Protein AF-A0A952Q2F5-F1 (afdb_monomer)

Sequence (684 aa):
MKPRTCVPLLALTLIILPILAIVNQGIHVNAQTNTPQPNIIVNTLIDEPRGCPERCTLRSAISTAKANDIIAFQPDLVGTIALAAPLVIDKNLKIIGVGANVLTLDGESRTAILEVRSGTVEISGLSMINAVANSPNHSNGAAIINRGQLTIARCSFANNNANQSGGAIYSQSDITIIESTFFNNTARTSGGAITSAGASKLTIVNSTFAENTASAGGAMALDEQAELTLLNSTVAGNTATTVGGGVANVSFGSANRMSLSSTIVAGNSAPNFPDFAPSNAELLSLGNNLLGNTQNTQGWFASDIQNADPLLAPLGDYGGTTKTRALYRGSPAIKAGYCDGDPKIVTDQRGVVRKNPCDIGAYETDLAGGEILPTSTATPTTTFTPTVTPTHTATATPMPTKTPIPPVGLGTELVSISSGTFKMGTDLQETQRAVQECLERDSGADCRIEYTQDSLPQHEVTISSFYMDIYEVSTKQYVAFLNSLGPNSHRTGCDGMLCIFTLDEQQSSYIKFDGTTYVMANTSYSNYPITFVTWYGANSYCHALGRRLPTEAEWEYAARGVEGRIYPWGNTWDPTKALTDRPQKKMGPVEVNAFTNGATPEGVLNMAGNVAEWVADWYGESYYQQVGAASINPLGPTNGSHKVIRGGSFANLPFFARSVHRMDRSPDEGAYDIGFRCVTDVKS

Radius of gyration: 29.04 Å; Cα contacts (8 Å, |Δi|>4): 1949; chains: 1; bounding box: 86×61×91 Å

Nearest PDB structures (foldseek):
  6vqp-assembly1_A  TM=7.411E-01  e=2.947E-17  Micromonospora echinospora
  5hha-assembly1_A  TM=7.758E-01  e=3.219E-12  Pseudomonas aeruginosa PAO1
  2y3c-assembly1_A  TM=7.041E-01  e=6.444E-12  Treponema denticola
  6o6m-assembly1_B  TM=5.939E-01  e=1.472E-08  Chloracidobacterium thermophilum B
  6qkj-assembly1_A  TM=6.141E-01  e=1.709E-08  Chloracidobacterium thermophilum B

pLDDT: mean 83.55, std 20.8, range [22.44, 98.88]

Foldseek 3Di:
DDDDDDDDPDDDPPDFPPPVPPQPDPDDDDDPPCPPDAPEEQEDLEADCDADPPHQHPLNCQVPDDAPGEYEYDLQDFDENAYPEEREHAHHYEYEYNFQLGYEYEPVLPYEHYEYQEYAYEYERHEYENFEQDDPVGQEARHYEEPYEYEYERHEYYHACGAAEASHYEYLAEYEYYLYEYALAEHAHFASHYEYANLYEYEYELYEYAHAEYQEAQHYEYEHQYEYEEEQAEFAHGEHAAEASHYEYPYAPDAHEYEYFLAEFAHGDYPYHRRYHQNNYDYAYPALYEYCACPPHDHYDPLYHHNDDQQWADFFQPAARYTDTDGDPPGPQALSGPQCDVVRNQAASRRHGADVSGGRHRDGDPDDDDDDDDDDDDDDDDDDDDDDDDDDDDDDDDDDDDDDDQPPPQAADKFKDAKDKAFFFDDPVLLVVLQVCCCVFVVHPPRDSVLRLLRDDTAIEIEHMWIWHLFFGAPQSLQVVCVVLWFPCCDQVLPGHHFFDACVRPVLAQWDHPRTGIDGPDCQRRQAHGFRGFLSNQQSSQVSNVWGFAALVRLLCCQQPRVRAQGLQHPDDDCQQEQAPPPHQDDAADGRPHRQVRHHPSNRHQQAARAWAFGQEADDSCQCSHPQVRYHRRRYDPDHQKTKTAQYYNHHDSSRRTSSRIDIDGSNGTGRRYTHITMGGDDD

Secondary structure (DSSP, 8-state):
----------S-SSS-SSGGGTS-----SS----PPPPSEEE--S------SSSS--HHHHHHHPPTTEEEEE-TT--EEEE-SS-EEE-S-EEEE-S-TTTEEEE-TTTS-SEEE-SSEEEEES-EEES-EE-BTTB-S-SSEEESSEEEEES-EEES-EESSS-SSEEESS-EEEES-EEES-EESSB-SSEEE-TT-EEEEES-EEES-EEEE-SSEEE-TT-EEEEES-EEES-EEEEE-SSEEE--SSS--EEEEES-EEES-B-SB-SSEE-TT-EEEE-S--EES--TT-----TT-EES----BPPSB--SSSS-B-PBPTT-TTTT-B--SSSS---B-TTSPBP-SSBPSSS---SPPS---------------------------------PPPPPTT-SPPEEEEPPEEEEES--HHHHHHHHHHHHHHTTS----GGGGGGGPSPEEEEE--EEEESSPPBHHHHHHHHHHH-TTGGGTTBTTB--B--TTT-TT-SEEE-SS-EEESSGGGTTSBP-SB-HHHHHHHHHHTT-BPPPHHHHHHHHHTTTT-SBTTBSS--TTSSBSS-SS--SS---TT--GGG--TT----SSBSSEEEEEEEP-TTGGGSGGGGSBS----S--SSEEEES--TTS-GGGGSTT-EEEE-TT---TTEEE--EEEPP-

Structure (mmCIF, N/CA/C/O backbone):
data_AF-A0A952Q2F5-F1
#
_entry.id   AF-A0A952Q2F5-F1
#
loop_
_atom_site.group_PDB
_atom_site.id
_atom_site.type_symbol
_atom_site.label_atom_id
_atom_site.label_alt_id
_atom_site.label_comp_id
_atom_site.label_asym_id
_atom_site.label_entity_id
_atom_site.label_seq_id
_atom_site.pdbx_PDB_ins_code
_atom_site.Cartn_x
_atom_site.Cartn_y
_atom_site.Cartn_z
_atom_site.occupancy
_atom_site.B_iso_or_equiv
_atom_site.auth_seq_id
_atom_site.auth_comp_id
_atom_site.auth_asym_id
_atom_site.auth_atom_id
_atom_site.pdbx_PDB_model_num
ATOM 1 N N . MET A 1 1 ? 50.425 -1.999 44.827 1.00 33.78 1 MET A N 1
ATOM 2 C CA . MET A 1 1 ? 50.385 -1.003 43.731 1.00 33.78 1 MET A CA 1
ATOM 3 C C . MET A 1 1 ? 49.225 -1.388 42.834 1.00 33.78 1 MET A C 1
ATOM 5 O O . MET A 1 1 ? 49.321 -2.384 42.143 1.00 33.78 1 MET A O 1
ATOM 9 N N . LYS A 1 2 ? 48.029 -0.930 43.195 1.00 29.67 2 LYS A N 1
ATOM 10 C CA . LYS A 1 2 ? 47.281 0.234 42.669 1.00 29.67 2 LYS A CA 1
ATOM 11 C C . LYS A 1 2 ? 46.196 -0.280 41.702 1.00 29.67 2 LYS A C 1
ATOM 13 O O . LYS A 1 2 ? 46.450 -1.238 40.986 1.00 29.67 2 LYS A O 1
ATOM 18 N N . PRO A 1 3 ? 44.964 0.232 41.816 1.00 29.77 3 PRO A N 1
ATOM 19 C CA . PRO A 1 3 ? 43.801 -0.630 41.973 1.00 29.77 3 PRO A CA 1
ATOM 20 C C . PRO A 1 3 ? 42.858 -0.579 40.772 1.00 29.77 3 PRO A C 1
ATOM 22 O O . PRO A 1 3 ? 42.855 0.371 39.996 1.00 29.77 3 PRO A O 1
ATOM 25 N N . ARG A 1 4 ? 42.004 -1.603 40.694 1.00 36.22 4 ARG A N 1
ATOM 26 C CA . ARG A 1 4 ? 40.746 -1.586 39.947 1.00 36.22 4 ARG A CA 1
ATOM 27 C C . ARG A 1 4 ? 39.936 -0.352 40.353 1.00 36.22 4 ARG A C 1
ATOM 29 O O . ARG A 1 4 ? 39.517 -0.258 41.504 1.00 36.22 4 ARG A O 1
ATOM 36 N N . THR A 1 5 ? 39.679 0.551 39.417 1.00 27.95 5 THR A N 1
ATOM 37 C CA . THR A 1 5 ? 38.582 1.516 39.526 1.00 27.95 5 THR A CA 1
ATOM 38 C C . THR A 1 5 ? 37.373 0.930 38.819 1.00 27.95 5 THR A C 1
ATOM 40 O O . THR A 1 5 ? 37.256 0.950 37.598 1.00 27.95 5 THR A O 1
ATOM 43 N N . CYS A 1 6 ? 36.517 0.327 39.635 1.00 27.75 6 CYS A N 1
ATOM 44 C CA . CYS A 1 6 ? 35.094 0.216 39.376 1.00 27.75 6 CYS A CA 1
ATOM 45 C C . CYS A 1 6 ? 34.436 1.583 39.668 1.00 27.75 6 CYS A C 1
ATOM 47 O O . CYS A 1 6 ? 35.054 2.403 40.352 1.00 27.75 6 CYS A O 1
ATOM 49 N N . VAL A 1 7 ? 33.165 1.718 39.261 1.00 26.00 7 VAL A N 1
ATOM 50 C CA . VAL A 1 7 ? 32.135 2.715 39.652 1.00 26.00 7 VAL A CA 1
ATOM 51 C C . VAL A 1 7 ? 31.838 3.826 38.608 1.00 26.00 7 VAL A C 1
ATOM 53 O O . VAL A 1 7 ? 32.782 4.486 38.179 1.00 26.00 7 VAL A O 1
ATOM 56 N N . PRO A 1 8 ? 30.553 4.137 38.276 1.00 32.28 8 PRO A N 1
ATOM 57 C CA . PRO A 1 8 ? 29.309 3.397 38.534 1.00 32.28 8 PRO A CA 1
ATOM 58 C C . PRO A 1 8 ? 28.422 3.121 37.307 1.00 32.28 8 PRO A C 1
ATOM 60 O O . PRO A 1 8 ? 28.132 3.969 36.470 1.00 32.28 8 PRO A O 1
ATOM 63 N N . LEU A 1 9 ? 27.849 1.925 37.367 1.00 29.47 9 LEU A N 1
ATOM 64 C CA . LEU A 1 9 ? 26.509 1.570 36.935 1.00 29.47 9 LEU A CA 1
ATOM 65 C C . LEU A 1 9 ? 25.493 2.313 37.834 1.00 29.47 9 LEU A C 1
ATOM 67 O O . LEU A 1 9 ? 25.114 1.776 38.866 1.00 29.47 9 LEU A O 1
ATOM 71 N N . LEU A 1 10 ? 25.128 3.567 37.538 1.00 28.44 10 LEU A N 1
ATOM 72 C CA . LEU A 1 10 ? 23.988 4.248 38.180 1.00 28.44 10 LEU A CA 1
ATOM 73 C C . LEU A 1 10 ? 23.631 5.540 37.419 1.00 28.44 10 LEU A C 1
ATOM 75 O O . LEU A 1 10 ? 24.221 6.579 37.690 1.00 28.44 10 LEU A O 1
ATOM 79 N N . ALA A 1 11 ? 22.704 5.455 36.458 1.00 27.77 11 ALA A N 1
ATOM 80 C CA . ALA A 1 11 ? 21.763 6.521 36.062 1.00 27.77 11 ALA A CA 1
ATOM 81 C C . ALA A 1 11 ? 21.045 6.161 34.744 1.00 27.77 11 ALA A C 1
ATOM 83 O O . ALA A 1 11 ? 21.243 6.833 33.740 1.00 27.77 11 ALA A O 1
ATOM 84 N N . LEU A 1 12 ? 20.215 5.110 34.716 1.00 29.61 12 LEU A N 1
ATOM 85 C CA . LEU A 1 12 ? 19.165 5.004 33.685 1.00 29.61 12 LEU A CA 1
ATOM 86 C C . LEU A 1 12 ? 18.033 4.038 34.081 1.00 29.61 12 LEU A C 1
ATOM 88 O O . LEU A 1 12 ? 17.600 3.214 33.291 1.00 29.61 12 LEU A O 1
ATOM 92 N N . THR A 1 13 ? 17.549 4.106 35.321 1.00 31.89 13 THR A N 1
ATOM 93 C CA . THR A 1 13 ? 16.394 3.311 35.793 1.00 31.89 13 THR A CA 1
ATOM 94 C C . THR A 1 13 ? 15.219 4.199 36.195 1.00 31.89 13 THR A C 1
ATOM 96 O O . THR A 1 13 ? 14.608 4.007 37.242 1.00 31.89 13 THR A O 1
ATOM 99 N N . LEU A 1 14 ? 14.906 5.216 35.383 1.00 33.03 14 LEU A N 1
ATOM 100 C CA . LEU A 1 14 ? 13.795 6.128 35.680 1.00 33.03 14 LEU A CA 1
ATOM 101 C C . LEU A 1 14 ? 13.249 6.858 34.439 1.00 33.03 14 LEU A C 1
ATOM 103 O O . LEU A 1 14 ? 13.165 8.080 34.437 1.00 33.03 14 LEU A O 1
ATOM 107 N N . ILE A 1 15 ? 12.880 6.138 33.369 1.00 38.88 15 ILE A N 1
ATOM 108 C CA . ILE A 1 15 ? 12.132 6.749 32.240 1.00 38.88 15 ILE A CA 1
ATOM 109 C C . ILE A 1 15 ? 10.878 5.957 31.804 1.00 38.88 15 ILE A C 1
ATOM 111 O O . ILE A 1 15 ? 10.058 6.500 31.076 1.00 38.88 15 ILE A O 1
ATOM 115 N N . ILE A 1 16 ? 10.615 4.736 32.290 1.00 38.75 16 ILE A N 1
ATOM 116 C CA . ILE A 1 16 ? 9.636 3.855 31.614 1.00 38.75 16 ILE A CA 1
ATOM 117 C C . ILE A 1 16 ? 8.593 3.255 32.570 1.00 38.75 16 ILE A C 1
ATOM 119 O O . ILE A 1 16 ? 8.395 2.049 32.653 1.00 38.75 16 ILE A O 1
ATOM 123 N N . LEU A 1 17 ? 7.890 4.111 33.310 1.00 30.80 17 LEU A N 1
ATOM 124 C CA . LEU A 1 17 ? 6.785 3.689 34.183 1.00 30.80 17 LEU A CA 1
ATOM 125 C C . LEU A 1 17 ? 5.362 3.646 33.567 1.00 30.80 17 LEU A C 1
ATOM 127 O O . LEU A 1 17 ? 4.471 3.216 34.296 1.00 30.80 17 LEU A O 1
ATOM 131 N N . PRO A 1 18 ? 5.097 3.946 32.271 1.00 37.94 18 PRO A N 1
ATOM 132 C CA . PRO A 1 18 ? 3.799 3.606 31.672 1.00 37.94 18 PRO A CA 1
ATOM 133 C C . PRO A 1 18 ? 3.798 2.377 30.741 1.00 37.94 18 PRO A C 1
ATOM 135 O O . PRO A 1 18 ? 2.723 1.861 30.449 1.00 37.94 18 PRO A O 1
ATOM 138 N N . ILE A 1 19 ? 4.946 1.854 30.281 1.00 40.72 19 ILE A N 1
ATOM 139 C CA . ILE A 1 19 ? 4.936 0.840 29.199 1.00 40.72 19 ILE A CA 1
ATOM 140 C C . ILE A 1 19 ? 4.592 -0.585 29.692 1.00 40.72 19 ILE A C 1
ATOM 142 O O . ILE A 1 19 ? 4.152 -1.435 28.916 1.00 40.72 19 ILE A O 1
ATOM 146 N N . LEU A 1 20 ? 4.674 -0.847 31.001 1.00 32.03 20 LEU A N 1
ATOM 147 C CA . LEU A 1 20 ? 4.479 -2.193 31.558 1.00 32.03 20 LEU A CA 1
ATOM 148 C C . LEU A 1 20 ? 3.024 -2.715 31.483 1.00 32.03 20 LEU A C 1
ATOM 150 O O . LEU A 1 20 ? 2.802 -3.911 31.651 1.00 32.03 20 LEU A O 1
ATOM 154 N N . ALA A 1 21 ? 2.030 -1.859 31.209 1.00 32.81 21 ALA A N 1
ATOM 155 C CA . ALA A 1 21 ? 0.615 -2.253 31.225 1.00 32.81 21 ALA A CA 1
ATOM 156 C C . ALA A 1 21 ? 0.035 -2.692 29.863 1.00 32.81 21 ALA A C 1
ATOM 158 O O . ALA A 1 21 ? -1.013 -3.333 29.847 1.00 32.81 21 ALA A O 1
ATOM 159 N N . ILE A 1 22 ? 0.681 -2.386 28.728 1.00 39.84 22 ILE A N 1
ATOM 160 C CA . ILE A 1 22 ? 0.063 -2.559 27.391 1.00 39.84 22 ILE A CA 1
ATOM 161 C C . ILE A 1 22 ? 0.697 -3.705 26.577 1.00 39.84 22 ILE A C 1
ATOM 163 O O . ILE A 1 22 ? 0.040 -4.281 25.715 1.00 39.84 22 ILE A O 1
ATOM 167 N N . VAL A 1 23 ? 1.933 -4.115 26.885 1.00 35.81 23 VAL A N 1
ATOM 168 C CA . VAL A 1 23 ? 2.684 -5.101 26.075 1.00 35.81 23 VAL A CA 1
ATOM 169 C C . VAL A 1 23 ? 2.417 -6.567 26.480 1.00 35.81 23 VAL A C 1
ATOM 171 O O . VAL A 1 23 ? 2.841 -7.490 25.792 1.00 35.81 23 VAL A O 1
ATOM 174 N N . ASN A 1 24 ? 1.678 -6.826 27.568 1.00 29.02 24 ASN A N 1
ATOM 175 C CA . ASN A 1 24 ? 1.581 -8.167 28.163 1.00 29.02 24 ASN A CA 1
ATOM 176 C C . ASN A 1 24 ? 0.209 -8.858 28.007 1.00 29.02 24 ASN A C 1
ATOM 178 O O . ASN A 1 24 ? -0.369 -9.324 28.988 1.00 29.02 24 ASN A O 1
ATOM 182 N N . GLN A 1 25 ? -0.319 -8.959 26.782 1.00 36.06 25 GLN A N 1
ATOM 183 C CA . GLN A 1 25 ? -1.416 -9.893 26.474 1.00 36.06 25 GLN A CA 1
ATOM 184 C C . GLN A 1 25 ? -1.083 -10.760 25.257 1.00 36.06 25 GLN A C 1
ATOM 186 O O . GLN A 1 25 ? -1.615 -10.585 24.168 1.00 36.06 25 GLN A O 1
ATOM 191 N N . GLY A 1 26 ? -0.190 -11.724 25.482 1.00 30.09 26 GLY A N 1
ATOM 192 C CA . GLY A 1 26 ? 0.124 -12.813 24.562 1.00 30.09 26 GLY A CA 1
ATOM 193 C C . GLY A 1 26 ? 0.285 -14.133 25.314 1.00 30.09 26 GLY A C 1
ATOM 194 O O . GLY A 1 26 ? 1.390 -14.651 25.402 1.00 30.09 26 GLY A O 1
ATOM 195 N N . ILE A 1 27 ? -0.804 -14.663 25.890 1.00 27.75 27 ILE A N 1
ATOM 196 C CA . ILE A 1 27 ? -0.915 -16.062 26.346 1.00 27.75 27 ILE A CA 1
ATOM 197 C C . ILE A 1 27 ? -2.354 -16.532 26.078 1.00 27.75 27 ILE A C 1
ATOM 199 O O . ILE A 1 27 ? -3.280 -16.120 26.771 1.00 27.75 27 ILE A O 1
ATOM 203 N N . HIS A 1 28 ? -2.554 -17.431 25.112 1.00 32.06 28 HIS A N 1
ATOM 204 C CA . HIS A 1 28 ? -3.789 -18.214 25.003 1.00 32.06 28 HIS A CA 1
ATOM 205 C C . HIS A 1 28 ? -3.546 -19.610 25.580 1.00 32.06 28 HIS A C 1
ATOM 207 O O . HIS A 1 28 ? -2.960 -20.422 24.880 1.00 32.06 28 HIS A O 1
ATOM 213 N N . VAL A 1 29 ? -3.984 -19.867 26.826 1.00 26.95 29 VAL A N 1
ATOM 214 C CA . VAL A 1 29 ? -4.984 -20.903 27.190 1.00 26.95 29 VAL A CA 1
ATOM 215 C C . VAL A 1 29 ? -5.559 -20.585 28.591 1.00 26.95 29 VAL A C 1
ATOM 217 O O . VAL A 1 29 ? -4.823 -20.523 29.569 1.00 26.95 29 VAL A O 1
ATOM 220 N N . ASN A 1 30 ? -6.887 -20.427 28.669 1.00 30.80 30 ASN A N 1
ATOM 221 C CA . ASN A 1 30 ? -7.760 -20.465 29.859 1.00 30.80 30 ASN A CA 1
ATOM 222 C C . ASN A 1 30 ? -7.458 -19.549 31.067 1.00 30.80 30 ASN A C 1
ATOM 224 O O . ASN A 1 30 ? -7.175 -20.002 32.173 1.00 30.80 30 ASN A O 1
ATOM 228 N N . ALA A 1 31 ? -7.745 -18.260 30.905 1.00 27.59 31 ALA A N 1
ATOM 229 C CA . ALA A 1 31 ? -8.419 -17.486 31.944 1.00 27.59 31 ALA A CA 1
ATOM 230 C C . ALA A 1 31 ? -9.434 -16.581 31.240 1.00 27.59 31 ALA A C 1
ATOM 232 O O . ALA A 1 31 ? -9.087 -15.952 30.243 1.00 27.59 31 ALA A O 1
ATOM 233 N N . GLN A 1 32 ? -10.684 -16.532 31.708 1.00 32.84 32 GLN A N 1
ATOM 234 C CA . GLN A 1 32 ? -11.611 -15.481 31.290 1.00 32.84 32 GLN A CA 1
ATOM 235 C C . GLN A 1 32 ? -10.959 -14.137 31.629 1.00 32.84 32 GLN A C 1
ATOM 237 O O . GLN A 1 32 ? -10.915 -13.731 32.790 1.00 32.84 32 GLN A O 1
ATOM 242 N N . THR A 1 33 ? -10.377 -13.475 30.633 1.00 33.19 33 THR A N 1
ATOM 243 C CA . THR A 1 33 ? -9.818 -12.142 30.804 1.00 33.19 33 THR A CA 1
ATOM 244 C C . THR A 1 33 ? -10.995 -11.202 31.002 1.00 33.19 33 THR A C 1
ATOM 246 O O . THR A 1 33 ? -11.779 -10.991 30.080 1.00 33.19 33 THR A O 1
ATOM 249 N N . ASN A 1 34 ? -11.130 -10.665 32.215 1.00 37.59 34 ASN A N 1
ATOM 250 C CA . ASN A 1 34 ? -11.996 -9.533 32.539 1.00 37.59 34 ASN A CA 1
ATOM 251 C C . ASN A 1 34 ? -11.542 -8.297 31.740 1.00 37.59 34 ASN A C 1
ATOM 253 O O . ASN A 1 34 ? -10.956 -7.366 32.288 1.00 37.59 34 ASN A O 1
ATOM 257 N N . THR A 1 35 ? -11.778 -8.281 30.429 1.00 46.88 35 THR A N 1
ATOM 258 C CA . THR A 1 35 ? -11.780 -7.041 29.661 1.00 46.88 35 THR A CA 1
ATOM 259 C C . THR A 1 35 ? -12.962 -6.220 30.172 1.00 46.88 35 THR A C 1
ATOM 261 O O . THR A 1 35 ? -14.088 -6.731 30.141 1.00 46.88 35 THR A O 1
ATOM 264 N N . PRO A 1 36 ? -12.742 -5.002 30.698 1.00 55.34 36 PRO A N 1
ATOM 265 C CA . PRO A 1 36 ? -13.835 -4.178 31.189 1.00 55.34 36 PRO A CA 1
ATOM 266 C C . PRO A 1 36 ? -14.856 -3.983 30.063 1.00 55.34 36 PRO A C 1
ATOM 268 O O . PRO A 1 36 ? -14.498 -3.609 28.947 1.00 55.34 36 PRO A O 1
ATOM 271 N N . GLN A 1 37 ? -16.113 -4.326 30.349 1.00 60.66 37 GLN A N 1
ATOM 272 C CA . GLN A 1 37 ? -17.204 -4.228 29.384 1.00 60.66 37 GLN A CA 1
ATOM 273 C C . GLN A 1 37 ? -17.385 -2.761 28.973 1.00 60.66 37 GLN A C 1
ATOM 275 O O . GLN A 1 37 ? -17.351 -1.891 29.848 1.00 60.66 37 GLN A O 1
ATOM 280 N N . PRO A 1 38 ? -17.567 -2.469 27.675 1.00 72.94 38 PRO A N 1
ATOM 281 C CA . PRO A 1 38 ? -17.763 -1.105 27.214 1.00 72.94 38 PRO A CA 1
ATOM 282 C C . PRO A 1 38 ? -19.022 -0.501 27.838 1.00 72.94 38 PRO A C 1
ATOM 284 O O . PRO A 1 38 ? -20.085 -1.121 27.872 1.00 72.94 38 PRO A O 1
ATOM 287 N N . ASN A 1 39 ? -18.894 0.733 28.316 1.00 85.50 39 ASN A N 1
ATOM 288 C CA . ASN A 1 39 ? -19.988 1.496 28.907 1.00 85.50 39 ASN A CA 1
ATOM 289 C C . ASN A 1 39 ? -20.983 1.949 27.831 1.00 85.50 39 ASN A C 1
ATOM 291 O O . ASN A 1 39 ? -22.171 2.097 28.111 1.00 85.50 39 ASN A O 1
ATOM 295 N N . ILE A 1 40 ? -20.494 2.198 26.610 1.00 92.56 40 ILE A N 1
ATOM 296 C CA . ILE A 1 40 ? -21.276 2.728 25.492 1.00 92.56 40 ILE A CA 1
ATOM 297 C C . ILE A 1 40 ? -20.846 2.037 24.191 1.00 92.56 40 ILE A C 1
ATOM 299 O O . ILE A 1 40 ? -19.652 1.928 23.911 1.00 92.56 40 ILE A O 1
ATOM 303 N N . ILE A 1 41 ? -21.824 1.608 23.385 1.00 93.19 41 ILE A N 1
ATOM 304 C CA . ILE A 1 41 ? -21.607 1.019 22.056 1.00 93.19 41 ILE A CA 1
ATOM 305 C C . ILE A 1 41 ? -22.094 1.977 20.970 1.00 93.19 41 ILE A C 1
ATOM 307 O O . ILE A 1 41 ? -23.273 2.324 20.927 1.00 93.19 41 ILE A O 1
ATOM 311 N N . VAL A 1 42 ? -21.193 2.365 20.070 1.00 95.75 42 VAL A N 1
ATOM 312 C CA . VAL A 1 42 ? -21.509 3.082 18.830 1.00 95.75 42 VAL A CA 1
ATOM 313 C C . VAL A 1 42 ? -21.951 2.069 17.776 1.00 95.75 42 VAL A C 1
ATOM 315 O O . VAL A 1 42 ? -21.240 1.105 17.507 1.00 95.75 42 VAL A O 1
ATOM 318 N N . ASN A 1 43 ? -23.117 2.279 17.169 1.00 93.31 43 ASN A N 1
ATOM 319 C CA . ASN A 1 43 ? -23.758 1.294 16.284 1.00 93.31 43 ASN A CA 1
ATOM 320 C C . ASN A 1 43 ? -24.204 1.872 14.932 1.00 93.31 43 ASN A C 1
ATOM 322 O O . ASN A 1 43 ? -25.033 1.293 14.235 1.00 93.31 43 ASN A O 1
ATOM 326 N N . THR A 1 44 ? -23.692 3.043 14.562 1.00 93.19 44 THR A N 1
ATOM 327 C CA . THR A 1 44 ? -24.042 3.712 13.309 1.00 93.19 44 THR A CA 1
ATOM 328 C C . THR A 1 44 ? -22.866 4.521 12.780 1.00 93.19 44 THR A C 1
ATOM 330 O O . THR A 1 44 ? -22.057 5.030 13.556 1.00 93.19 44 THR A O 1
ATOM 333 N N . LEU A 1 45 ? -22.806 4.663 11.455 1.00 94.50 45 LEU A N 1
ATOM 334 C CA . LEU A 1 45 ? -21.803 5.470 10.758 1.00 94.50 45 LEU A CA 1
ATOM 335 C C . LEU A 1 45 ? -22.162 6.967 10.685 1.00 94.50 45 LEU A C 1
ATOM 337 O O . LEU A 1 45 ? -21.400 7.775 10.167 1.00 94.50 45 LEU A O 1
ATOM 341 N N . ILE A 1 46 ? -23.344 7.345 11.172 1.00 93.00 46 ILE A N 1
ATOM 342 C CA . ILE A 1 46 ? -23.851 8.718 11.095 1.00 93.00 46 ILE A CA 1
ATOM 343 C C . ILE A 1 46 ? -23.187 9.596 12.166 1.00 93.00 46 ILE A C 1
ATOM 345 O O . ILE A 1 46 ? -23.070 9.186 13.322 1.00 93.00 46 ILE A O 1
ATOM 349 N N . ASP A 1 47 ? -22.845 10.838 11.814 1.00 93.81 47 ASP A N 1
ATOM 350 C CA . ASP A 1 47 ? -22.387 11.870 12.750 1.00 93.81 47 ASP A CA 1
ATOM 351 C C . ASP A 1 47 ? -23.493 12.900 13.063 1.00 93.81 47 ASP A C 1
ATOM 353 O O . ASP A 1 47 ? -23.615 13.936 12.416 1.00 93.81 47 ASP A O 1
ATOM 357 N N . GLU A 1 48 ? -24.318 12.622 14.079 1.00 88.00 48 GLU A N 1
ATOM 358 C CA . GLU A 1 48 ? -25.382 13.526 14.548 1.00 88.00 48 GLU A CA 1
ATOM 359 C C . GLU A 1 48 ? -25.461 13.593 16.091 1.00 88.00 48 GLU A C 1
ATOM 361 O O . GLU A 1 48 ? -25.228 12.581 16.766 1.00 88.00 48 GLU A O 1
ATOM 366 N N . PRO A 1 49 ? -25.830 14.747 16.687 1.00 83.12 49 PRO A N 1
ATOM 367 C CA . PRO A 1 49 ? -25.952 14.915 18.138 1.00 83.12 49 PRO A CA 1
ATOM 368 C C . PRO A 1 49 ? -27.377 14.597 18.641 1.00 83.12 49 PRO A C 1
ATOM 370 O O . PRO A 1 49 ? -28.137 15.505 18.971 1.00 83.12 49 PRO A O 1
ATOM 373 N N . ARG A 1 50 ? -27.772 13.315 18.695 1.00 77.12 50 ARG A N 1
ATOM 374 C CA . ARG A 1 50 ? -29.127 12.896 19.140 1.00 77.12 50 ARG A CA 1
ATOM 375 C C . ARG A 1 50 ? -29.179 12.079 20.443 1.00 77.12 50 ARG A C 1
ATOM 377 O O . ARG A 1 50 ? -30.266 11.682 20.855 1.00 77.12 50 ARG A O 1
ATOM 384 N N . GLY A 1 51 ? -28.048 11.861 21.119 1.00 72.50 51 GLY A N 1
ATOM 385 C CA . GLY A 1 51 ? -27.970 10.999 22.311 1.00 72.50 51 GLY A CA 1
ATOM 386 C C . GLY A 1 51 ? -27.936 9.501 21.961 1.00 72.50 51 GLY A C 1
ATOM 387 O O . GLY A 1 51 ? -27.972 9.144 20.787 1.00 72.50 51 GLY A O 1
ATOM 388 N N . CYS A 1 52 ? -27.851 8.616 22.966 1.00 80.25 52 CYS A N 1
ATOM 389 C CA . CYS A 1 52 ? -27.719 7.157 22.770 1.00 80.25 52 CYS A CA 1
ATOM 390 C C . CYS A 1 52 ? -28.900 6.306 23.305 1.00 80.25 52 CYS A C 1
ATOM 392 O O . CYS A 1 52 ? -28.689 5.514 24.221 1.00 80.25 52 CYS A O 1
ATOM 394 N N . PRO A 1 53 ? -30.136 6.433 22.771 1.00 67.25 53 PRO A N 1
ATOM 395 C CA . PRO A 1 53 ? -31.250 5.553 23.146 1.00 67.25 53 PRO A CA 1
ATOM 396 C C . PRO A 1 53 ? -31.456 4.340 22.206 1.00 67.25 53 PRO A C 1
ATOM 398 O O . PRO A 1 53 ? -31.815 3.277 22.696 1.00 67.25 53 PRO A O 1
ATOM 401 N N . GLU A 1 54 ? -31.197 4.460 20.889 1.00 70.88 54 GLU A N 1
ATOM 402 C CA . GLU A 1 54 ? -31.347 3.360 19.895 1.00 70.88 54 GLU A CA 1
ATOM 403 C C . GLU A 1 54 ? -30.278 3.387 18.778 1.00 70.88 54 GLU A C 1
ATOM 405 O O . GLU A 1 54 ? -29.719 2.352 18.413 1.00 70.88 54 GLU A O 1
ATOM 410 N N . ARG A 1 55 ? -29.941 4.578 18.258 1.00 85.69 55 ARG A N 1
ATOM 411 C CA . ARG A 1 55 ? -28.829 4.812 17.317 1.00 85.69 55 ARG A CA 1
ATOM 412 C C . ARG A 1 55 ? -27.781 5.702 17.977 1.00 85.69 55 ARG A C 1
ATOM 414 O O . ARG A 1 55 ? -27.961 6.915 18.042 1.00 85.69 55 ARG A O 1
ATOM 421 N N . CYS A 1 56 ? -26.713 5.107 18.490 1.00 93.19 56 CYS A N 1
ATOM 422 C CA . CYS A 1 56 ? -25.658 5.819 19.201 1.00 93.19 56 CYS A CA 1
ATOM 423 C C . CYS A 1 56 ? -24.527 6.163 18.227 1.00 93.19 56 CYS A C 1
ATOM 425 O O . CYS A 1 56 ? -23.807 5.281 17.763 1.00 93.19 56 CYS A O 1
ATOM 427 N N . THR A 1 57 ? -24.397 7.449 17.897 1.00 95.88 57 THR A N 1
ATOM 428 C CA . THR A 1 57 ? -23.287 7.996 17.098 1.00 95.88 57 THR A CA 1
ATOM 429 C C . THR A 1 57 ? -22.045 8.170 17.972 1.00 95.88 57 THR A C 1
ATOM 431 O O . THR A 1 57 ? -22.168 8.353 19.186 1.00 95.88 57 THR A O 1
ATOM 434 N N . LEU A 1 58 ? -20.844 8.200 17.382 1.00 97.12 58 LEU A N 1
ATOM 435 C CA . LEU A 1 58 ? -19.613 8.465 18.142 1.00 97.12 58 LEU A CA 1
ATOM 436 C C . LEU A 1 58 ? -19.671 9.812 18.882 1.00 97.12 58 LEU A C 1
ATOM 438 O O . LEU A 1 58 ? -19.314 9.897 20.057 1.00 97.12 58 LEU A O 1
ATOM 442 N N . ARG A 1 59 ? -20.199 10.857 18.234 1.00 96.19 59 ARG A N 1
ATOM 443 C CA . ARG A 1 59 ? -20.388 12.177 18.853 1.00 96.19 59 ARG A CA 1
ATOM 444 C C . ARG A 1 59 ? -21.298 12.123 20.075 1.00 96.19 59 ARG A C 1
ATOM 446 O O . ARG A 1 59 ? -20.969 12.687 21.118 1.00 96.19 59 ARG A O 1
ATOM 453 N N . SER A 1 60 ? -22.428 11.429 19.962 1.00 95.25 60 SER A N 1
ATOM 454 C CA . SER A 1 60 ? -23.362 11.272 21.080 1.00 95.25 60 SER A CA 1
ATOM 455 C C . SER A 1 60 ? -22.767 10.417 22.199 1.00 95.25 60 SER A C 1
ATOM 457 O O . SER A 1 60 ? -22.971 10.734 23.372 1.00 95.25 60 SER A O 1
ATOM 459 N N . ALA A 1 61 ? -21.987 9.388 21.855 1.00 96.12 61 ALA A N 1
ATOM 460 C CA . ALA A 1 61 ? -21.286 8.547 22.817 1.00 96.12 61 ALA A CA 1
ATOM 461 C C . ALA A 1 61 ? -20.282 9.360 23.649 1.00 96.12 61 ALA A C 1
ATOM 463 O O . ALA A 1 61 ? -20.356 9.337 24.874 1.00 96.12 61 ALA A O 1
ATOM 464 N N . ILE A 1 62 ? -19.420 10.160 23.009 1.00 96.56 62 ILE A N 1
ATOM 465 C CA . ILE A 1 62 ? -18.438 11.024 23.694 1.00 96.56 62 ILE A CA 1
ATOM 466 C C . ILE A 1 62 ? -19.130 12.060 24.596 1.00 96.56 62 ILE A C 1
ATOM 468 O O . ILE A 1 62 ? -18.702 12.306 25.730 1.00 96.56 62 ILE A O 1
ATOM 472 N N . SER A 1 63 ? -20.229 12.651 24.115 1.00 94.44 63 SER A N 1
ATOM 473 C CA . SER A 1 63 ? -21.010 13.614 24.897 1.00 94.44 63 SER A CA 1
ATOM 474 C C . SER A 1 63 ? -21.667 12.977 26.124 1.00 94.44 63 SER A C 1
ATOM 476 O O . SER A 1 63 ? -21.757 13.627 27.163 1.00 94.44 63 SER A O 1
ATOM 478 N N . THR A 1 64 ? -22.146 11.736 26.006 1.00 92.69 64 THR A N 1
ATOM 479 C CA . THR A 1 64 ? -22.864 11.020 27.077 1.00 92.69 64 THR A CA 1
ATOM 480 C C . THR A 1 64 ? -21.906 10.388 28.088 1.00 92.69 64 THR A C 1
ATOM 482 O O . THR A 1 64 ? -22.252 10.255 29.262 1.00 92.69 64 THR A O 1
ATOM 485 N N . ALA A 1 65 ? -20.703 10.023 27.643 1.00 94.81 65 ALA A N 1
ATOM 486 C CA . ALA A 1 65 ? -19.691 9.376 28.460 1.00 94.81 65 ALA A CA 1
ATOM 487 C C . ALA A 1 65 ? -19.309 10.207 29.694 1.00 94.81 65 ALA A C 1
ATOM 489 O O . ALA A 1 65 ? -19.049 11.419 29.625 1.00 94.81 65 ALA A O 1
ATOM 490 N N . LYS A 1 66 ? -19.226 9.512 30.826 1.00 95.56 66 LYS A N 1
ATOM 491 C CA . LYS A 1 66 ? -18.610 9.973 32.069 1.00 95.56 66 LYS A CA 1
ATOM 492 C C . LYS A 1 66 ? -17.099 9.753 32.004 1.00 95.56 66 LYS A C 1
ATOM 494 O O . LYS A 1 66 ? -16.589 9.006 31.173 1.00 95.56 66 LYS A O 1
ATOM 499 N N . ALA A 1 67 ? -16.368 10.412 32.900 1.00 96.00 67 ALA A N 1
ATOM 500 C CA . ALA A 1 67 ? -14.933 10.189 33.017 1.00 96.00 67 ALA A CA 1
ATOM 501 C C . ALA A 1 67 ? -14.634 8.710 33.327 1.00 96.00 67 ALA A C 1
ATOM 503 O O . ALA A 1 67 ? -15.231 8.132 34.236 1.00 96.00 67 ALA A O 1
ATOM 504 N N . ASN A 1 68 ? -13.659 8.153 32.609 1.00 95.06 68 ASN A N 1
ATOM 505 C CA . ASN A 1 68 ? -13.216 6.756 32.621 1.00 95.06 68 ASN A CA 1
ATOM 506 C C . ASN A 1 68 ? -14.171 5.751 31.951 1.00 95.06 68 ASN A C 1
ATOM 508 O O . ASN A 1 68 ? -13.934 4.549 32.060 1.00 95.06 68 ASN A O 1
ATOM 512 N N . ASP A 1 69 ? -15.214 6.206 31.251 1.00 95.81 69 ASP A N 1
ATOM 513 C CA . ASP A 1 69 ? -16.027 5.305 30.432 1.00 95.81 69 ASP A CA 1
ATOM 514 C C . ASP A 1 69 ? -15.220 4.747 29.244 1.00 95.81 69 ASP A C 1
ATOM 516 O O . ASP A 1 69 ? -14.303 5.381 28.707 1.00 95.81 69 ASP A O 1
ATOM 520 N N . ILE A 1 70 ? -15.607 3.547 28.814 1.00 95.75 70 ILE A N 1
ATOM 521 C CA . ILE A 1 70 ? -15.112 2.893 27.607 1.00 95.75 70 ILE A CA 1
ATOM 522 C C . ILE A 1 70 ? -16.196 2.974 26.531 1.00 95.75 70 ILE A C 1
ATOM 524 O O . ILE A 1 70 ? -17.303 2.460 26.704 1.00 95.75 70 ILE A O 1
ATOM 528 N N . ILE A 1 71 ? -15.858 3.595 25.407 1.00 96.75 71 ILE A N 1
ATOM 529 C CA . ILE A 1 71 ? -16.653 3.605 24.183 1.00 96.75 71 ILE A CA 1
ATOM 530 C C . ILE A 1 71 ? -16.072 2.552 23.242 1.00 96.75 71 ILE A C 1
ATOM 532 O O . ILE A 1 71 ? -14.881 2.581 22.933 1.00 96.75 71 ILE A O 1
ATOM 536 N N . ALA A 1 72 ? -16.910 1.643 22.760 1.00 94.56 72 ALA A N 1
ATOM 537 C CA . ALA A 1 72 ? -16.552 0.707 21.700 1.00 94.56 72 ALA A CA 1
ATOM 538 C C . ALA A 1 72 ? -17.539 0.819 20.537 1.00 94.56 72 ALA A C 1
ATOM 540 O O . ALA A 1 72 ? -18.598 1.434 20.663 1.00 94.56 72 ALA A O 1
ATOM 541 N N . PHE A 1 73 ? -17.196 0.223 19.402 1.00 92.94 73 PHE A N 1
ATOM 542 C CA . PHE A 1 73 ? -18.094 0.128 18.254 1.00 92.94 73 PHE A CA 1
ATOM 543 C C . PHE A 1 73 ? -18.686 -1.277 18.165 1.00 92.94 73 PHE A C 1
ATOM 545 O O . PHE A 1 73 ? -18.094 -2.248 18.642 1.00 92.94 73 PHE A O 1
ATOM 552 N N . GLN A 1 74 ? -19.871 -1.380 17.570 1.00 88.75 74 GLN A N 1
ATOM 553 C CA . GLN A 1 74 ? -20.476 -2.667 17.253 1.00 88.75 74 GLN A CA 1
ATOM 554 C C . GLN A 1 74 ? -19.509 -3.467 16.352 1.00 88.75 74 GLN A C 1
ATOM 556 O O . GLN A 1 74 ? -18.984 -2.882 15.404 1.00 88.75 74 GLN A O 1
ATOM 561 N N . PRO A 1 75 ? -19.234 -4.759 16.626 1.00 81.88 75 PRO A N 1
ATOM 562 C CA . PRO A 1 75 ? -18.157 -5.498 15.953 1.00 81.88 75 PRO A CA 1
ATOM 563 C C . PRO A 1 75 ? -18.231 -5.558 14.419 1.00 81.88 75 PRO A C 1
ATOM 565 O O . PRO A 1 75 ? -17.203 -5.649 13.759 1.00 81.88 75 PRO A O 1
ATOM 568 N N . ASP A 1 76 ? -19.434 -5.509 13.855 1.00 79.31 76 ASP A N 1
ATOM 569 C CA . ASP A 1 76 ? -19.743 -5.548 12.421 1.00 79.31 76 ASP A CA 1
ATOM 570 C C . ASP A 1 76 ? -19.929 -4.152 11.797 1.00 79.31 76 ASP A C 1
ATOM 572 O O . ASP A 1 76 ? -20.309 -4.034 10.631 1.00 79.31 76 ASP A O 1
ATOM 576 N N . LEU A 1 77 ? -19.655 -3.077 12.546 1.00 79.56 77 LEU A N 1
ATOM 577 C CA . LEU A 1 77 ? -19.728 -1.715 12.030 1.00 79.56 77 LEU A CA 1
ATOM 578 C C . LEU A 1 77 ? -18.496 -1.400 11.170 1.00 79.56 77 LEU A C 1
ATOM 580 O O . LEU A 1 77 ? -17.461 -0.958 11.668 1.00 79.56 77 LEU A O 1
ATOM 584 N N . VAL A 1 78 ? -18.639 -1.607 9.864 1.00 83.50 78 VAL A N 1
ATOM 585 C CA . VAL A 1 78 ? -17.607 -1.356 8.848 1.00 83.50 78 VAL A CA 1
ATOM 586 C C . VAL A 1 78 ? -17.965 -0.121 8.030 1.00 83.50 78 VAL A C 1
ATOM 588 O O . VAL A 1 78 ? -19.115 0.031 7.619 1.00 83.50 78 VAL A O 1
ATOM 591 N N . GLY A 1 79 ? -16.988 0.740 7.747 1.00 81.00 79 GLY A N 1
ATOM 592 C CA . GLY A 1 79 ? -17.159 1.873 6.837 1.00 81.00 79 GLY A CA 1
ATOM 593 C C . GLY A 1 79 ? -16.611 3.187 7.380 1.00 81.00 79 GLY A C 1
ATOM 594 O O . GLY A 1 79 ? -15.684 3.210 8.188 1.00 81.00 79 GLY A O 1
ATOM 595 N N . THR A 1 80 ? -17.189 4.294 6.918 1.00 95.81 80 THR A N 1
ATOM 596 C CA . THR A 1 80 ? -16.683 5.643 7.189 1.00 95.81 80 THR A CA 1
ATOM 597 C C . THR A 1 80 ? -17.705 6.478 7.946 1.00 95.81 80 THR A C 1
ATOM 599 O O . THR A 1 80 ? -18.846 6.621 7.510 1.00 95.81 80 THR A O 1
ATOM 602 N N . ILE A 1 81 ? -17.269 7.075 9.053 1.00 97.44 81 ILE A N 1
ATOM 603 C CA . ILE A 1 81 ? -17.965 8.152 9.754 1.00 97.44 81 ILE A CA 1
ATOM 604 C C . ILE A 1 81 ? -17.432 9.475 9.204 1.00 97.44 81 ILE A C 1
ATOM 606 O O . ILE A 1 81 ? -16.341 9.916 9.569 1.00 97.44 81 ILE A O 1
ATOM 610 N N . ALA A 1 82 ? -18.209 10.099 8.323 1.00 96.69 82 ALA A N 1
ATOM 611 C CA . ALA A 1 82 ? -17.932 11.438 7.817 1.00 96.69 82 ALA A CA 1
ATOM 612 C C . ALA A 1 82 ? -18.284 12.484 8.884 1.00 96.69 82 ALA A C 1
ATOM 614 O O . ALA A 1 82 ? -19.439 12.583 9.307 1.00 96.69 82 ALA A O 1
ATOM 615 N N . LEU A 1 83 ? -17.294 13.253 9.340 1.00 96.50 83 LEU A N 1
ATOM 616 C CA . LEU A 1 83 ? -17.468 14.190 10.447 1.00 96.50 83 LEU A CA 1
ATOM 617 C C . LEU A 1 83 ? -17.920 15.571 9.968 1.00 96.50 83 LEU A C 1
ATOM 619 O O . LEU A 1 83 ? -17.345 16.178 9.065 1.00 96.50 83 LEU A O 1
ATOM 623 N N . ALA A 1 84 ? -18.936 16.113 10.637 1.00 92.19 84 ALA A N 1
ATOM 624 C CA . ALA A 1 84 ? -19.412 17.473 10.395 1.00 92.19 84 ALA A CA 1
ATOM 625 C C . ALA A 1 84 ? -18.582 18.537 11.139 1.00 92.19 84 ALA A C 1
ATOM 627 O O . ALA A 1 84 ? -18.547 19.697 10.728 1.00 92.19 84 ALA A O 1
ATOM 628 N N . ALA A 1 85 ? -17.944 18.155 12.247 1.00 94.06 85 ALA A N 1
ATOM 629 C CA . ALA A 1 85 ? -17.137 19.020 13.109 1.00 94.06 85 ALA A CA 1
ATOM 630 C C . ALA A 1 85 ? -16.174 18.178 13.970 1.00 94.06 85 ALA A C 1
ATOM 632 O O . ALA A 1 85 ? -16.383 16.967 14.092 1.00 94.06 85 ALA A O 1
ATOM 633 N N . PRO A 1 86 ? -15.200 18.782 14.670 1.00 95.56 86 PRO A N 1
ATOM 634 C CA . PRO A 1 86 ? -14.325 18.030 15.561 1.00 95.56 86 PRO A CA 1
ATOM 635 C C . PRO A 1 86 ? -15.098 17.371 16.710 1.00 95.56 86 PRO A C 1
ATOM 637 O O . PRO A 1 86 ? -16.118 17.883 17.192 1.00 95.56 86 PRO A O 1
ATOM 640 N N . LEU A 1 87 ? -14.619 16.214 17.153 1.00 97.38 87 LEU A N 1
ATOM 641 C CA . LEU A 1 87 ? -15.099 15.502 18.333 1.00 97.38 87 LEU A CA 1
ATOM 642 C C . LEU A 1 87 ? -14.293 15.968 19.553 1.00 97.38 87 LEU A C 1
ATOM 644 O O . LEU A 1 87 ? -13.088 15.740 19.636 1.00 97.38 87 LEU A O 1
ATOM 648 N N . VAL A 1 88 ? -14.948 16.644 20.496 1.00 97.19 88 VAL A N 1
ATOM 649 C CA . VAL A 1 88 ? -14.282 17.230 21.670 1.00 97.19 88 VAL A CA 1
ATOM 650 C C . VAL A 1 88 ? -14.262 16.232 22.826 1.00 97.19 88 VAL A C 1
ATOM 652 O O . VAL A 1 88 ? -15.316 15.742 23.232 1.00 97.19 88 VAL A O 1
ATOM 655 N N . ILE A 1 89 ? -13.078 15.980 23.387 1.00 98.06 89 ILE A N 1
ATOM 656 C CA . ILE A 1 89 ? -12.868 15.144 24.576 1.00 98.06 89 ILE A CA 1
ATOM 657 C C . ILE A 1 89 ? -12.220 15.999 25.671 1.00 98.06 89 ILE A C 1
ATOM 659 O O . ILE A 1 89 ? -11.142 16.552 25.486 1.00 98.06 89 ILE A O 1
ATOM 663 N N . ASP A 1 90 ? -12.877 16.111 26.820 1.00 97.62 90 ASP A N 1
ATOM 664 C CA . ASP A 1 90 ? -12.490 16.959 27.960 1.00 97.62 90 ASP A CA 1
ATOM 665 C C . ASP A 1 90 ? -12.430 16.179 29.290 1.00 97.62 90 ASP A C 1
ATOM 667 O O . ASP A 1 90 ? -12.524 16.740 30.386 1.00 97.62 90 ASP A O 1
ATOM 671 N N . LYS A 1 91 ? -12.310 14.854 29.189 1.00 97.44 91 LYS A N 1
ATOM 672 C CA . LYS A 1 91 ? -12.414 13.897 30.292 1.00 97.44 91 LYS A CA 1
ATOM 673 C C . LYS A 1 91 ? -11.561 12.665 30.002 1.00 97.44 91 LYS A C 1
ATOM 675 O O . LYS A 1 91 ? -11.220 12.401 28.852 1.00 97.44 91 LYS A O 1
ATOM 680 N N . ASN A 1 92 ? -11.271 11.879 31.037 1.00 97.81 92 ASN A N 1
ATOM 681 C CA . ASN A 1 92 ? -10.654 10.567 30.845 1.00 97.81 92 ASN A CA 1
ATOM 682 C C . ASN A 1 92 ? -11.592 9.680 30.026 1.00 97.81 92 ASN A C 1
ATOM 684 O O . ASN A 1 92 ? -12.772 9.578 30.373 1.00 97.81 92 ASN A O 1
ATOM 688 N N . LEU A 1 93 ? -11.091 9.046 28.973 1.00 97.00 93 LEU A N 1
ATOM 689 C CA . LEU A 1 93 ? -11.932 8.270 28.067 1.00 97.00 93 LEU A CA 1
ATOM 690 C C . LEU A 1 93 ? -11.117 7.212 27.329 1.00 97.00 93 LEU A C 1
ATOM 692 O O . LEU A 1 93 ? -9.990 7.473 26.915 1.00 97.00 93 LEU A O 1
ATOM 696 N N . LYS A 1 94 ? -11.711 6.042 27.103 1.00 98.12 94 LYS A N 1
ATOM 697 C CA . LYS A 1 94 ? -11.144 5.021 26.219 1.00 98.12 94 LYS A CA 1
ATOM 698 C C . LYS A 1 94 ? -12.063 4.792 25.028 1.00 98.12 94 LYS A C 1
ATOM 700 O O . LYS A 1 94 ? -13.256 4.581 25.214 1.00 98.12 94 LYS A O 1
ATOM 705 N N . ILE A 1 95 ? -11.509 4.817 23.820 1.00 97.75 95 ILE A N 1
ATOM 706 C CA . ILE A 1 95 ? -12.216 4.563 22.563 1.00 97.75 95 ILE A CA 1
ATOM 707 C C . ILE A 1 95 ? -11.561 3.366 21.866 1.00 97.75 95 ILE A C 1
ATOM 709 O O . ILE A 1 95 ? -10.373 3.393 21.537 1.00 97.75 95 ILE A O 1
ATOM 713 N N . ILE A 1 96 ? -12.339 2.308 21.645 1.00 94.81 96 ILE A N 1
ATOM 714 C CA . ILE A 1 96 ? -11.882 1.052 21.041 1.00 94.81 96 ILE A CA 1
ATOM 715 C C . ILE A 1 96 ? -12.618 0.838 19.721 1.00 94.81 96 ILE A C 1
ATOM 717 O O . ILE A 1 96 ? -13.780 0.434 19.709 1.00 94.81 96 ILE A O 1
ATOM 721 N N . GLY A 1 97 ? -11.937 1.130 18.619 1.00 90.38 97 GLY A N 1
ATOM 722 C CA . GLY A 1 97 ? -12.363 0.811 17.264 1.00 90.38 97 GLY A CA 1
ATOM 723 C C . GLY A 1 97 ? -12.285 -0.683 16.956 1.00 90.38 97 GLY A C 1
ATOM 724 O O . GLY A 1 97 ? -11.614 -1.448 17.647 1.00 90.38 97 GLY A O 1
ATOM 725 N N . VAL A 1 98 ? -12.973 -1.089 15.891 1.00 84.38 98 VAL A N 1
ATOM 726 C CA . VAL A 1 98 ? -13.013 -2.484 15.415 1.00 84.38 98 VAL A CA 1
ATOM 727 C C . VAL A 1 98 ? -11.793 -2.879 14.571 1.00 84.38 98 VAL A C 1
ATOM 729 O O . VAL A 1 98 ? -11.618 -4.053 14.265 1.00 84.38 98 VAL A O 1
ATOM 732 N N . GLY A 1 99 ? -10.932 -1.920 14.219 1.00 80.38 99 GLY A N 1
ATOM 733 C CA . GLY A 1 99 ? -9.734 -2.122 13.406 1.00 80.38 99 GLY A CA 1
ATOM 734 C C . GLY A 1 99 ? -9.495 -0.927 12.486 1.00 80.38 99 GLY A C 1
ATOM 735 O O . GLY A 1 99 ? -10.427 -0.431 11.851 1.00 80.38 99 GLY A O 1
ATOM 736 N N . ALA A 1 100 ? -8.250 -0.450 12.388 1.00 79.69 100 ALA A N 1
ATOM 737 C CA . ALA A 1 100 ? -7.936 0.715 11.555 1.00 79.69 100 ALA A CA 1
ATOM 738 C C . ALA A 1 100 ? -8.112 0.447 10.047 1.00 79.69 100 ALA A C 1
ATOM 740 O O . ALA A 1 100 ? -8.296 1.376 9.272 1.00 79.69 100 ALA A O 1
ATOM 741 N N . ASN A 1 101 ? -8.121 -0.812 9.623 1.00 77.25 101 ASN A N 1
ATOM 742 C CA . ASN A 1 101 ? -8.484 -1.234 8.271 1.00 77.25 101 ASN A CA 1
ATOM 743 C C . ASN A 1 101 ? -10.004 -1.414 8.061 1.00 77.25 101 ASN A C 1
ATOM 745 O O . ASN A 1 101 ? -10.422 -1.727 6.951 1.00 77.25 101 ASN A O 1
ATOM 749 N N . VAL A 1 102 ? -10.820 -1.242 9.107 1.00 81.88 102 VAL A N 1
ATOM 750 C CA . VAL A 1 102 ? -12.263 -1.545 9.108 1.00 81.88 102 VAL A CA 1
ATOM 751 C C . VAL A 1 102 ? -13.117 -0.289 9.278 1.00 81.88 102 VAL A C 1
ATOM 753 O O . VAL A 1 102 ? -14.135 -0.139 8.599 1.00 81.88 102 VAL A O 1
ATOM 756 N N . LEU A 1 103 ? -12.725 0.606 10.190 1.00 87.94 103 LEU A N 1
ATOM 757 C CA . LEU A 1 103 ? -13.521 1.775 10.555 1.00 87.94 103 LEU A CA 1
ATOM 758 C C . LEU A 1 103 ? -12.716 3.070 10.436 1.00 87.94 103 LEU A C 1
ATOM 760 O O . LEU A 1 103 ? -11.666 3.244 11.065 1.00 87.94 103 LEU A O 1
ATOM 764 N N . THR A 1 104 ? -13.265 4.000 9.660 1.00 97.50 104 THR A N 1
ATOM 765 C CA . THR A 1 104 ? -12.641 5.279 9.325 1.00 97.50 104 THR A CA 1
ATOM 766 C C . THR A 1 104 ? -13.422 6.449 9.912 1.00 97.50 104 THR A C 1
ATOM 768 O O . THR A 1 104 ? -14.642 6.520 9.795 1.00 97.50 104 THR A O 1
ATOM 771 N N . LEU A 1 105 ? -12.707 7.403 10.501 1.00 98.38 105 LEU A N 1
ATOM 772 C CA . LEU A 1 105 ? -13.168 8.758 10.777 1.00 98.38 105 LEU A CA 1
ATOM 773 C C . LEU A 1 105 ? -12.605 9.670 9.685 1.00 98.38 105 LEU A C 1
ATOM 775 O O . LEU A 1 105 ? -11.386 9.779 9.540 1.00 98.38 105 LEU A O 1
ATOM 779 N N . ASP A 1 106 ? -13.481 10.304 8.913 1.00 98.25 106 ASP A N 1
ATOM 780 C CA . ASP A 1 106 ? -13.090 11.146 7.781 1.00 98.25 106 ASP A CA 1
ATOM 781 C C . ASP A 1 106 ? -13.455 12.609 8.057 1.00 98.25 106 ASP A C 1
ATOM 783 O O . ASP A 1 106 ? -14.613 12.933 8.329 1.00 98.25 106 ASP A O 1
ATOM 787 N N . GLY A 1 107 ? -12.459 13.497 8.003 1.00 96.12 107 GLY A N 1
ATOM 788 C CA . GLY A 1 107 ? -12.664 14.946 8.094 1.00 96.12 107 GLY A CA 1
ATOM 789 C C . GLY A 1 107 ? -13.197 15.576 6.798 1.00 96.12 107 GLY A C 1
ATOM 790 O O . GLY A 1 107 ? -13.471 16.778 6.768 1.00 96.12 107 GLY A O 1
ATOM 791 N N . GLU A 1 108 ? -13.308 14.787 5.724 1.00 95.50 108 GLU A N 1
ATOM 792 C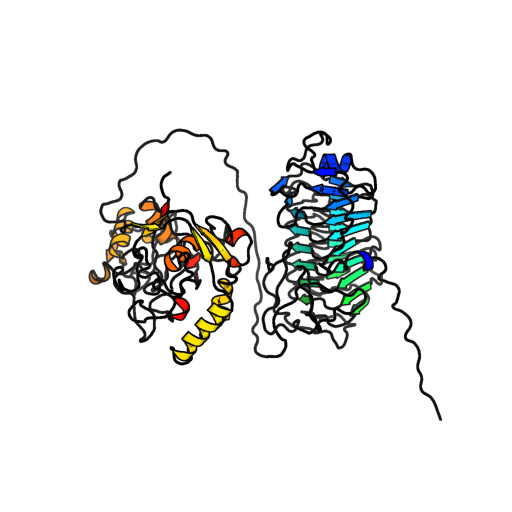 CA . GLU A 1 108 ? -13.780 15.121 4.375 1.00 95.50 108 GLU A CA 1
ATOM 793 C C . GLU A 1 108 ? -13.120 16.367 3.775 1.00 95.50 108 GLU A C 1
ATOM 795 O O . GLU A 1 108 ? -13.741 17.134 3.042 1.00 95.50 108 GLU A O 1
ATOM 800 N N . SER A 1 109 ? -11.849 16.602 4.106 1.00 94.00 109 SER A N 1
ATOM 801 C CA . SER A 1 109 ? -11.093 17.814 3.758 1.00 94.00 109 SER A CA 1
ATOM 802 C C . SER A 1 109 ? -11.719 19.122 4.263 1.00 94.00 109 SER A C 1
ATOM 804 O O . SER A 1 109 ? -11.423 20.201 3.746 1.00 94.00 109 SER A O 1
ATOM 806 N N . ARG A 1 110 ? -12.601 19.047 5.266 1.00 92.38 110 ARG A N 1
ATOM 807 C CA . ARG A 1 110 ? -13.403 20.175 5.768 1.00 92.38 110 ARG A CA 1
ATOM 808 C C . ARG A 1 110 ? -13.179 20.467 7.243 1.00 92.38 110 ARG A C 1
ATOM 810 O O . ARG A 1 110 ? -13.383 21.606 7.661 1.00 92.38 110 ARG A O 1
ATOM 817 N N . THR A 1 111 ? -12.808 19.469 8.039 1.00 94.38 111 THR A N 1
ATOM 818 C CA . THR A 1 111 ? -12.717 19.621 9.492 1.00 94.38 111 THR A CA 1
ATOM 819 C C . THR A 1 111 ? -11.596 18.792 10.105 1.00 94.38 111 THR A C 1
ATOM 821 O O . THR A 1 111 ? -11.036 17.906 9.457 1.00 94.38 111 THR A O 1
ATOM 824 N N . ALA A 1 112 ? -11.274 19.099 11.359 1.00 95.25 112 ALA A N 1
ATOM 825 C CA . ALA A 1 112 ? -10.433 18.248 12.180 1.00 95.25 112 ALA A CA 1
ATOM 826 C C . ALA A 1 112 ? -11.238 17.102 12.799 1.00 95.25 112 ALA A C 1
ATOM 828 O O . ALA A 1 112 ? -12.458 17.200 12.931 1.00 95.25 112 ALA A O 1
ATOM 829 N N . ILE A 1 113 ? -10.564 16.024 13.201 1.00 97.75 113 ILE A N 1
ATOM 830 C CA . ILE A 1 113 ? -11.246 14.822 13.699 1.00 97.75 113 ILE A CA 1
ATOM 831 C C . ILE A 1 113 ? -11.497 14.908 15.211 1.00 97.75 113 ILE A C 1
ATOM 833 O O . ILE A 1 113 ? -12.648 14.817 15.642 1.00 97.75 113 ILE A O 1
ATOM 837 N N . LEU A 1 114 ? -10.463 15.127 16.028 1.00 97.38 114 LEU A N 1
ATOM 838 C CA . LEU A 1 114 ? -10.553 15.135 17.494 1.00 97.38 114 LEU A CA 1
ATOM 839 C C . LEU A 1 114 ? -9.863 16.354 18.123 1.00 97.38 114 LEU A C 1
ATOM 841 O O . LEU A 1 114 ? -8.759 16.739 17.741 1.00 97.38 114 LEU A O 1
ATOM 845 N N . GLU A 1 115 ? -10.481 16.904 19.167 1.00 97.06 115 GLU A N 1
ATOM 846 C CA . GLU A 1 115 ? -9.869 17.896 20.058 1.00 97.06 115 GLU A CA 1
ATOM 847 C C . GLU A 1 115 ? -9.842 17.340 21.488 1.00 97.06 115 GLU A C 1
ATOM 849 O O . GLU A 1 115 ? -10.858 17.333 22.186 1.00 97.06 115 GLU A O 1
ATOM 854 N N . VAL A 1 116 ? -8.671 16.882 21.936 1.00 97.88 116 VAL A N 1
ATOM 855 C CA . VAL A 1 116 ? -8.446 16.443 23.317 1.00 97.88 116 VAL A CA 1
ATOM 856 C C . VAL A 1 116 ? -8.022 17.653 24.143 1.00 97.88 116 VAL A C 1
ATOM 858 O O . VAL A 1 116 ? -6.901 18.147 24.028 1.00 97.88 116 VAL A O 1
ATOM 861 N N . ARG A 1 117 ? -8.930 18.160 24.976 1.00 97.06 117 ARG A N 1
ATOM 862 C CA . ARG A 1 117 ? -8.724 19.361 25.798 1.00 97.06 117 ARG A CA 1
ATOM 863 C C . ARG A 1 117 ? -8.069 19.072 27.144 1.00 97.06 117 ARG A C 1
ATOM 865 O O . ARG A 1 117 ? -7.423 19.962 27.689 1.00 97.06 117 ARG A O 1
ATOM 872 N N . SER A 1 118 ? -8.264 17.871 27.681 1.00 95.75 118 SER A N 1
ATOM 873 C CA . SER A 1 118 ? -7.776 17.443 28.995 1.00 95.75 118 SER A CA 1
ATOM 874 C C . SER A 1 118 ? -7.992 15.935 29.190 1.00 95.75 118 SER A C 1
ATOM 876 O O . SER A 1 118 ? -8.623 15.273 28.367 1.00 95.75 118 SER A O 1
ATOM 878 N N . GLY A 1 119 ? -7.506 15.408 30.318 1.00 95.44 119 GLY A N 1
ATOM 879 C CA . GLY A 1 119 ? -7.722 14.022 30.739 1.00 95.44 119 GLY A CA 1
ATOM 880 C C . GLY A 1 119 ? -6.693 13.037 30.185 1.00 95.44 119 GLY A C 1
ATOM 881 O O . GLY A 1 119 ? -5.776 13.415 29.457 1.00 95.44 119 GLY A O 1
ATOM 882 N N . THR A 1 120 ? -6.847 11.773 30.572 1.00 97.56 120 THR A N 1
ATOM 883 C CA . THR A 1 120 ? -6.110 10.630 30.020 1.00 97.56 120 THR A CA 1
ATOM 884 C C . THR A 1 120 ? -6.996 9.915 29.006 1.00 97.56 120 THR A C 1
ATOM 886 O O . THR A 1 120 ? -8.032 9.355 29.374 1.00 97.56 120 THR A O 1
ATOM 889 N N . VAL A 1 121 ? -6.602 9.955 27.735 1.00 98.19 121 VAL A N 1
ATOM 890 C CA . VAL A 1 121 ? -7.380 9.434 26.611 1.00 98.19 121 VAL A CA 1
ATOM 891 C C . VAL A 1 121 ? -6.628 8.298 25.928 1.00 98.19 121 VAL A C 1
ATOM 893 O O . VAL A 1 121 ? -5.465 8.442 25.559 1.00 98.19 121 VAL A O 1
ATOM 896 N N . GLU A 1 122 ? -7.305 7.172 25.728 1.00 98.38 122 GLU A N 1
ATOM 897 C CA . GLU A 1 122 ? -6.802 6.039 24.948 1.00 98.38 122 GLU A CA 1
ATOM 898 C C . GLU A 1 122 ? -7.666 5.851 23.702 1.00 98.38 122 GLU A C 1
ATOM 900 O O . GLU A 1 122 ? -8.885 5.730 23.809 1.00 98.38 122 GLU A O 1
ATOM 905 N N . ILE A 1 123 ? -7.051 5.793 22.524 1.00 98.38 123 ILE A N 1
ATOM 906 C CA . ILE A 1 123 ? -7.742 5.547 21.257 1.00 98.38 123 ILE A CA 1
ATOM 907 C C . ILE A 1 123 ? -7.055 4.394 20.545 1.00 98.38 123 ILE A C 1
ATOM 909 O O . ILE A 1 123 ? -5.832 4.387 20.395 1.00 98.38 123 ILE A O 1
ATOM 913 N N . SER A 1 124 ? -7.839 3.423 20.085 1.00 97.25 124 SER A N 1
ATOM 914 C CA . SER A 1 124 ? -7.297 2.282 19.356 1.00 97.25 124 SER A CA 1
ATOM 915 C C . SER A 1 124 ? -8.157 1.826 18.191 1.00 97.25 124 SER A C 1
ATOM 917 O O . SER A 1 124 ? -9.365 2.034 18.213 1.00 97.25 124 SER A O 1
ATOM 919 N N . GLY A 1 125 ? -7.539 1.196 17.188 1.00 87.50 125 GLY A N 1
ATOM 920 C CA . GLY A 1 125 ? -8.255 0.482 16.126 1.00 87.50 125 GLY A CA 1
ATOM 921 C C . GLY A 1 125 ? -9.089 1.367 15.197 1.00 87.50 125 GLY A C 1
ATOM 922 O O . GLY A 1 125 ? -10.146 0.928 14.752 1.00 87.50 125 GLY A O 1
ATOM 923 N N . LEU A 1 126 ? -8.657 2.604 14.932 1.00 96.94 126 LEU A N 1
ATOM 924 C CA . LEU A 1 126 ? -9.358 3.551 14.056 1.00 96.94 126 LEU A CA 1
ATOM 925 C C . LEU A 1 126 ? -8.434 4.101 12.968 1.00 96.94 126 LEU A C 1
ATOM 927 O O . LEU A 1 126 ? -7.248 4.339 13.206 1.00 96.94 126 LEU A O 1
ATOM 931 N N . SER A 1 127 ? -8.997 4.355 11.788 1.00 97.94 127 SER A N 1
ATOM 932 C CA . SER A 1 127 ? -8.360 5.169 10.751 1.00 97.94 127 SER A CA 1
ATOM 933 C C . SER A 1 127 ? -8.883 6.602 10.796 1.00 97.94 127 SER A C 1
ATOM 935 O O . SER A 1 127 ? -10.071 6.819 11.005 1.00 97.94 127 SER A O 1
ATOM 937 N N . MET A 1 128 ? -7.997 7.580 10.638 1.00 98.69 128 MET A N 1
ATOM 938 C CA . MET A 1 128 ? -8.281 9.012 10.712 1.00 98.69 128 MET A CA 1
ATOM 939 C C . MET A 1 128 ? -7.708 9.699 9.478 1.00 98.69 128 MET A C 1
ATOM 941 O O . MET A 1 128 ? -6.482 9.794 9.328 1.00 98.69 128 MET A O 1
ATOM 945 N N . ILE A 1 129 ? -8.590 10.136 8.577 1.00 97.88 129 ILE A N 1
ATOM 946 C CA . ILE A 1 129 ? -8.181 10.573 7.242 1.00 97.88 129 ILE A CA 1
ATOM 947 C C . ILE A 1 129 ? -8.747 11.921 6.818 1.00 97.88 129 ILE A C 1
ATOM 949 O O . ILE A 1 129 ? -9.778 12.372 7.318 1.00 97.88 129 ILE A O 1
ATOM 953 N N . ASN A 1 130 ? -8.060 12.520 5.841 1.00 95.31 130 ASN A N 1
ATOM 954 C CA . ASN A 1 130 ? -8.462 13.726 5.116 1.00 95.31 130 ASN A CA 1
ATOM 955 C C . ASN A 1 130 ? -8.885 14.879 6.040 1.00 95.31 130 ASN A C 1
ATOM 957 O O . ASN A 1 130 ? -9.756 15.679 5.695 1.00 95.31 130 ASN A O 1
ATOM 961 N N . ALA A 1 131 ? -8.304 14.970 7.232 1.00 97.88 131 ALA A N 1
ATOM 962 C CA . ALA A 1 131 ? -8.604 16.048 8.151 1.00 97.88 131 ALA A CA 1
ATOM 963 C C . ALA A 1 131 ? -7.837 17.314 7.757 1.00 97.88 131 ALA A C 1
ATOM 965 O O . ALA A 1 131 ? -6.714 17.240 7.251 1.00 97.88 131 ALA A O 1
ATOM 966 N N . VAL A 1 132 ? -8.426 18.489 7.993 1.00 96.06 132 VAL A N 1
ATOM 967 C CA . VAL A 1 132 ? -7.808 19.780 7.647 1.00 96.06 132 VAL A CA 1
ATOM 968 C C . VAL A 1 132 ? -7.859 20.754 8.824 1.00 96.06 132 VAL A C 1
ATOM 970 O O . VAL A 1 132 ? -8.920 20.991 9.396 1.00 96.06 132 VAL A O 1
ATOM 973 N N . ALA A 1 133 ? -6.719 21.384 9.127 1.00 93.50 133 ALA A N 1
ATOM 974 C CA . ALA A 1 133 ? -6.596 22.496 10.075 1.00 93.50 133 ALA A CA 1
ATOM 975 C C . ALA A 1 133 ? -6.111 23.762 9.347 1.00 93.50 133 ALA A C 1
ATOM 977 O O . ALA A 1 133 ? -4.911 24.034 9.266 1.00 93.50 133 ALA A O 1
ATOM 978 N N . ASN A 1 134 ? -7.042 24.530 8.771 1.00 87.62 134 ASN A N 1
ATOM 979 C CA . ASN A 1 134 ? -6.749 25.690 7.915 1.00 87.62 134 ASN A CA 1
ATOM 980 C C . ASN A 1 134 ? -7.324 27.025 8.418 1.00 87.62 134 ASN A C 1
ATOM 982 O O . ASN A 1 134 ? -7.260 28.023 7.699 1.00 87.62 134 ASN A O 1
ATOM 986 N N . SER A 1 135 ? -7.857 27.072 9.640 1.00 82.19 135 SER A N 1
ATOM 987 C CA . SER A 1 135 ? -8.435 28.300 10.192 1.00 82.19 135 SER A CA 1
ATOM 988 C C . SER A 1 135 ? -7.431 29.055 11.075 1.00 82.19 135 SER A C 1
ATOM 990 O O . SER A 1 135 ? -6.544 28.430 11.658 1.00 82.19 135 SER A O 1
ATOM 992 N N . PRO A 1 136 ? -7.572 30.384 11.247 1.00 74.06 136 PRO A N 1
ATOM 993 C CA . PRO A 1 136 ? -6.695 31.160 12.131 1.00 74.06 136 PRO A CA 1
ATOM 994 C C . PRO A 1 136 ? -6.685 30.671 13.585 1.00 74.06 136 PRO A C 1
ATOM 996 O O . PRO A 1 136 ? -5.679 30.803 14.271 1.00 74.06 136 PRO A O 1
ATOM 999 N N . ASN A 1 137 ? -7.799 30.091 14.043 1.00 71.56 137 ASN A N 1
ATOM 1000 C CA . ASN A 1 137 ? -7.960 29.592 15.411 1.00 71.56 137 ASN A CA 1
ATOM 1001 C C . ASN A 1 137 ? -7.636 28.094 15.542 1.00 71.56 137 ASN A C 1
ATOM 1003 O O . ASN A 1 137 ? -7.594 27.570 16.652 1.00 71.56 137 ASN A O 1
ATOM 1007 N N . HIS A 1 138 ? -7.440 27.401 14.419 1.00 79.12 138 HIS A N 1
ATOM 1008 C CA . HIS A 1 138 ? -7.160 25.973 14.356 1.00 79.12 138 HIS A CA 1
ATOM 1009 C C . HIS A 1 138 ? -6.326 25.684 13.106 1.00 79.12 138 HIS A C 1
ATOM 1011 O O . HIS A 1 138 ? -6.838 25.307 12.049 1.00 79.12 138 HIS A O 1
ATOM 1017 N N . SER A 1 139 ? -5.026 25.922 13.249 1.00 91.19 139 SER A N 1
ATOM 1018 C CA . SER A 1 139 ? -4.004 25.778 12.209 1.00 91.19 139 SER A CA 1
ATOM 1019 C C . SER A 1 139 ? -3.073 24.584 12.432 1.00 91.19 139 SER A C 1
ATOM 1021 O O . SER A 1 139 ? -2.327 24.223 11.526 1.00 91.19 139 SER A O 1
ATOM 1023 N N . ASN A 1 140 ? -3.110 23.981 13.622 1.00 94.44 140 ASN A N 1
ATOM 1024 C CA . ASN A 1 140 ? -2.275 22.850 14.025 1.00 94.44 140 ASN A CA 1
ATOM 1025 C C . ASN A 1 140 ? -3.111 21.577 14.189 1.00 94.44 140 ASN A C 1
ATOM 1027 O O . ASN A 1 140 ? -4.287 21.689 14.538 1.00 94.44 140 ASN A O 1
ATOM 1031 N N . GLY A 1 141 ? -2.491 20.406 14.003 1.00 92.94 141 GLY A N 1
ATOM 1032 C CA . GLY A 1 141 ? -3.072 19.105 14.354 1.00 92.94 141 GLY A CA 1
ATOM 1033 C C . GLY A 1 141 ? -4.353 18.800 13.592 1.00 92.94 141 GLY A C 1
ATOM 1034 O O . GLY A 1 141 ? -5.433 18.914 14.164 1.00 92.94 141 GLY A O 1
ATOM 1035 N N . ALA A 1 142 ? -4.262 18.448 12.307 1.00 95.31 142 ALA A N 1
ATOM 1036 C CA . ALA A 1 142 ? -5.473 18.311 11.501 1.00 95.31 142 ALA A CA 1
ATOM 1037 C C . ALA A 1 142 ? -6.336 17.116 11.921 1.00 95.31 142 ALA A C 1
ATOM 1039 O O . ALA A 1 142 ? -7.543 17.263 12.034 1.00 95.31 142 ALA A O 1
ATOM 1040 N N . ALA A 1 143 ? -5.756 15.954 12.222 1.00 97.69 143 ALA A N 1
ATOM 1041 C CA . ALA A 1 143 ? -6.525 14.846 12.786 1.00 97.69 143 ALA A CA 1
ATOM 1042 C C . ALA A 1 143 ? -6.789 15.060 14.283 1.00 97.69 143 ALA A C 1
ATOM 1044 O O . ALA A 1 143 ? -7.935 14.971 14.719 1.00 97.69 143 ALA A O 1
ATOM 1045 N N . ILE A 1 144 ? -5.749 15.348 15.072 1.00 98.44 144 ILE A N 1
ATOM 1046 C CA . ILE A 1 144 ? -5.869 15.505 16.528 1.00 98.44 144 ILE A CA 1
ATOM 1047 C C . ILE A 1 144 ? -5.120 16.750 17.008 1.00 98.44 144 ILE A C 1
ATOM 1049 O O . ILE A 1 144 ? -3.909 16.873 16.807 1.00 98.44 144 ILE A O 1
ATOM 1053 N N . ILE A 1 145 ? -5.815 17.613 17.753 1.00 96.50 145 ILE A N 1
ATOM 1054 C CA . ILE A 1 145 ? -5.166 18.539 18.690 1.00 96.50 145 ILE A CA 1
ATOM 1055 C C . ILE A 1 145 ? -5.208 17.926 20.082 1.00 96.50 145 ILE A C 1
ATOM 1057 O O . ILE A 1 145 ? -6.288 17.590 20.572 1.00 96.50 145 ILE A O 1
ATOM 1061 N N . ASN A 1 146 ? -4.055 17.836 20.740 1.00 97.38 146 ASN A N 1
ATOM 1062 C CA . ASN A 1 146 ? -3.947 17.246 22.065 1.00 97.38 146 ASN A CA 1
ATOM 1063 C C . ASN A 1 146 ? -3.383 18.206 23.125 1.00 97.38 146 ASN A C 1
ATOM 1065 O O . ASN A 1 146 ? -2.302 18.774 22.968 1.00 97.38 146 ASN A O 1
ATOM 1069 N N . ARG A 1 147 ? -4.113 18.323 24.238 1.00 96.56 147 ARG A N 1
ATOM 1070 C CA . ARG A 1 147 ? -3.740 19.013 25.487 1.00 96.56 147 ARG A CA 1
ATOM 1071 C C . ARG A 1 147 ? -3.917 18.119 26.730 1.00 96.56 147 ARG A C 1
ATOM 1073 O O . ARG A 1 147 ? -3.878 18.614 27.853 1.00 96.56 147 ARG A O 1
ATOM 1080 N N . GLY A 1 148 ? -4.185 16.826 26.535 1.00 95.12 148 GLY A N 1
ATOM 1081 C CA . GLY A 1 148 ? -4.273 15.809 27.586 1.00 95.12 148 GLY A CA 1
ATOM 1082 C C . GLY A 1 148 ? -3.190 14.737 27.432 1.00 95.12 148 GLY A C 1
ATOM 1083 O O . GLY A 1 148 ? -2.388 14.780 26.503 1.00 95.12 148 GLY A O 1
ATOM 1084 N N . GLN A 1 149 ? -3.161 13.749 28.325 1.00 96.56 149 GLN A N 1
ATOM 1085 C CA . GLN A 1 149 ? -2.331 12.561 28.101 1.00 96.56 149 GLN A CA 1
ATOM 1086 C C . GLN A 1 149 ? -3.013 11.664 27.071 1.00 96.56 149 GLN A C 1
ATOM 1088 O O . GLN A 1 149 ? -4.167 11.283 27.270 1.00 96.56 149 GLN A O 1
ATOM 1093 N N . LEU A 1 150 ? -2.315 11.317 25.990 1.00 98.12 150 LEU A N 1
ATOM 1094 C CA . LEU A 1 150 ? -2.902 10.588 24.866 1.00 98.12 150 LEU A CA 1
ATOM 1095 C C . LEU A 1 150 ? -2.138 9.297 24.568 1.00 98.12 150 LEU A C 1
ATOM 1097 O O . LEU A 1 150 ? -0.933 9.314 24.345 1.00 98.12 150 LEU A O 1
ATOM 1101 N N . THR A 1 151 ? -2.851 8.177 24.495 1.00 98.44 151 THR A N 1
ATOM 1102 C CA . THR A 1 151 ? -2.324 6.922 23.948 1.00 98.44 151 THR A CA 1
ATOM 1103 C C . THR A 1 151 ? -3.072 6.562 22.675 1.00 98.44 151 THR A C 1
ATOM 1105 O O . THR A 1 151 ? -4.299 6.482 22.669 1.00 98.44 151 THR A O 1
ATOM 1108 N N . ILE A 1 152 ? -2.325 6.318 21.606 1.00 98.50 152 ILE A N 1
ATOM 1109 C CA . ILE A 1 152 ? -2.815 5.857 20.311 1.00 98.50 152 ILE A CA 1
ATOM 1110 C C . ILE A 1 152 ? -2.247 4.463 20.065 1.00 98.50 152 ILE A C 1
ATOM 1112 O O . ILE A 1 152 ? -1.030 4.285 20.090 1.00 98.50 152 ILE A O 1
ATOM 1116 N N . ALA A 1 153 ? -3.106 3.481 19.807 1.00 96.81 153 ALA A N 1
ATOM 1117 C CA . ALA A 1 153 ? -2.678 2.107 19.561 1.00 96.81 153 ALA A CA 1
ATOM 1118 C C . ALA A 1 153 ? -3.371 1.501 18.338 1.00 96.81 153 ALA A C 1
ATOM 1120 O O . ALA A 1 153 ? -4.596 1.492 18.269 1.00 96.81 153 ALA A O 1
ATOM 1121 N N . ARG A 1 154 ? -2.617 0.920 17.398 1.00 93.94 154 ARG A N 1
ATOM 1122 C CA . ARG A 1 154 ? -3.190 0.251 16.212 1.00 93.94 154 ARG A CA 1
ATOM 1123 C C . ARG A 1 154 ? -4.106 1.168 15.395 1.00 93.94 154 ARG A C 1
ATOM 1125 O O . ARG A 1 154 ? -5.176 0.753 14.954 1.00 93.94 154 ARG A O 1
ATOM 1132 N N . CYS A 1 155 ? -3.707 2.427 15.235 1.00 98.44 155 CYS A N 1
ATOM 1133 C CA . CYS A 1 155 ? -4.442 3.421 14.457 1.00 98.44 155 CYS A CA 1
ATOM 1134 C C . CYS A 1 155 ? -3.707 3.779 13.162 1.00 98.44 155 CYS A C 1
ATOM 1136 O O . CYS A 1 155 ? -2.493 3.601 13.041 1.00 98.44 155 CYS A O 1
ATOM 1138 N N . SER A 1 156 ? -4.448 4.332 12.203 1.00 98.31 156 SER A N 1
ATOM 1139 C CA . SER A 1 156 ? -3.894 4.852 10.953 1.00 98.31 156 SER A CA 1
ATOM 1140 C C . SER A 1 156 ? -4.241 6.326 10.770 1.00 98.31 156 SER A C 1
ATOM 1142 O O . SER A 1 156 ? -5.379 6.720 11.001 1.00 98.31 156 SER A O 1
ATOM 1144 N N . PHE A 1 157 ? -3.270 7.136 10.349 1.00 98.81 157 PHE A N 1
ATOM 1145 C CA . PHE A 1 157 ? -3.440 8.559 10.059 1.00 98.81 157 PHE A CA 1
ATOM 1146 C C . PHE A 1 157 ? -2.974 8.840 8.637 1.00 98.81 157 PHE A C 1
ATOM 1148 O O . PHE A 1 157 ? -1.775 8.729 8.358 1.00 98.81 157 PHE A O 1
ATOM 1155 N N . ALA A 1 158 ? -3.906 9.203 7.755 1.00 97.75 158 ALA A N 1
ATOM 1156 C CA . ALA A 1 158 ? -3.620 9.374 6.335 1.00 97.75 158 ALA A CA 1
ATOM 1157 C C . ALA A 1 158 ? -4.140 10.690 5.759 1.00 97.75 158 ALA A C 1
ATOM 1159 O O . ALA A 1 158 ? -5.270 11.085 6.031 1.00 97.75 158 ALA A O 1
ATOM 1160 N N . ASN A 1 159 ? -3.361 11.324 4.882 1.00 94.25 159 ASN A N 1
ATOM 1161 C CA . ASN A 1 159 ? -3.807 12.486 4.097 1.00 94.25 159 ASN A CA 1
ATOM 1162 C C . ASN A 1 159 ? -4.288 13.679 4.949 1.00 94.25 159 ASN A C 1
ATOM 1164 O O . ASN A 1 159 ? -5.116 14.470 4.497 1.00 94.25 159 ASN A O 1
ATOM 1168 N N . ASN A 1 160 ? -3.812 13.811 6.188 1.00 97.94 160 ASN A N 1
ATOM 1169 C CA . ASN A 1 160 ? -4.198 14.918 7.060 1.00 97.94 160 ASN A CA 1
ATOM 1170 C C . ASN A 1 160 ? -3.317 16.142 6.778 1.00 97.94 160 ASN A C 1
ATOM 1172 O O . ASN A 1 160 ? -2.112 16.006 6.559 1.00 97.94 160 ASN A O 1
ATOM 1176 N N . ASN A 1 161 ? -3.912 17.336 6.755 1.00 97.56 161 ASN A N 1
ATOM 1177 C CA . ASN A 1 161 ? -3.249 18.556 6.297 1.00 97.56 161 ASN A CA 1
ATOM 1178 C C . ASN A 1 161 ? -3.430 19.731 7.273 1.00 97.56 161 ASN A C 1
ATOM 1180 O O . ASN A 1 161 ? -4.523 20.291 7.409 1.00 97.56 161 ASN A O 1
ATOM 1184 N N . ALA A 1 162 ? -2.341 20.143 7.921 1.00 97.38 162 ALA A N 1
ATOM 1185 C CA . ALA A 1 162 ? -2.307 21.288 8.827 1.00 97.38 162 ALA A CA 1
ATOM 1186 C C . ALA A 1 162 ? -1.609 22.500 8.190 1.00 97.38 162 ALA A C 1
ATOM 1188 O O . ALA A 1 162 ? -0.533 22.408 7.597 1.00 97.38 162 ALA A O 1
ATOM 1189 N N . ASN A 1 163 ? -2.194 23.684 8.364 1.00 94.56 163 ASN A N 1
ATOM 1190 C CA . ASN A 1 163 ? -1.649 24.932 7.830 1.00 94.56 163 ASN A CA 1
ATOM 1191 C C . ASN A 1 163 ? -0.425 25.448 8.610 1.00 94.56 163 ASN A C 1
ATOM 1193 O O . ASN A 1 163 ? 0.282 26.325 8.121 1.00 94.56 163 ASN A O 1
ATOM 1197 N N . GLN A 1 164 ? -0.183 24.937 9.815 1.00 94.88 164 GLN A N 1
ATOM 1198 C CA . GLN A 1 164 ? 1.019 25.183 10.606 1.00 94.88 164 GLN A CA 1
ATOM 1199 C C . GLN A 1 164 ? 1.706 23.852 10.917 1.00 94.88 164 GLN A C 1
ATOM 1201 O O . GLN A 1 164 ? 2.378 23.323 10.031 1.00 94.88 164 GLN A O 1
ATOM 1206 N N . SER A 1 165 ? 1.550 23.314 12.127 1.00 95.94 165 SER A N 1
ATOM 1207 C CA . SER A 1 165 ? 2.342 22.192 12.632 1.00 95.94 165 SER A CA 1
ATOM 1208 C C . SER A 1 165 ? 1.498 20.950 12.915 1.00 95.94 165 SER A C 1
ATOM 1210 O O . SER A 1 165 ? 0.329 21.050 13.292 1.00 95.94 165 SER A O 1
ATOM 1212 N N . GLY A 1 166 ? 2.112 19.773 12.784 1.00 96.75 166 GLY A N 1
ATOM 1213 C CA . GLY A 1 166 ? 1.475 18.494 13.086 1.00 96.75 166 GLY A CA 1
ATOM 1214 C C . GLY A 1 166 ? 0.394 18.152 12.069 1.00 96.75 166 GLY A C 1
ATOM 1215 O O . GLY A 1 166 ? -0.792 18.310 12.355 1.00 96.75 166 GLY A O 1
ATOM 1216 N N . GLY A 1 167 ? 0.790 17.707 10.875 1.00 97.25 167 GLY A N 1
ATOM 1217 C CA . GLY A 1 167 ? -0.159 17.462 9.783 1.00 97.25 167 GLY A CA 1
ATOM 1218 C C . GLY A 1 167 ? -1.255 16.473 10.163 1.00 97.25 167 GLY A C 1
ATOM 1219 O O . GLY A 1 167 ? -2.411 16.702 9.829 1.00 97.25 167 GLY A O 1
ATOM 1220 N N . ALA A 1 168 ? -0.936 15.457 10.970 1.00 98.44 168 ALA A N 1
ATOM 1221 C CA . ALA A 1 168 ? -1.928 14.641 11.665 1.00 98.44 168 ALA A CA 1
ATOM 1222 C C . ALA A 1 168 ? -2.155 15.118 13.107 1.00 98.44 168 ALA A C 1
ATOM 1224 O O . ALA A 1 168 ? -3.283 15.447 13.467 1.00 98.44 168 ALA A O 1
ATOM 1225 N N . ILE A 1 169 ? -1.112 15.155 13.940 1.00 98.69 169 ILE A N 1
ATOM 1226 C CA . ILE A 1 169 ? -1.247 15.407 15.381 1.00 98.69 169 ILE A CA 1
ATOM 1227 C C . ILE A 1 169 ? -0.384 16.587 15.812 1.00 98.69 169 ILE A C 1
ATOM 1229 O O . ILE A 1 169 ? 0.819 16.621 15.556 1.00 98.69 169 ILE A O 1
ATOM 1233 N N . TYR A 1 170 ? -0.983 17.512 16.554 1.00 97.94 170 TYR A N 1
ATOM 1234 C CA . TYR A 1 170 ? -0.258 18.514 17.328 1.00 97.94 170 TYR A CA 1
ATOM 1235 C C . TYR A 1 170 ? -0.532 18.292 18.813 1.00 97.94 170 TYR A C 1
ATOM 1237 O O . TYR A 1 170 ? -1.685 18.351 19.244 1.00 97.94 170 TYR A O 1
ATOM 1245 N N . SER A 1 171 ? 0.518 18.027 19.590 1.00 96.94 171 SER A N 1
ATOM 1246 C CA . SER A 1 171 ? 0.416 17.709 21.015 1.00 96.94 171 SER A CA 1
ATOM 1247 C C . SER A 1 171 ? 1.186 18.703 21.875 1.00 96.94 171 SER A C 1
ATOM 1249 O O . SER A 1 171 ? 2.350 18.980 21.608 1.00 96.94 171 SER A O 1
ATOM 1251 N N . GLN A 1 172 ? 0.554 19.189 22.943 1.00 95.06 172 GLN A N 1
ATOM 1252 C CA . GLN A 1 172 ? 1.171 20.003 24.004 1.00 95.06 172 GLN A CA 1
ATOM 1253 C C . GLN A 1 172 ? 1.282 19.222 25.325 1.00 95.06 172 GLN A C 1
ATOM 1255 O O . GLN A 1 172 ? 1.329 19.793 26.412 1.00 95.06 172 GLN A O 1
ATOM 1260 N N . SER A 1 173 ? 1.191 17.897 25.258 1.00 95.69 173 SER A N 1
ATOM 1261 C CA . SER A 1 173 ? 1.180 16.989 26.406 1.00 95.69 173 SER A CA 1
ATOM 1262 C C . SER A 1 173 ? 1.709 15.618 25.994 1.00 95.69 173 SER A C 1
ATOM 1264 O O . SER A 1 173 ? 1.881 15.353 24.799 1.00 95.69 173 SER A O 1
ATOM 1266 N N . ASP A 1 174 ? 1.990 14.764 26.977 1.00 95.56 174 ASP A N 1
ATOM 1267 C CA . ASP A 1 174 ? 2.568 13.440 26.742 1.00 95.56 174 ASP A CA 1
ATOM 1268 C C . ASP A 1 174 ? 1.693 12.601 25.808 1.00 95.56 174 ASP A C 1
ATOM 1270 O O . ASP A 1 174 ? 0.469 12.506 25.964 1.00 95.56 174 ASP A O 1
ATOM 1274 N N . ILE A 1 175 ? 2.351 11.982 24.831 1.00 97.06 175 ILE A N 1
ATOM 1275 C CA . ILE A 1 175 ? 1.715 11.147 23.825 1.00 97.06 175 ILE A CA 1
ATOM 1276 C C . ILE A 1 175 ? 2.500 9.849 23.635 1.00 97.06 175 ILE A C 1
ATOM 1278 O O . ILE A 1 175 ? 3.721 9.842 23.477 1.00 97.06 175 ILE A O 1
ATOM 1282 N N . THR A 1 176 ? 1.776 8.734 23.645 1.00 97.94 176 THR A N 1
ATOM 1283 C CA . THR A 1 176 ? 2.312 7.399 23.373 1.00 97.94 176 THR A CA 1
ATOM 1284 C C . THR A 1 176 ? 1.650 6.826 22.125 1.00 97.94 176 THR A C 1
ATOM 1286 O O . THR A 1 176 ? 0.428 6.730 22.057 1.00 97.94 176 THR A O 1
ATOM 1289 N N . ILE A 1 177 ? 2.453 6.442 21.137 1.00 98.44 177 ILE A N 1
ATOM 1290 C CA . ILE A 1 177 ? 2.018 5.849 19.872 1.00 98.44 177 ILE A CA 1
ATOM 1291 C C . ILE A 1 177 ? 2.524 4.410 19.804 1.00 98.44 177 ILE A C 1
ATOM 1293 O O . ILE A 1 177 ? 3.722 4.162 19.935 1.00 98.44 177 ILE A O 1
ATOM 1297 N N . ILE A 1 178 ? 1.620 3.462 19.586 1.00 97.19 178 ILE A N 1
ATOM 1298 C CA . ILE A 1 178 ? 1.920 2.030 19.569 1.00 97.19 178 ILE A CA 1
ATOM 1299 C C . ILE A 1 178 ? 1.322 1.411 18.307 1.00 97.19 178 ILE A C 1
ATOM 1301 O O . ILE A 1 178 ? 0.155 1.646 17.991 1.00 97.19 178 ILE A O 1
ATOM 1305 N N . GLU A 1 179 ? 2.102 0.605 17.589 1.00 96.12 179 GLU A N 1
ATOM 1306 C CA . GLU A 1 179 ? 1.609 -0.238 16.485 1.00 96.12 179 GLU A CA 1
ATOM 1307 C C . GLU A 1 179 ? 0.800 0.531 15.416 1.00 96.12 179 GLU A C 1
ATOM 1309 O O . GLU A 1 179 ? -0.163 0.023 14.845 1.00 96.12 179 GLU A O 1
ATOM 1314 N N . SER A 1 180 ? 1.148 1.796 15.175 1.00 98.56 180 SER A N 1
ATOM 1315 C CA . SER A 1 180 ? 0.345 2.716 14.360 1.00 98.56 180 SER A CA 1
ATOM 1316 C C . SER A 1 180 ? 1.093 3.195 13.120 1.00 98.56 180 SER A C 1
ATOM 1318 O O . SER A 1 180 ? 2.328 3.202 13.084 1.00 98.56 180 SER A O 1
ATOM 1320 N N . THR A 1 181 ? 0.339 3.656 12.122 1.00 98.69 181 THR A N 1
ATOM 1321 C CA . THR A 1 181 ? 0.901 4.183 10.871 1.00 98.69 181 THR A CA 1
ATOM 1322 C C . THR A 1 181 ? 0.494 5.626 10.633 1.00 98.69 181 THR A C 1
ATOM 1324 O O . THR A 1 181 ? -0.691 5.951 10.667 1.00 98.69 181 THR A O 1
ATOM 1327 N N . PHE A 1 182 ? 1.465 6.466 10.291 1.00 98.88 182 PHE A N 1
ATOM 1328 C CA . PHE A 1 182 ? 1.255 7.837 9.835 1.00 98.88 182 PHE A CA 1
ATOM 1329 C C . PHE A 1 182 ? 1.797 7.980 8.422 1.00 98.88 182 PHE A C 1
ATOM 1331 O O . PHE A 1 182 ? 3.010 7.842 8.219 1.00 98.88 182 PHE A O 1
ATOM 1338 N N . PHE A 1 183 ? 0.925 8.262 7.453 1.00 98.31 183 PHE A N 1
ATOM 1339 C CA . PHE A 1 183 ? 1.368 8.438 6.079 1.00 98.31 183 PHE A CA 1
ATOM 1340 C C . PHE A 1 183 ? 0.678 9.526 5.276 1.00 98.31 183 PHE A C 1
ATOM 1342 O O . PHE A 1 183 ? -0.490 9.837 5.486 1.00 98.31 183 PHE A O 1
ATOM 1349 N N . ASN A 1 184 ? 1.428 10.111 4.343 1.00 93.75 184 ASN A N 1
ATOM 1350 C CA . ASN A 1 184 ? 0.959 11.191 3.477 1.00 93.75 184 ASN A CA 1
ATOM 1351 C C . ASN A 1 184 ? 0.321 12.370 4.241 1.00 93.75 184 ASN A C 1
ATOM 1353 O O . ASN A 1 184 ? -0.599 13.023 3.754 1.00 93.75 184 ASN A O 1
ATOM 1357 N N . ASN A 1 185 ? 0.773 12.634 5.469 1.00 98.06 185 ASN A N 1
ATOM 1358 C CA . ASN A 1 185 ? 0.318 13.785 6.241 1.00 98.06 185 ASN A CA 1
ATOM 1359 C C . ASN A 1 185 ? 1.212 14.990 5.938 1.00 98.06 185 ASN A C 1
ATOM 1361 O O . ASN A 1 185 ? 2.422 14.847 5.741 1.00 98.06 185 ASN A O 1
ATOM 1365 N N . THR A 1 186 ? 0.612 16.176 5.876 1.00 98.25 186 THR A N 1
ATOM 1366 C CA . THR A 1 186 ? 1.290 17.406 5.460 1.00 98.25 186 THR A CA 1
ATOM 1367 C C . THR A 1 186 ? 1.121 18.519 6.486 1.00 98.25 186 THR A C 1
ATOM 1369 O O . THR A 1 186 ? 0.020 18.777 6.968 1.00 98.25 186 THR A O 1
ATOM 1372 N N . ALA A 1 187 ? 2.211 19.222 6.784 1.00 97.44 187 ALA A N 1
ATOM 1373 C CA . ALA A 1 187 ? 2.229 20.436 7.595 1.00 97.44 187 ALA A CA 1
ATOM 1374 C C . ALA A 1 187 ? 3.025 21.532 6.873 1.00 97.44 187 ALA A C 1
ATOM 1376 O O . ALA A 1 187 ? 3.990 21.233 6.175 1.00 97.44 187 ALA A O 1
ATOM 1377 N N . ARG A 1 188 ? 2.681 22.815 7.023 1.00 95.31 188 ARG A N 1
ATOM 1378 C CA . ARG A 1 188 ? 3.483 23.881 6.384 1.00 95.31 188 ARG A CA 1
ATOM 1379 C C . ARG A 1 188 ? 4.745 24.237 7.156 1.00 95.31 188 ARG A C 1
ATOM 1381 O O . ARG A 1 188 ? 5.719 24.651 6.535 1.00 95.31 188 ARG A O 1
ATOM 1388 N N . THR A 1 189 ? 4.733 24.118 8.482 1.00 95.06 189 THR A N 1
ATOM 1389 C CA . THR A 1 189 ? 5.857 24.537 9.332 1.00 95.06 189 THR A CA 1
ATOM 1390 C C . THR A 1 189 ? 6.640 23.341 9.841 1.00 95.06 189 THR A C 1
ATOM 1392 O O . THR A 1 189 ? 7.762 23.116 9.391 1.00 95.06 189 THR A O 1
ATOM 1395 N N . SER A 1 190 ? 6.053 22.541 10.725 1.00 94.94 190 SER A N 1
ATOM 1396 C CA . SER A 1 190 ? 6.802 21.516 11.452 1.00 94.94 190 SER A CA 1
ATOM 1397 C C . SER A 1 190 ? 6.005 20.225 11.584 1.00 94.94 190 SER A C 1
ATOM 1399 O O . SER A 1 190 ? 4.797 20.277 11.799 1.00 94.94 190 SER A O 1
ATOM 1401 N N . GLY A 1 191 ? 6.672 19.075 11.471 1.00 97.06 191 GLY A N 1
ATOM 1402 C CA . GLY A 1 191 ? 6.087 17.769 11.772 1.00 97.06 191 GLY A CA 1
ATOM 1403 C C . GLY A 1 191 ? 4.965 17.388 10.812 1.00 97.06 191 GLY A C 1
ATOM 1404 O O . GLY A 1 191 ? 3.792 17.617 11.114 1.00 97.06 191 GLY A O 1
ATOM 1405 N N . GLY A 1 192 ? 5.300 16.788 9.668 1.00 97.44 192 GLY A N 1
ATOM 1406 C CA . GLY A 1 192 ? 4.299 16.427 8.657 1.00 97.44 192 GLY A CA 1
ATOM 1407 C C . GLY A 1 192 ? 3.274 15.430 9.187 1.00 97.44 192 GLY A C 1
ATOM 1408 O O . GLY A 1 192 ? 2.093 15.558 8.896 1.00 97.44 192 GLY A O 1
ATOM 1409 N N . ALA A 1 193 ? 3.685 14.510 10.062 1.00 98.56 193 ALA A N 1
ATOM 1410 C CA . ALA A 1 193 ? 2.774 13.691 10.853 1.00 98.56 193 ALA A CA 1
ATOM 1411 C C . ALA A 1 193 ? 2.502 14.313 12.227 1.00 98.56 193 ALA A C 1
ATOM 1413 O O . ALA A 1 193 ? 1.358 14.646 12.532 1.00 98.56 193 ALA A O 1
ATOM 1414 N N . ILE A 1 194 ? 3.535 14.462 13.061 1.00 98.62 194 ILE A N 1
ATOM 1415 C CA . ILE A 1 194 ? 3.376 14.831 14.474 1.00 98.62 194 ILE A CA 1
ATOM 1416 C C . ILE A 1 194 ? 4.267 16.016 14.825 1.00 98.62 194 ILE A C 1
ATOM 1418 O O . ILE A 1 194 ? 5.455 16.024 14.513 1.00 98.62 194 ILE A O 1
ATOM 1422 N N . THR A 1 195 ? 3.715 16.989 15.542 1.00 97.69 195 THR A N 1
ATOM 1423 C CA . THR A 1 195 ? 4.509 17.944 16.323 1.00 97.69 195 THR A CA 1
ATOM 1424 C C . THR A 1 195 ? 4.210 17.772 17.804 1.00 97.69 195 THR A C 1
ATOM 1426 O O . THR A 1 195 ? 3.045 17.795 18.201 1.00 97.69 195 THR A O 1
ATOM 1429 N N . SER A 1 196 ? 5.262 17.622 18.607 1.00 95.19 196 SER A N 1
ATOM 1430 C CA . SER A 1 196 ? 5.191 17.616 20.070 1.00 95.19 196 SER A CA 1
ATOM 1431 C C . SER A 1 196 ? 5.800 18.908 20.609 1.00 95.19 196 SER A C 1
ATOM 1433 O O . SER A 1 196 ? 6.902 19.272 20.206 1.00 95.19 196 SER A O 1
ATOM 1435 N N . ALA A 1 197 ? 5.085 19.594 21.496 1.00 92.50 197 ALA A N 1
ATOM 1436 C CA . ALA A 1 197 ? 5.445 20.887 22.079 1.00 92.50 197 ALA A CA 1
ATOM 1437 C C . ALA A 1 197 ? 5.201 20.905 23.603 1.00 92.50 197 ALA A C 1
ATOM 1439 O O . ALA A 1 197 ? 4.699 19.928 24.163 1.00 92.50 197 ALA A O 1
ATOM 1440 N N . GLY A 1 198 ? 5.533 22.001 24.286 1.00 87.38 198 GLY A N 1
ATOM 1441 C CA . GLY A 1 198 ? 5.246 22.214 25.708 1.00 87.38 198 GLY A CA 1
ATOM 1442 C C . GLY A 1 198 ? 5.944 21.259 26.683 1.00 87.38 198 GLY A C 1
ATOM 1443 O O . GLY A 1 198 ? 5.298 20.782 27.612 1.00 87.38 198 GLY A O 1
ATOM 1444 N N . ALA A 1 199 ? 7.228 20.953 26.477 1.00 85.19 199 ALA A N 1
ATOM 1445 C CA . ALA A 1 199 ? 8.013 20.018 27.296 1.00 85.19 199 ALA A CA 1
ATOM 1446 C C . ALA A 1 199 ? 7.373 18.619 27.440 1.00 85.19 199 ALA A C 1
ATOM 1448 O O . ALA A 1 199 ? 7.530 17.943 28.458 1.00 85.19 199 ALA A O 1
ATOM 1449 N N . SER A 1 200 ? 6.623 18.198 26.419 1.00 90.56 200 SER A N 1
ATOM 1450 C CA . SER A 1 200 ? 5.951 16.898 26.366 1.00 90.56 200 SER A CA 1
ATOM 1451 C C . SER A 1 200 ? 6.900 15.755 26.017 1.00 90.56 200 SER A C 1
ATOM 1453 O O . SER A 1 200 ? 7.934 15.947 25.375 1.00 90.56 200 SER A O 1
ATOM 1455 N N . LYS A 1 201 ? 6.505 14.536 26.387 1.00 92.44 201 LYS A N 1
ATOM 1456 C CA . LYS A 1 201 ? 7.161 13.296 25.966 1.00 92.44 201 LYS A CA 1
ATOM 1457 C C . LYS A 1 201 ? 6.393 12.639 24.829 1.00 92.44 201 LYS A C 1
ATOM 1459 O O . LYS A 1 201 ? 5.256 12.203 25.011 1.00 92.44 201 LYS A O 1
ATOM 1464 N N . LEU A 1 202 ? 7.045 12.504 23.678 1.00 96.31 202 LEU A N 1
ATOM 1465 C CA . LEU A 1 202 ? 6.576 11.695 22.558 1.00 96.31 202 LEU A CA 1
ATOM 1466 C C . LEU A 1 202 ? 7.263 10.327 22.604 1.00 96.31 202 LEU A C 1
ATOM 1468 O O . LEU A 1 202 ? 8.459 10.209 22.345 1.00 96.31 202 LEU A O 1
ATOM 1472 N N . THR A 1 203 ? 6.499 9.286 22.928 1.00 96.44 203 THR A N 1
ATOM 1473 C CA . THR A 1 203 ? 6.969 7.894 22.915 1.00 96.44 203 THR A CA 1
ATOM 1474 C C . THR A 1 203 ? 6.335 7.150 21.754 1.00 96.44 203 THR A C 1
ATOM 1476 O O . THR A 1 203 ? 5.117 7.157 21.600 1.00 96.44 203 THR A O 1
ATOM 1479 N N . ILE A 1 204 ? 7.147 6.489 20.938 1.00 98.25 204 ILE A N 1
ATOM 1480 C CA . ILE A 1 204 ? 6.695 5.759 19.757 1.00 98.25 204 ILE A CA 1
ATOM 1481 C C . ILE A 1 204 ? 7.295 4.360 19.789 1.00 98.25 204 ILE A C 1
ATOM 1483 O O . ILE A 1 204 ? 8.511 4.196 19.886 1.00 98.25 204 ILE A O 1
ATOM 1487 N N . VAL A 1 205 ? 6.431 3.355 19.680 1.00 96.56 205 VAL A N 1
ATOM 1488 C CA . VAL A 1 205 ? 6.795 1.940 19.735 1.00 96.56 205 VAL A CA 1
ATOM 1489 C C . VAL A 1 205 ? 6.158 1.203 18.564 1.00 96.56 205 VAL A C 1
ATOM 1491 O O . VAL A 1 205 ? 4.973 1.400 18.282 1.00 96.56 205 VAL A O 1
ATOM 1494 N N . ASN A 1 206 ? 6.913 0.336 17.882 1.00 96.06 206 ASN A N 1
ATOM 1495 C CA . ASN A 1 206 ? 6.389 -0.523 16.811 1.00 96.06 206 ASN A CA 1
ATOM 1496 C C . ASN A 1 206 ? 5.595 0.235 15.735 1.00 96.06 206 ASN A C 1
ATOM 1498 O O . ASN A 1 206 ? 4.617 -0.277 15.207 1.00 96.06 206 ASN A O 1
ATOM 1502 N N . SER A 1 207 ? 5.955 1.476 15.418 1.00 98.69 207 SER A N 1
ATOM 1503 C CA . SER A 1 207 ? 5.128 2.340 14.564 1.00 98.69 207 SER A CA 1
ATOM 1504 C C . SER A 1 207 ? 5.842 2.717 13.268 1.00 98.69 207 SER A C 1
ATOM 1506 O O . SER A 1 207 ? 7.069 2.667 13.181 1.00 98.69 207 SER A O 1
ATOM 1508 N N . THR A 1 208 ? 5.079 3.049 12.226 1.00 98.62 208 THR A N 1
ATOM 1509 C CA . THR A 1 208 ? 5.614 3.387 10.899 1.00 98.62 208 THR A CA 1
ATOM 1510 C C . THR A 1 208 ? 5.205 4.797 10.482 1.00 98.62 208 THR A C 1
ATOM 1512 O O . THR A 1 208 ? 4.027 5.141 10.483 1.00 98.62 208 THR A O 1
ATOM 1515 N N . PHE A 1 209 ? 6.188 5.607 10.094 1.00 98.88 209 PHE A N 1
ATOM 1516 C CA . PHE A 1 209 ? 6.016 6.968 9.591 1.00 98.88 209 PHE A CA 1
ATOM 1517 C C . PHE A 1 209 ? 6.590 7.042 8.183 1.00 98.88 209 PHE A C 1
ATOM 1519 O O . PHE A 1 209 ? 7.798 6.863 7.999 1.00 98.88 209 PHE A O 1
ATOM 1526 N N . ALA A 1 210 ? 5.740 7.296 7.194 1.00 96.44 210 ALA A N 1
ATOM 1527 C CA . ALA A 1 210 ? 6.148 7.283 5.798 1.00 96.44 210 ALA A CA 1
ATOM 1528 C C . ALA A 1 210 ? 5.463 8.354 4.960 1.00 96.44 210 ALA A C 1
ATOM 1530 O O . ALA A 1 210 ? 4.299 8.646 5.173 1.00 96.44 210 ALA A O 1
ATOM 1531 N N . GLU A 1 211 ? 6.163 8.907 3.972 1.00 94.12 211 GLU A N 1
ATOM 1532 C CA . GLU A 1 211 ? 5.568 9.818 2.978 1.00 94.12 211 GLU A CA 1
ATOM 1533 C C . GLU A 1 211 ? 4.954 11.089 3.588 1.00 94.12 211 GLU A C 1
ATOM 1535 O O . GLU A 1 211 ? 4.153 11.768 2.957 1.00 94.12 211 GLU A O 1
ATOM 1540 N N . ASN A 1 212 ? 5.330 11.449 4.817 1.00 97.94 212 ASN A N 1
ATOM 1541 C CA . ASN A 1 212 ? 4.872 12.683 5.444 1.00 97.94 212 ASN A CA 1
ATOM 1542 C C . ASN A 1 212 ? 5.751 13.859 5.004 1.00 97.94 212 ASN A C 1
ATOM 1544 O O . ASN A 1 212 ? 6.950 13.689 4.758 1.00 97.94 212 ASN A O 1
ATOM 1548 N N . THR A 1 213 ? 5.151 15.046 4.901 1.00 98.19 213 THR A N 1
ATOM 1549 C CA . THR A 1 213 ? 5.816 16.239 4.367 1.00 98.19 213 THR A CA 1
ATOM 1550 C C . THR A 1 213 ? 5.660 17.453 5.281 1.00 98.19 213 THR A C 1
ATOM 1552 O O . THR A 1 213 ? 4.552 17.784 5.702 1.00 98.19 213 THR A O 1
ATOM 1555 N N . ALA A 1 214 ? 6.758 18.165 5.553 1.00 98.06 214 ALA A N 1
ATOM 1556 C CA . ALA A 1 214 ? 6.730 19.455 6.250 1.00 98.06 214 ALA A CA 1
ATOM 1557 C C . ALA A 1 214 ? 7.840 20.414 5.805 1.00 98.06 214 ALA A C 1
ATOM 1559 O O . ALA A 1 214 ? 8.650 20.084 4.943 1.00 98.06 214 ALA A O 1
ATOM 1560 N N . SER A 1 215 ? 7.910 21.614 6.394 1.00 96.44 215 SER A N 1
ATOM 1561 C CA . SER A 1 215 ? 9.100 22.458 6.239 1.00 96.44 215 SER A CA 1
ATOM 1562 C C . SER A 1 215 ? 10.261 21.937 7.085 1.00 96.44 215 SER A C 1
ATOM 1564 O O . SER A 1 215 ? 11.355 21.751 6.555 1.00 96.44 215 SER A O 1
ATOM 1566 N N . ALA A 1 216 ? 10.035 21.636 8.364 1.00 94.50 216 ALA A N 1
ATOM 1567 C CA . ALA A 1 216 ? 10.997 20.971 9.242 1.00 94.50 216 ALA A CA 1
ATOM 1568 C C . ALA A 1 216 ? 10.384 19.703 9.850 1.00 94.50 216 ALA A C 1
ATOM 1570 O O . ALA A 1 216 ? 9.238 19.729 10.292 1.00 94.50 216 ALA A O 1
ATOM 1571 N N . GLY A 1 217 ? 11.126 18.597 9.905 1.00 95.38 217 GLY A N 1
ATOM 1572 C CA . GLY A 1 217 ? 10.595 17.365 10.494 1.00 95.38 217 GLY A CA 1
ATOM 1573 C C . GLY A 1 217 ? 9.533 16.738 9.599 1.00 95.38 217 GLY A C 1
ATOM 1574 O O . GLY A 1 217 ? 8.345 16.823 9.906 1.00 95.38 217 GLY A O 1
ATOM 1575 N N . GLY A 1 218 ? 9.929 16.149 8.469 1.00 97.19 218 GLY A N 1
ATOM 1576 C CA . GLY A 1 218 ? 8.977 15.629 7.480 1.00 97.19 218 GLY A CA 1
ATOM 1577 C C . GLY A 1 218 ? 7.996 14.627 8.088 1.00 97.19 218 GLY A C 1
ATOM 1578 O O . GLY A 1 218 ? 6.801 14.731 7.838 1.00 97.19 218 GLY A O 1
ATOM 1579 N N . ALA A 1 219 ? 8.449 13.748 8.990 1.00 98.25 219 ALA A N 1
ATOM 1580 C CA . ALA A 1 219 ? 7.552 12.985 9.861 1.00 98.25 219 ALA A CA 1
ATOM 1581 C C . ALA A 1 219 ? 7.247 13.729 11.163 1.00 98.25 219 ALA A C 1
ATOM 1583 O O . ALA A 1 219 ? 6.084 13.974 11.485 1.00 98.25 219 ALA A O 1
ATOM 1584 N N . MET A 1 220 ? 8.282 14.051 11.937 1.00 97.69 220 MET A N 1
ATOM 1585 C CA . MET A 1 220 ? 8.126 14.480 13.325 1.00 97.69 220 MET A CA 1
ATOM 1586 C C . MET A 1 220 ? 8.905 15.750 13.623 1.00 97.69 220 MET A C 1
ATOM 1588 O O . MET A 1 220 ? 10.051 15.892 13.197 1.00 97.69 220 MET A O 1
ATOM 1592 N N . ALA A 1 221 ? 8.310 16.626 14.429 1.00 95.44 221 ALA A N 1
ATOM 1593 C CA . ALA A 1 221 ? 8.996 17.781 14.980 1.00 95.44 221 ALA A CA 1
ATOM 1594 C C . ALA A 1 221 ? 8.846 17.893 16.501 1.00 95.44 221 ALA A C 1
ATOM 1596 O O . ALA A 1 221 ? 7.770 17.649 17.051 1.00 95.44 221 ALA A O 1
ATOM 1597 N N . LEU A 1 222 ? 9.932 18.292 17.162 1.00 93.38 222 LEU A N 1
ATOM 1598 C CA . LEU A 1 222 ? 9.975 18.613 18.586 1.00 93.38 222 LEU A CA 1
ATOM 1599 C C . LEU A 1 222 ? 10.149 20.114 18.763 1.00 93.38 222 LEU A C 1
ATOM 1601 O O . LEU A 1 222 ? 11.096 20.702 18.238 1.00 93.38 222 LEU A O 1
ATOM 1605 N N . ASP A 1 223 ? 9.255 20.713 19.528 1.00 89.88 223 ASP A N 1
ATOM 1606 C CA . ASP A 1 223 ? 9.267 22.127 19.862 1.00 89.88 223 ASP A CA 1
ATOM 1607 C C . ASP A 1 223 ? 9.190 22.316 21.382 1.00 89.88 223 ASP A C 1
ATOM 1609 O O . ASP A 1 223 ? 8.844 21.390 22.115 1.00 89.88 223 ASP A O 1
ATOM 1613 N N . GLU A 1 224 ? 9.539 23.508 21.859 1.00 87.88 224 GLU A N 1
ATOM 1614 C CA . GLU A 1 224 ? 9.386 23.923 23.256 1.00 87.88 224 GLU A CA 1
ATOM 1615 C C . GLU A 1 224 ? 9.847 22.869 24.287 1.00 87.88 224 GLU A C 1
ATOM 1617 O O . GLU A 1 224 ? 9.125 22.558 25.229 1.00 87.88 224 GLU A O 1
ATOM 1622 N N . GLN A 1 225 ? 11.053 22.314 24.127 1.00 86.75 225 GLN A N 1
ATOM 1623 C CA . GLN A 1 225 ? 11.641 21.320 25.049 1.00 86.75 225 GLN A CA 1
ATOM 1624 C C . GLN A 1 225 ? 11.019 19.918 25.024 1.00 86.75 225 GLN A C 1
ATOM 1626 O O . GLN A 1 225 ? 11.263 19.128 25.935 1.00 86.75 225 GLN A O 1
ATOM 1631 N N . ALA A 1 226 ? 10.235 19.580 23.999 1.00 90.06 226 ALA A N 1
ATOM 1632 C CA . ALA A 1 226 ? 9.702 18.230 23.868 1.00 90.06 226 ALA A CA 1
ATOM 1633 C C . ALA A 1 226 ? 10.811 17.171 23.697 1.00 90.06 226 ALA A C 1
ATOM 1635 O O . ALA A 1 226 ? 11.815 17.388 23.009 1.00 90.06 226 ALA A O 1
ATOM 1636 N N . GLU A 1 227 ? 10.595 16.005 24.303 1.00 90.94 227 GLU A N 1
ATOM 1637 C CA . GLU A 1 227 ? 11.478 14.840 24.241 1.00 90.94 22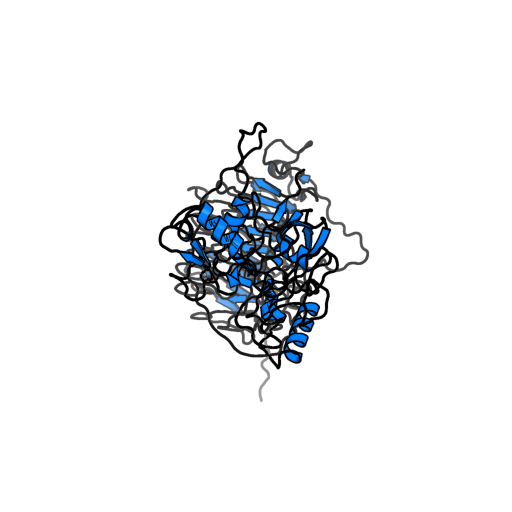7 GLU A CA 1
ATOM 1638 C C . GLU A 1 227 ? 10.896 13.759 23.324 1.00 90.94 227 GLU A C 1
ATOM 1640 O O . GLU A 1 227 ? 9.679 13.582 23.235 1.00 90.94 227 GLU A O 1
ATOM 1645 N N . LEU A 1 228 ? 11.775 12.990 22.678 1.00 93.25 228 LEU A N 1
ATOM 1646 C CA . LEU A 1 228 ? 11.403 11.876 21.807 1.00 93.25 228 LEU A CA 1
ATOM 1647 C C . LEU A 1 228 ? 12.029 10.567 22.278 1.00 93.25 228 LEU A C 1
ATOM 1649 O O . LEU A 1 228 ? 13.224 10.498 22.564 1.00 93.25 228 LEU A O 1
ATOM 1653 N N . THR A 1 229 ? 11.225 9.510 22.274 1.00 93.25 229 THR A N 1
ATOM 1654 C CA . THR A 1 229 ? 11.668 8.122 22.414 1.00 93.25 229 THR A CA 1
ATOM 1655 C C . THR A 1 229 ? 11.119 7.300 21.250 1.00 93.25 229 THR A C 1
ATOM 1657 O O . THR A 1 229 ? 9.904 7.159 21.117 1.00 93.25 229 THR A O 1
ATOM 1660 N N . LEU A 1 230 ? 12.005 6.760 20.409 1.00 94.75 230 LEU A N 1
ATOM 1661 C CA . LEU A 1 230 ? 11.677 5.864 19.295 1.00 94.75 230 LEU A CA 1
ATOM 1662 C C . LEU A 1 230 ? 12.180 4.448 19.585 1.00 94.75 230 LEU A C 1
ATOM 1664 O O . LEU A 1 230 ? 13.384 4.216 19.664 1.00 94.75 230 LEU A O 1
ATOM 1668 N N . LEU A 1 231 ? 11.268 3.489 19.701 1.00 93.81 231 LEU A N 1
ATOM 1669 C CA . LEU A 1 231 ? 11.605 2.089 19.941 1.00 93.81 231 LEU A CA 1
ATOM 1670 C C . LEU A 1 231 ? 11.032 1.231 18.824 1.00 93.81 231 LEU A C 1
ATOM 1672 O O . LEU A 1 231 ? 9.839 1.323 18.518 1.00 93.81 231 LEU A O 1
ATOM 1676 N N . ASN A 1 232 ? 11.869 0.383 18.226 1.00 96.12 232 ASN A N 1
ATOM 1677 C CA . ASN A 1 232 ? 11.414 -0.642 17.287 1.00 96.12 232 ASN A CA 1
ATOM 1678 C C . ASN A 1 232 ? 10.492 -0.094 16.193 1.00 96.12 232 ASN A C 1
ATOM 1680 O O . ASN A 1 232 ? 9.468 -0.687 15.881 1.00 96.12 232 ASN A O 1
ATOM 1684 N N . SER A 1 233 ? 10.806 1.087 15.665 1.00 98.44 233 SER A N 1
ATOM 1685 C CA . SER A 1 233 ? 9.926 1.826 14.757 1.00 98.44 233 SER A CA 1
ATOM 1686 C C . SER A 1 233 ? 10.618 2.120 13.429 1.00 98.44 233 SER A C 1
ATOM 1688 O O . SER A 1 233 ? 11.839 2.023 13.322 1.00 98.44 233 SER A O 1
ATOM 1690 N N . THR A 1 234 ? 9.844 2.469 12.405 1.00 98.69 234 THR A N 1
ATOM 1691 C CA . THR A 1 234 ? 10.364 2.775 11.065 1.00 98.69 234 THR A CA 1
ATOM 1692 C C . THR A 1 234 ? 9.926 4.171 10.638 1.00 98.69 234 THR A C 1
ATOM 1694 O O . THR A 1 234 ? 8.735 4.433 10.498 1.00 98.69 234 THR A O 1
ATOM 1697 N N . VAL A 1 235 ? 10.884 5.063 10.395 1.00 98.75 235 VAL A N 1
ATOM 1698 C CA . VAL A 1 235 ? 10.675 6.433 9.906 1.00 98.75 235 VAL A CA 1
ATOM 1699 C C . VAL A 1 235 ? 11.381 6.564 8.560 1.00 98.75 235 VAL A C 1
ATOM 1701 O O . VAL A 1 235 ? 12.595 6.768 8.504 1.00 98.75 235 VAL A O 1
ATOM 1704 N N . ALA A 1 236 ? 10.639 6.391 7.466 1.00 96.88 236 ALA A N 1
ATOM 1705 C CA . ALA A 1 236 ? 11.240 6.300 6.140 1.00 96.88 236 ALA A CA 1
ATOM 1706 C C . ALA A 1 236 ? 10.381 6.876 5.015 1.00 96.88 236 ALA A C 1
ATOM 1708 O O . ALA A 1 236 ? 9.168 6.676 4.985 1.00 96.88 236 ALA A O 1
ATOM 1709 N N . GLY A 1 237 ? 11.026 7.534 4.049 1.00 90.25 237 GLY A N 1
ATOM 1710 C CA . GLY A 1 237 ? 10.352 8.152 2.905 1.00 90.25 237 GLY A CA 1
ATOM 1711 C C . GLY A 1 237 ? 9.659 9.474 3.235 1.00 90.25 237 GLY A C 1
ATOM 1712 O O . GLY A 1 237 ? 8.712 9.838 2.550 1.00 90.25 237 GLY A O 1
ATOM 1713 N N . ASN A 1 238 ? 10.061 10.168 4.302 1.00 97.88 238 ASN A N 1
ATOM 1714 C CA . ASN A 1 238 ? 9.480 11.455 4.694 1.00 97.88 238 ASN A CA 1
ATOM 1715 C C . ASN A 1 238 ? 10.305 12.620 4.129 1.00 97.88 238 ASN A C 1
ATOM 1717 O O . ASN A 1 238 ? 11.515 12.492 3.930 1.00 97.88 238 ASN A O 1
ATOM 1721 N N . THR A 1 239 ? 9.657 13.753 3.860 1.00 97.75 239 THR A N 1
ATOM 1722 C CA . THR A 1 239 ? 10.278 14.894 3.173 1.00 97.75 239 THR A CA 1
ATOM 1723 C C . THR A 1 239 ? 10.155 16.179 3.986 1.00 97.75 239 THR A C 1
ATOM 1725 O O . THR A 1 239 ? 9.069 16.555 4.418 1.00 97.75 239 THR A O 1
ATOM 1728 N N . ALA A 1 240 ? 11.263 16.896 4.156 1.00 96.75 240 ALA A N 1
ATOM 1729 C CA . ALA A 1 240 ? 11.282 18.245 4.703 1.00 96.75 240 ALA A CA 1
ATOM 1730 C C . ALA A 1 240 ? 11.895 19.228 3.701 1.00 96.75 240 ALA A C 1
ATOM 1732 O O . ALA A 1 240 ? 12.901 18.926 3.062 1.00 96.75 240 ALA A O 1
ATOM 1733 N N . THR A 1 241 ? 11.330 20.426 3.567 1.00 95.56 241 THR A N 1
ATOM 1734 C CA . THR A 1 241 ? 11.881 21.436 2.643 1.00 95.56 241 THR A CA 1
ATOM 1735 C C . THR A 1 241 ? 13.061 22.216 3.223 1.00 95.56 241 THR A C 1
ATOM 1737 O O . THR A 1 241 ? 13.749 22.901 2.470 1.00 95.56 241 THR A O 1
ATOM 1740 N N . THR A 1 242 ? 13.332 22.112 4.530 1.00 92.62 242 THR A N 1
ATOM 1741 C CA . THR A 1 242 ? 14.442 22.819 5.195 1.00 92.62 242 THR A CA 1
ATOM 1742 C C . THR A 1 242 ? 15.398 21.875 5.924 1.00 92.62 242 THR A C 1
ATOM 1744 O O . THR A 1 242 ? 16.561 21.768 5.524 1.00 92.62 242 THR A O 1
ATOM 1747 N N . VAL A 1 243 ? 14.933 21.188 6.973 1.00 92.31 243 VAL A N 1
ATOM 1748 C CA . VAL A 1 243 ? 15.754 20.324 7.834 1.00 92.31 243 VAL A CA 1
ATOM 1749 C C . VAL A 1 243 ? 14.971 19.128 8.372 1.00 92.31 243 VAL A C 1
ATOM 1751 O O . VAL A 1 243 ? 13.771 19.235 8.622 1.00 92.31 243 VAL A O 1
ATOM 1754 N N . GLY A 1 244 ? 15.651 18.006 8.617 1.00 91.12 244 GLY A N 1
ATOM 1755 C CA . GLY A 1 244 ? 15.062 16.861 9.317 1.00 91.12 244 GLY A CA 1
ATOM 1756 C C . GLY A 1 244 ? 13.965 16.201 8.497 1.00 91.12 244 GLY A C 1
ATOM 1757 O O . GLY A 1 244 ? 12.803 16.257 8.877 1.00 91.12 244 GLY A O 1
ATOM 1758 N N . GLY A 1 245 ? 14.302 15.599 7.358 1.00 92.56 245 GLY A N 1
ATOM 1759 C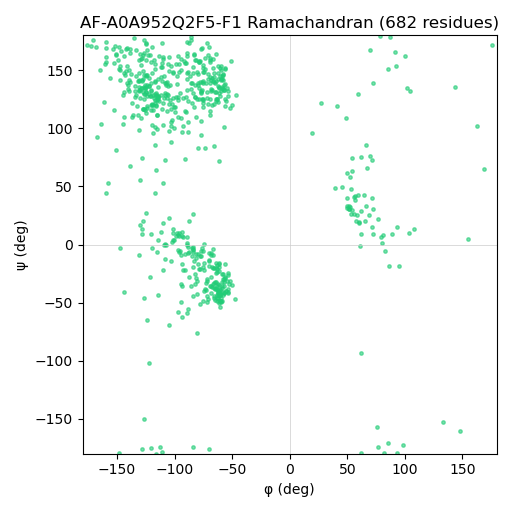 CA . GLY A 1 245 ? 13.329 14.875 6.528 1.00 92.56 245 GLY A CA 1
ATOM 1760 C C . GLY A 1 245 ? 12.558 13.822 7.329 1.00 92.56 245 GLY A C 1
ATOM 1761 O O . GLY A 1 245 ? 11.342 13.731 7.206 1.00 92.56 245 GLY A O 1
ATOM 1762 N N . GLY A 1 246 ? 13.236 13.092 8.216 1.00 95.56 246 GLY A N 1
ATOM 1763 C CA . GLY A 1 246 ? 12.603 12.239 9.221 1.00 95.56 246 GLY A CA 1
ATOM 1764 C C . GLY A 1 246 ? 12.135 13.050 10.430 1.00 95.56 246 GLY A C 1
ATOM 1765 O O . GLY A 1 246 ? 10.942 13.315 10.599 1.00 95.56 246 GLY A O 1
ATOM 1766 N N . VAL A 1 247 ? 13.087 13.441 11.276 1.00 94.69 247 VAL A N 1
ATOM 1767 C CA . VAL A 1 247 ? 12.836 14.107 12.560 1.00 94.69 247 VAL A CA 1
ATOM 1768 C C . VAL A 1 247 ? 13.591 15.430 12.637 1.00 94.69 247 VAL A C 1
ATOM 1770 O O . VAL A 1 247 ? 14.782 15.495 12.327 1.00 94.69 247 VAL A O 1
ATOM 1773 N N . ALA A 1 248 ? 12.928 16.482 13.115 1.00 92.88 248 ALA A N 1
ATOM 1774 C CA . ALA A 1 248 ? 13.574 17.746 13.447 1.00 92.88 248 ALA A CA 1
ATOM 1775 C C . ALA A 1 248 ? 13.280 18.173 14.881 1.00 92.88 248 ALA A C 1
ATOM 1777 O O . ALA A 1 248 ? 12.138 18.194 15.325 1.00 92.88 248 ALA A O 1
ATOM 1778 N N . ASN A 1 249 ? 14.306 18.612 15.590 1.00 89.38 249 ASN A N 1
ATOM 1779 C CA . ASN A 1 249 ? 14.121 19.501 16.717 1.00 89.38 249 ASN A CA 1
ATOM 1780 C C . ASN A 1 249 ? 14.150 20.943 16.197 1.00 89.38 249 ASN A C 1
ATOM 1782 O O . ASN A 1 249 ? 15.116 21.357 15.554 1.00 89.38 249 ASN A O 1
ATOM 1786 N N . VAL A 1 250 ? 13.093 21.700 16.467 1.00 85.94 250 VAL A N 1
ATOM 1787 C CA . VAL A 1 250 ? 12.972 23.120 16.105 1.00 85.94 250 VAL A CA 1
ATOM 1788 C C . VAL A 1 250 ? 13.077 24.041 17.325 1.00 85.94 250 VAL A C 1
ATOM 1790 O O . VAL A 1 250 ? 13.049 25.260 17.177 1.00 85.94 250 VAL A O 1
ATOM 1793 N N . SER A 1 251 ? 13.276 23.475 18.522 1.00 79.12 251 SER A N 1
ATOM 1794 C CA . SER A 1 251 ? 13.523 24.241 19.745 1.00 79.12 251 SER A CA 1
ATOM 1795 C C . SER A 1 251 ? 14.899 24.904 19.689 1.00 79.12 251 SER A C 1
ATOM 1797 O O . SER A 1 251 ? 15.930 24.231 19.726 1.00 79.12 251 SER A O 1
ATOM 1799 N N . PHE A 1 252 ? 14.945 26.233 19.654 1.00 62.44 252 PHE A N 1
ATOM 1800 C CA . PHE A 1 252 ? 16.206 26.972 19.705 1.00 62.44 252 PHE A CA 1
ATOM 1801 C C . PHE A 1 252 ? 16.697 27.124 21.156 1.00 62.44 252 PHE A C 1
ATOM 1803 O O . PHE A 1 252 ? 15.978 27.618 22.021 1.00 62.44 252 PHE A O 1
ATOM 1810 N N . GLY A 1 253 ? 17.947 26.727 21.427 1.00 57.06 253 GLY A N 1
ATOM 1811 C CA . GLY A 1 253 ? 18.648 27.021 22.687 1.00 57.06 253 GLY A CA 1
ATOM 1812 C C . GLY A 1 253 ? 18.323 26.126 23.892 1.00 57.06 253 GLY A C 1
ATOM 1813 O O . GLY A 1 253 ? 18.794 26.423 24.986 1.00 57.06 253 GLY A O 1
ATOM 1814 N N . SER A 1 254 ? 17.562 25.042 23.715 1.00 59.75 254 SER A N 1
ATOM 1815 C CA . SER A 1 254 ? 17.274 24.058 24.772 1.00 59.75 254 SER A CA 1
ATOM 1816 C C . SER A 1 254 ? 17.832 22.675 24.419 1.00 59.75 254 SER A C 1
ATOM 1818 O O . SER A 1 254 ? 17.785 22.261 23.261 1.00 59.75 254 SER A O 1
ATOM 1820 N N . ALA A 1 255 ? 18.372 21.964 25.414 1.00 60.94 255 ALA A N 1
ATOM 1821 C CA . ALA A 1 255 ? 18.881 20.603 25.253 1.00 60.94 255 ALA A CA 1
ATOM 1822 C C . ALA A 1 255 ? 17.717 19.603 25.281 1.00 60.94 255 ALA A C 1
ATOM 1824 O O . ALA A 1 255 ? 17.395 19.036 26.324 1.00 60.94 255 ALA A O 1
ATOM 1825 N N . ASN A 1 256 ? 17.061 19.411 24.141 1.00 68.31 256 ASN A N 1
ATOM 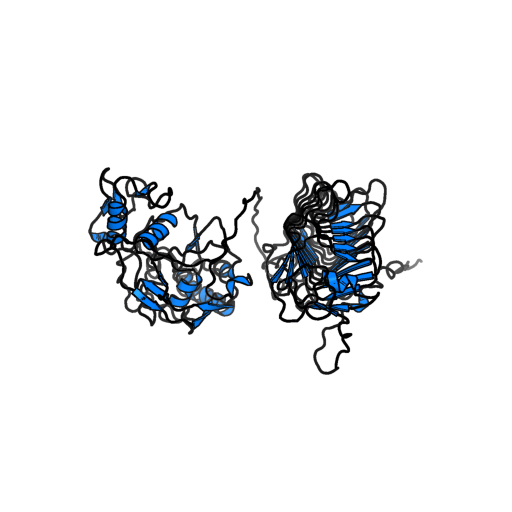1826 C CA . ASN A 1 256 ? 16.025 18.389 24.018 1.00 68.31 256 ASN A CA 1
ATOM 1827 C C . ASN A 1 256 ? 16.685 17.012 23.932 1.00 68.31 256 ASN A C 1
ATOM 1829 O O . ASN A 1 256 ? 17.785 16.877 23.388 1.00 68.31 256 ASN A O 1
ATOM 1833 N N . ARG A 1 257 ? 16.010 15.986 24.450 1.00 78.31 257 ARG A N 1
ATOM 1834 C CA . ARG A 1 257 ? 16.511 14.610 24.407 1.00 78.31 257 ARG A CA 1
ATOM 1835 C C . ARG A 1 257 ? 15.764 13.831 23.340 1.00 78.31 257 ARG A C 1
ATOM 1837 O O . ARG A 1 257 ? 14.537 13.751 23.358 1.00 78.31 257 ARG A O 1
ATOM 1844 N N . MET A 1 258 ? 16.518 13.251 22.417 1.00 86.00 258 MET A N 1
ATOM 1845 C CA . MET A 1 258 ? 16.003 12.279 21.460 1.00 86.00 258 MET A CA 1
ATOM 1846 C C . MET A 1 258 ? 16.690 10.953 21.730 1.00 86.00 258 MET A C 1
ATOM 1848 O O . MET A 1 258 ? 17.913 10.878 21.658 1.00 86.00 258 MET A O 1
ATOM 1852 N N . SER A 1 259 ? 15.916 9.921 22.045 1.00 86.88 259 SER A N 1
ATOM 1853 C CA . SER A 1 259 ? 16.424 8.573 22.267 1.00 86.88 259 SER A CA 1
ATOM 1854 C C . SER A 1 259 ? 15.858 7.598 21.248 1.00 86.88 259 SER A C 1
ATOM 1856 O O . SER A 1 259 ? 14.681 7.673 20.886 1.00 86.88 259 SER A O 1
ATOM 1858 N N . LEU A 1 260 ? 16.707 6.692 20.768 1.00 90.00 260 LEU A N 1
ATOM 1859 C CA . LEU A 1 260 ? 16.295 5.656 19.834 1.00 90.00 260 LEU A CA 1
ATOM 1860 C C . LEU A 1 260 ? 16.972 4.316 20.109 1.00 90.00 260 LEU A C 1
ATOM 1862 O O . LEU A 1 260 ? 18.167 4.253 20.402 1.00 90.00 260 LEU A O 1
ATOM 1866 N N . SER A 1 261 ? 16.194 3.245 19.992 1.00 90.06 261 SER A N 1
ATOM 1867 C CA . SER A 1 261 ? 16.677 1.867 20.052 1.00 90.06 261 SER A CA 1
ATOM 1868 C C . SER A 1 261 ? 15.982 1.028 18.997 1.00 90.06 261 SER A C 1
ATOM 1870 O O . SER A 1 261 ? 14.771 1.174 18.782 1.00 90.06 261 SER A O 1
ATOM 1872 N N . SER A 1 262 ? 16.732 0.133 18.353 1.00 94.31 262 SER A N 1
ATOM 1873 C CA . SER A 1 262 ? 16.172 -0.836 17.405 1.00 94.31 262 SER A CA 1
ATOM 1874 C C . SER A 1 262 ? 15.296 -0.195 16.325 1.00 94.31 262 SER A C 1
ATOM 1876 O O . SER A 1 262 ? 14.333 -0.801 15.868 1.00 94.31 262 SER A O 1
ATOM 1878 N N . THR A 1 263 ? 15.588 1.046 15.930 1.00 96.69 263 THR A N 1
ATOM 1879 C CA . THR A 1 263 ? 14.735 1.867 15.060 1.00 96.69 263 THR A CA 1
ATOM 1880 C C . THR A 1 263 ? 15.417 2.143 13.725 1.00 96.69 263 THR A C 1
ATOM 1882 O O . THR A 1 263 ? 16.626 2.365 13.665 1.00 96.69 263 THR A O 1
ATOM 1885 N N . ILE A 1 264 ? 14.624 2.151 12.652 1.00 98.25 264 ILE A N 1
ATOM 1886 C CA . ILE A 1 264 ? 15.063 2.566 11.320 1.00 98.25 264 ILE A CA 1
ATOM 1887 C C . ILE A 1 264 ? 14.670 4.023 11.098 1.00 98.25 264 ILE A C 1
ATOM 1889 O O . ILE A 1 264 ? 13.485 4.354 11.160 1.00 98.25 264 ILE A O 1
ATOM 1893 N N . VAL A 1 265 ? 15.643 4.874 10.773 1.00 96.94 265 VAL A N 1
ATOM 1894 C CA . VAL A 1 265 ? 15.409 6.230 10.259 1.00 96.94 265 VAL A CA 1
ATOM 1895 C C . VAL A 1 265 ? 16.261 6.415 9.014 1.00 96.94 265 VAL A C 1
ATOM 1897 O O . VAL A 1 265 ? 17.466 6.619 9.113 1.00 96.94 265 VAL A O 1
ATOM 1900 N N . ALA A 1 266 ? 15.656 6.249 7.842 1.00 95.12 266 ALA A N 1
ATOM 1901 C CA . ALA A 1 266 ? 16.391 6.195 6.583 1.00 95.12 266 ALA A CA 1
ATOM 1902 C C . ALA A 1 266 ? 15.498 6.499 5.377 1.00 95.12 266 ALA A C 1
ATOM 1904 O O . ALA A 1 266 ? 14.276 6.386 5.449 1.00 95.12 266 ALA A O 1
ATOM 1905 N N . GLY A 1 267 ? 16.103 6.850 4.240 1.00 89.38 267 GLY A N 1
ATOM 1906 C CA . GLY A 1 267 ? 15.359 7.158 3.013 1.00 89.38 267 GLY A CA 1
ATOM 1907 C C . GLY A 1 267 ? 14.488 8.413 3.132 1.00 89.38 267 GLY A C 1
ATOM 1908 O O . GLY A 1 267 ? 13.528 8.566 2.383 1.00 89.38 267 GLY A O 1
ATOM 1909 N N . ASN A 1 268 ? 14.779 9.289 4.096 1.00 96.12 268 ASN A N 1
ATOM 1910 C CA . ASN A 1 268 ? 14.127 10.583 4.236 1.00 96.12 268 ASN A CA 1
ATOM 1911 C C . ASN A 1 268 ? 14.894 11.657 3.444 1.00 96.12 268 ASN A C 1
ATOM 1913 O O . ASN A 1 268 ? 16.088 11.512 3.178 1.00 96.12 268 ASN A O 1
ATOM 1917 N N . SER A 1 269 ? 14.217 12.741 3.062 1.00 93.94 269 SER A N 1
ATOM 1918 C CA . SER A 1 269 ? 14.775 13.788 2.197 1.00 93.94 269 SER A CA 1
ATOM 1919 C C . SER A 1 269 ? 14.653 15.174 2.826 1.00 93.94 269 SER A C 1
ATOM 1921 O O . SER A 1 269 ? 13.572 15.569 3.254 1.00 93.94 269 SER A O 1
ATOM 1923 N N . ALA A 1 270 ? 15.759 15.918 2.875 1.00 93.50 270 ALA A N 1
ATOM 1924 C CA . ALA A 1 270 ? 15.800 17.345 3.199 1.00 93.50 270 ALA A CA 1
ATOM 1925 C C . ALA A 1 270 ? 17.103 17.974 2.679 1.00 93.50 270 ALA A C 1
ATOM 1927 O O . ALA A 1 270 ? 18.098 17.256 2.551 1.00 93.50 270 ALA A O 1
ATOM 1928 N N . PRO A 1 271 ? 17.159 19.300 2.438 1.00 90.50 271 PRO A N 1
ATOM 1929 C CA . PRO A 1 271 ? 18.402 19.965 2.038 1.00 90.50 271 PRO A CA 1
ATOM 1930 C C . PRO A 1 271 ? 19.537 19.817 3.055 1.00 90.50 271 PRO A C 1
ATOM 1932 O O . PRO A 1 271 ? 20.697 19.703 2.673 1.00 90.50 271 PRO A O 1
ATOM 1935 N N . ASN A 1 272 ? 19.211 19.813 4.350 1.00 85.88 272 ASN A N 1
ATOM 1936 C CA . ASN A 1 272 ? 20.163 19.554 5.423 1.00 85.88 272 ASN A CA 1
ATOM 1937 C C . ASN A 1 272 ? 19.558 18.554 6.405 1.00 85.88 272 ASN A C 1
ATOM 1939 O O . ASN A 1 272 ? 18.363 18.615 6.684 1.00 85.88 272 ASN A O 1
ATOM 1943 N N . PHE A 1 273 ? 20.391 17.686 6.981 1.00 88.88 273 PHE A N 1
ATOM 1944 C CA . PHE A 1 273 ? 19.966 16.720 7.997 1.00 88.88 273 PHE A CA 1
ATOM 1945 C C . PHE A 1 273 ? 18.782 15.832 7.543 1.00 88.88 273 PHE A C 1
ATOM 1947 O O . PHE A 1 273 ? 17.701 15.930 8.123 1.00 88.88 273 PHE A O 1
ATOM 1954 N N . PRO A 1 274 ? 18.923 14.990 6.498 1.00 89.88 274 PRO A N 1
ATOM 1955 C CA . PRO A 1 274 ? 17.786 14.258 5.928 1.00 89.88 274 PRO A CA 1
ATOM 1956 C C . PRO A 1 274 ? 17.065 13.337 6.919 1.00 89.88 274 PRO A C 1
ATOM 1958 O O . PRO A 1 274 ? 15.842 13.286 6.899 1.00 89.88 274 PRO A O 1
ATOM 1961 N N . ASP A 1 275 ? 17.778 12.675 7.832 1.00 91.38 275 ASP A N 1
ATOM 1962 C CA . ASP A 1 275 ? 17.156 11.782 8.819 1.00 91.38 275 ASP A CA 1
ATOM 1963 C C . ASP A 1 275 ? 16.870 12.481 10.157 1.00 91.38 275 ASP A C 1
ATOM 1965 O O . ASP A 1 275 ? 15.734 12.443 10.634 1.00 91.38 275 ASP A O 1
ATOM 1969 N N . PHE A 1 276 ? 17.860 13.176 10.729 1.00 88.81 276 PHE A N 1
ATOM 1970 C CA . PHE A 1 276 ? 17.741 13.857 12.024 1.00 88.81 276 PHE A CA 1
ATOM 1971 C C . PHE A 1 276 ? 18.363 15.250 12.016 1.00 88.81 276 PHE A C 1
ATOM 1973 O O . PHE A 1 276 ? 19.574 15.380 11.844 1.00 88.81 276 PHE A O 1
ATOM 1980 N N . ALA A 1 277 ? 17.563 16.274 12.319 1.00 89.12 277 ALA A N 1
ATOM 1981 C CA . ALA A 1 277 ? 18.032 17.634 12.583 1.00 89.12 277 ALA A CA 1
ATOM 1982 C C . ALA A 1 277 ? 17.977 17.943 14.090 1.00 89.12 277 ALA A C 1
ATOM 1984 O O . ALA A 1 277 ? 16.910 18.286 14.597 1.00 89.12 277 ALA A O 1
ATOM 1985 N N . PRO A 1 278 ? 19.089 17.827 14.840 1.00 74.25 278 PRO A N 1
ATOM 1986 C CA . PRO A 1 278 ? 19.038 17.923 16.296 1.00 74.25 278 PRO A CA 1
ATOM 1987 C C . PRO A 1 278 ? 18.930 19.353 16.847 1.00 74.25 278 PRO A C 1
ATOM 1989 O O . PRO A 1 278 ? 18.492 19.497 17.981 1.00 74.25 278 PRO A O 1
ATOM 1992 N N . SER A 1 279 ? 19.305 20.408 16.112 1.00 67.00 279 SER A N 1
ATOM 1993 C CA . SER A 1 279 ? 19.258 21.817 16.577 1.00 67.00 279 SER A CA 1
ATOM 1994 C C . SER A 1 279 ? 19.682 22.017 18.050 1.00 67.00 279 SER A C 1
ATOM 1996 O O . SER A 1 279 ? 18.995 22.684 18.817 1.00 67.00 279 SER A O 1
ATOM 1998 N N . ASN A 1 280 ? 20.827 21.437 18.443 1.00 63.16 280 ASN A N 1
ATOM 1999 C CA . ASN A 1 280 ? 21.390 21.382 19.813 1.00 63.16 280 ASN A CA 1
ATOM 2000 C C . ASN A 1 280 ? 20.803 20.331 20.783 1.00 63.16 280 ASN A C 1
ATOM 2002 O O . ASN A 1 280 ? 21.178 20.318 21.954 1.00 63.16 280 ASN A O 1
ATOM 2006 N N . ALA A 1 281 ? 19.929 19.437 20.324 1.00 63.44 281 ALA A N 1
ATOM 2007 C CA . ALA A 1 281 ? 19.494 18.266 21.082 1.00 63.44 281 ALA A CA 1
ATOM 2008 C C . ALA A 1 281 ? 20.642 17.278 21.311 1.00 63.44 281 ALA A C 1
ATOM 2010 O O . ALA A 1 281 ? 21.459 17.036 20.418 1.00 63.44 281 ALA A O 1
ATOM 2011 N N . GLU A 1 282 ? 20.633 16.641 22.481 1.00 68.81 282 GLU A N 1
ATOM 2012 C CA . GLU A 1 282 ? 21.415 15.434 22.722 1.00 68.81 282 GLU A CA 1
ATOM 2013 C C . GLU A 1 282 ? 20.685 14.268 22.047 1.00 68.81 282 GLU A C 1
ATOM 2015 O O . GLU A 1 282 ? 19.619 13.827 22.489 1.00 68.81 282 GLU A O 1
ATOM 2020 N N . LEU A 1 283 ? 21.242 13.799 20.932 1.00 77.50 283 LEU A N 1
ATOM 2021 C CA . LEU A 1 283 ? 20.817 12.557 20.307 1.00 77.50 283 LEU A CA 1
ATOM 2022 C C . LEU A 1 283 ? 21.493 11.400 21.044 1.00 77.50 283 LEU A C 1
ATOM 2024 O O . LEU A 1 283 ? 22.707 11.220 20.953 1.00 77.50 283 LEU A O 1
ATOM 2028 N N . LEU A 1 284 ? 20.703 10.640 21.792 1.00 81.31 284 LEU A N 1
ATOM 2029 C CA . LEU A 1 284 ? 21.150 9.483 22.550 1.00 81.31 284 LEU A CA 1
ATOM 2030 C C . LEU A 1 284 ? 20.743 8.208 21.813 1.00 81.31 284 LEU A C 1
ATOM 2032 O O . LEU A 1 284 ? 19.600 7.757 21.900 1.00 81.31 284 LEU A O 1
ATOM 2036 N N . SER A 1 285 ? 21.691 7.588 21.120 1.00 86.31 285 SER A N 1
ATOM 2037 C CA . SER A 1 285 ? 21.478 6.216 20.676 1.00 86.31 285 SER A CA 1
ATOM 2038 C C . SER A 1 285 ? 21.539 5.258 21.865 1.00 86.31 285 SER A C 1
ATOM 2040 O O . SER A 1 285 ? 22.483 5.288 22.655 1.00 86.31 285 SER A O 1
ATOM 2042 N N . LEU A 1 286 ? 20.542 4.382 21.968 1.00 85.12 286 LEU A N 1
ATOM 2043 C CA . LEU A 1 286 ? 20.533 3.230 22.871 1.00 85.12 286 LEU A CA 1
ATOM 2044 C C . LEU A 1 286 ? 20.991 1.945 22.156 1.00 85.12 286 LEU A C 1
ATOM 2046 O O . LEU A 1 286 ? 20.885 0.856 22.717 1.00 85.12 286 LEU A O 1
ATOM 2050 N N . GLY A 1 287 ? 21.505 2.076 20.929 1.00 83.81 287 GLY A N 1
ATOM 2051 C CA . GLY A 1 287 ? 22.060 0.995 20.129 1.00 83.81 287 GLY A CA 1
ATOM 2052 C C . GLY A 1 287 ? 21.063 0.298 19.204 1.00 83.81 287 GLY A C 1
ATOM 2053 O O . GLY A 1 287 ? 19.839 0.407 19.347 1.00 83.81 287 GLY A O 1
ATOM 2054 N N . ASN A 1 288 ? 21.638 -0.465 18.270 1.00 91.56 288 ASN A N 1
ATOM 2055 C CA . ASN A 1 288 ? 20.938 -1.334 17.327 1.00 91.56 288 ASN A CA 1
ATOM 2056 C C . ASN A 1 288 ? 19.991 -0.586 16.382 1.00 91.56 288 ASN A C 1
ATOM 2058 O O . ASN A 1 288 ? 18.997 -1.144 15.938 1.00 91.56 288 ASN A O 1
ATOM 2062 N N . ASN A 1 289 ? 20.275 0.676 16.067 1.00 94.75 289 ASN A N 1
ATOM 2063 C CA . ASN A 1 289 ? 19.508 1.448 15.092 1.00 94.75 289 ASN A CA 1
ATOM 2064 C C . ASN A 1 289 ? 20.066 1.279 13.675 1.00 94.75 289 ASN A C 1
ATOM 2066 O O . ASN A 1 289 ? 21.222 0.898 13.495 1.00 94.75 289 ASN A O 1
ATOM 2070 N N . LEU A 1 290 ? 19.260 1.615 12.667 1.00 96.69 290 LEU A N 1
ATOM 2071 C CA . LEU A 1 290 ? 19.705 1.725 11.277 1.00 96.69 290 LEU A CA 1
ATOM 2072 C C . LEU A 1 290 ? 19.382 3.118 10.739 1.00 96.69 290 LEU A C 1
ATOM 2074 O O . LEU A 1 290 ? 18.219 3.517 10.665 1.00 96.69 290 LEU A O 1
ATOM 2078 N N . LEU A 1 291 ? 20.431 3.848 10.372 1.00 93.00 291 LEU A N 1
ATOM 2079 C CA . LEU A 1 291 ? 20.377 5.232 9.933 1.00 93.00 291 LEU A CA 1
ATOM 2080 C C . LEU A 1 291 ? 20.799 5.328 8.466 1.00 93.00 291 LEU A C 1
ATOM 2082 O O . LEU A 1 291 ? 21.890 4.879 8.105 1.00 93.00 291 LEU A O 1
ATOM 2086 N N . GLY A 1 292 ? 19.967 5.949 7.633 1.00 90.44 292 GLY A N 1
ATOM 2087 C CA . GLY A 1 292 ? 20.253 6.131 6.208 1.00 90.44 292 GLY A CA 1
ATOM 2088 C C . GLY A 1 292 ? 21.339 7.172 5.949 1.00 90.44 292 GLY A C 1
ATOM 2089 O O . GLY A 1 292 ? 22.124 7.039 5.013 1.00 90.44 292 GLY A O 1
ATOM 2090 N N . ASN A 1 293 ? 21.405 8.195 6.796 1.00 87.44 293 ASN A N 1
ATOM 2091 C CA . ASN A 1 293 ? 22.327 9.310 6.696 1.00 87.44 293 ASN A CA 1
ATOM 2092 C C . ASN A 1 293 ? 22.612 9.894 8.091 1.00 87.44 293 ASN A C 1
ATOM 2094 O O . ASN A 1 293 ? 21.734 10.467 8.736 1.00 87.44 293 ASN A O 1
ATOM 2098 N N . THR A 1 294 ? 23.865 9.795 8.541 1.00 84.31 294 THR A N 1
ATOM 2099 C CA . THR A 1 294 ? 24.321 10.354 9.826 1.00 84.31 294 THR A CA 1
ATOM 2100 C C . THR A 1 294 ? 25.090 11.666 9.687 1.00 84.31 294 THR A C 1
ATOM 2102 O O . THR A 1 294 ? 25.708 12.137 10.647 1.00 84.31 294 THR A O 1
ATOM 2105 N N . GLN A 1 295 ? 25.050 12.306 8.518 1.00 78.56 295 GLN A N 1
ATOM 2106 C CA . GLN A 1 295 ? 25.752 13.558 8.263 1.00 78.56 295 GLN A CA 1
ATOM 2107 C C . GLN A 1 295 ? 25.400 14.613 9.320 1.00 78.56 295 GLN A C 1
ATOM 2109 O O . GLN A 1 295 ? 24.234 14.911 9.573 1.00 78.56 295 GLN A O 1
ATOM 2114 N N . ASN A 1 296 ? 26.440 15.198 9.923 1.00 73.38 296 ASN A N 1
ATOM 2115 C CA . ASN A 1 296 ? 26.344 16.236 10.953 1.00 73.38 296 ASN A CA 1
ATOM 2116 C C . ASN A 1 296 ? 25.593 15.815 12.235 1.00 73.38 296 ASN A C 1
ATOM 2118 O O . ASN A 1 296 ? 25.200 16.671 13.026 1.00 73.38 296 ASN A O 1
ATOM 2122 N N . THR A 1 297 ? 25.440 14.511 12.473 1.00 77.38 297 THR A N 1
ATOM 2123 C CA . THR A 1 297 ? 24.951 13.943 13.739 1.00 77.38 297 THR A CA 1
ATOM 2124 C C . THR A 1 297 ? 26.076 13.181 14.442 1.00 77.38 297 THR A C 1
ATOM 2126 O O . THR A 1 297 ? 27.022 12.724 13.803 1.00 77.38 297 THR A O 1
ATOM 2129 N N . GLN A 1 298 ? 26.017 13.095 15.769 1.00 76.75 298 GLN A N 1
ATOM 2130 C CA . GLN A 1 298 ? 27.011 12.438 16.628 1.00 76.75 298 GLN A CA 1
ATOM 2131 C C . GLN A 1 298 ? 26.275 11.703 17.761 1.00 76.75 298 GLN A C 1
ATOM 2133 O O . GLN A 1 298 ? 25.082 11.925 17.948 1.00 76.75 298 GLN A O 1
ATOM 2138 N N . GLY A 1 299 ? 26.975 10.863 18.531 1.00 77.00 299 GLY A N 1
ATOM 2139 C CA . GLY A 1 299 ? 26.379 10.139 19.671 1.00 77.00 299 GLY A CA 1
ATOM 2140 C C . GLY A 1 299 ? 25.851 8.736 19.343 1.00 77.00 299 GLY A C 1
ATOM 2141 O O . GLY A 1 299 ? 25.114 8.151 20.135 1.00 77.00 299 GLY A O 1
ATOM 2142 N N . TRP A 1 300 ? 26.238 8.188 18.189 1.00 83.19 300 TRP A N 1
ATOM 2143 C CA . TRP A 1 300 ? 25.879 6.837 17.759 1.00 83.19 300 TRP A CA 1
ATOM 2144 C C . TRP A 1 300 ? 26.678 5.760 18.503 1.00 83.19 300 TRP A C 1
ATOM 2146 O O . TRP A 1 300 ? 27.883 5.893 18.727 1.00 83.19 300 TRP A O 1
ATOM 2156 N N . PHE A 1 301 ? 25.998 4.678 18.867 1.00 80.94 301 PHE A N 1
ATOM 2157 C CA . PHE A 1 301 ? 26.568 3.500 19.506 1.00 80.94 301 PHE A CA 1
ATOM 2158 C C . PHE A 1 301 ? 27.269 2.598 18.486 1.00 80.94 301 PHE A C 1
ATOM 2160 O O . PHE A 1 301 ? 26.955 2.595 17.299 1.00 80.94 301 PHE A O 1
ATOM 2167 N N . ALA A 1 302 ? 28.200 1.764 18.960 1.00 78.12 302 ALA A N 1
ATOM 2168 C CA . ALA A 1 302 ? 28.916 0.816 18.101 1.00 78.12 302 ALA A CA 1
ATOM 2169 C C . ALA A 1 302 ? 27.998 -0.236 17.448 1.00 78.12 302 ALA A C 1
ATOM 2171 O O . ALA A 1 302 ? 28.363 -0.802 16.423 1.00 78.12 302 ALA A O 1
ATOM 2172 N N . SER A 1 303 ? 26.831 -0.508 18.042 1.00 85.06 303 SER A N 1
ATOM 2173 C CA . SER A 1 303 ? 25.826 -1.418 17.484 1.00 85.06 303 SER A CA 1
ATOM 2174 C C . SER A 1 303 ? 24.896 -0.760 16.460 1.00 85.06 303 SER A C 1
ATOM 2176 O O . SER A 1 303 ? 24.044 -1.453 15.912 1.00 85.06 303 SER A O 1
ATOM 2178 N N . ASP A 1 304 ? 25.026 0.543 16.195 1.00 89.56 304 ASP A N 1
ATOM 2179 C CA . ASP A 1 304 ? 24.227 1.214 15.170 1.00 89.56 304 ASP A CA 1
ATOM 2180 C C . ASP A 1 304 ? 24.818 1.012 13.775 1.00 89.56 304 ASP A C 1
ATOM 2182 O O . ASP A 1 304 ? 26.020 1.170 13.544 1.00 89.56 304 ASP A O 1
ATOM 2186 N N . ILE A 1 305 ? 23.937 0.752 12.819 1.00 92.69 305 ILE A N 1
ATOM 2187 C CA . ILE A 1 305 ? 24.251 0.695 11.399 1.00 92.69 305 ILE A CA 1
ATOM 2188 C C . ILE A 1 305 ? 24.045 2.097 10.827 1.00 92.69 305 ILE A C 1
ATOM 2190 O O . ILE A 1 305 ? 22.931 2.613 10.804 1.00 92.69 305 ILE A O 1
ATOM 2194 N N . GLN A 1 306 ? 25.122 2.729 10.373 1.00 92.44 306 GLN A N 1
ATOM 2195 C CA . GLN A 1 306 ? 25.105 4.116 9.907 1.00 92.44 306 GLN A CA 1
ATOM 2196 C C . GLN A 1 306 ? 25.350 4.206 8.403 1.00 92.44 306 GLN A C 1
ATOM 2198 O O . GLN A 1 306 ? 26.194 3.488 7.870 1.00 92.44 306 GLN A O 1
ATOM 2203 N N . ASN A 1 307 ? 24.685 5.161 7.750 1.00 89.81 307 ASN A N 1
ATOM 2204 C CA . ASN A 1 307 ? 24.810 5.447 6.318 1.00 89.81 307 ASN A CA 1
ATOM 2205 C C . ASN A 1 307 ? 24.509 4.227 5.434 1.00 89.81 307 ASN A C 1
ATOM 2207 O O . ASN A 1 307 ? 25.227 3.957 4.470 1.00 89.81 307 ASN A O 1
ATOM 2211 N N . ALA A 1 308 ? 23.469 3.472 5.791 1.00 88.81 308 ALA A N 1
ATOM 2212 C CA . ALA A 1 308 ? 23.078 2.255 5.093 1.00 88.81 308 ALA A CA 1
ATOM 2213 C C . ALA A 1 308 ? 21.634 2.337 4.597 1.00 88.81 308 ALA A C 1
ATOM 2215 O O . ALA A 1 308 ? 20.752 2.848 5.286 1.00 88.81 308 ALA A O 1
ATOM 2216 N N . ASP A 1 309 ? 21.386 1.775 3.416 1.00 86.94 309 ASP A N 1
ATOM 2217 C CA . ASP A 1 309 ? 20.026 1.542 2.947 1.00 86.94 309 ASP A CA 1
ATOM 2218 C C . ASP A 1 309 ? 19.404 0.399 3.770 1.00 86.94 309 ASP A C 1
ATOM 2220 O O . ASP A 1 309 ? 19.957 -0.707 3.789 1.00 86.94 309 ASP A O 1
ATOM 2224 N N . PRO A 1 310 ? 18.277 0.622 4.470 1.00 88.12 310 PRO A N 1
ATOM 2225 C CA . PRO A 1 310 ? 17.587 -0.437 5.195 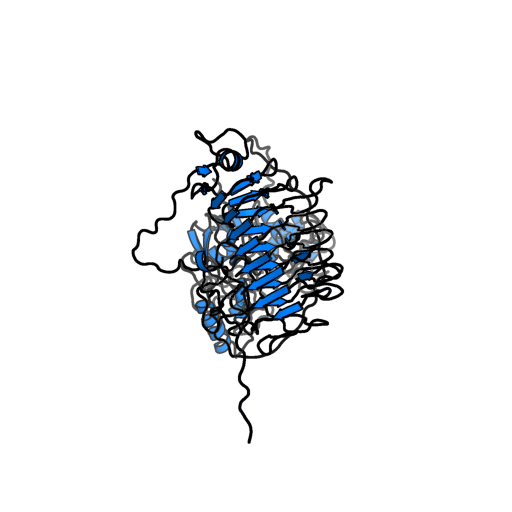1.00 88.12 310 PRO A CA 1
ATOM 2226 C C . PRO A 1 310 ? 16.951 -1.486 4.281 1.00 88.12 310 PRO A C 1
ATOM 2228 O O . PRO A 1 310 ? 16.475 -2.491 4.801 1.00 88.12 310 PRO A O 1
ATOM 2231 N N . LEU A 1 311 ? 16.908 -1.272 2.962 1.00 81.06 311 LEU A N 1
ATOM 2232 C CA . LEU A 1 311 ? 16.239 -2.134 1.989 1.00 81.06 311 LEU A CA 1
ATOM 2233 C C . LEU A 1 311 ? 14.783 -2.386 2.401 1.00 81.06 311 LEU A C 1
ATOM 2235 O O . LEU A 1 311 ? 14.355 -3.517 2.635 1.00 81.06 311 LEU A O 1
ATOM 2239 N N . LEU A 1 312 ? 14.040 -1.288 2.548 1.00 77.44 312 LEU A N 1
ATOM 2240 C CA . LEU A 1 312 ? 12.627 -1.312 2.911 1.00 77.44 312 LEU A CA 1
ATOM 2241 C C . LEU A 1 312 ? 11.751 -1.483 1.677 1.00 77.44 312 LEU A C 1
ATOM 2243 O O . LEU A 1 312 ? 11.937 -0.802 0.669 1.00 77.44 312 LEU A O 1
ATOM 2247 N N . ALA A 1 313 ? 10.714 -2.298 1.817 1.00 66.00 313 ALA A N 1
ATOM 2248 C CA . ALA A 1 313 ? 9.604 -2.302 0.886 1.00 66.00 313 ALA A CA 1
ATOM 2249 C C . ALA A 1 313 ? 8.809 -0.972 0.955 1.00 66.00 313 ALA A C 1
ATOM 2251 O O . ALA A 1 313 ? 8.892 -0.232 1.955 1.00 66.00 313 ALA A O 1
ATOM 2252 N N . PRO A 1 314 ? 8.024 -0.634 -0.088 1.00 67.50 314 PRO A N 1
ATOM 2253 C CA . PRO A 1 314 ? 7.062 0.466 -0.043 1.00 67.50 314 PRO A CA 1
ATOM 2254 C C . PRO A 1 314 ? 6.135 0.376 1.177 1.00 67.50 314 PRO A C 1
ATOM 2256 O O . PRO A 1 314 ? 5.950 -0.700 1.748 1.00 67.50 314 PRO A O 1
ATOM 2259 N N . LEU A 1 315 ? 5.534 1.492 1.598 1.00 81.38 315 LEU A N 1
ATOM 2260 C CA . LEU A 1 315 ? 4.518 1.434 2.648 1.00 81.38 315 LEU A CA 1
ATOM 2261 C C . LEU A 1 315 ? 3.321 0.615 2.139 1.00 81.38 315 LEU A C 1
ATOM 2263 O O . LEU A 1 315 ? 2.744 0.935 1.102 1.00 81.38 315 LEU A O 1
ATOM 2267 N N . GLY A 1 316 ? 2.930 -0.421 2.873 1.00 56.16 316 GLY A N 1
ATOM 2268 C CA . GLY A 1 316 ? 1.935 -1.384 2.409 1.00 56.16 316 GLY A CA 1
ATOM 2269 C C . GLY A 1 316 ? 1.295 -2.158 3.549 1.00 56.16 316 GLY A C 1
ATOM 2270 O O . GLY A 1 316 ? 1.670 -2.006 4.712 1.00 56.16 316 GLY A O 1
ATOM 2271 N N . ASP A 1 317 ? 0.294 -2.960 3.212 1.00 68.00 317 ASP A N 1
ATOM 2272 C CA . ASP A 1 317 ? -0.244 -3.947 4.140 1.00 68.00 317 ASP A CA 1
ATOM 2273 C C . ASP A 1 317 ? 0.639 -5.199 4.065 1.00 68.00 317 ASP A C 1
ATOM 2275 O O . ASP A 1 317 ? 0.807 -5.793 3.004 1.00 68.00 317 ASP A O 1
ATOM 2279 N N . TYR A 1 318 ? 1.265 -5.547 5.187 1.00 65.19 318 TYR A N 1
ATOM 2280 C CA . TYR A 1 318 ? 2.116 -6.731 5.311 1.00 65.19 318 TYR A CA 1
ATOM 2281 C C . TYR A 1 318 ? 1.633 -7.625 6.463 1.00 65.19 318 TYR A C 1
ATOM 2283 O O . TYR A 1 318 ? 2.429 -8.341 7.082 1.00 65.19 318 TYR A O 1
ATOM 2291 N N . GLY A 1 319 ? 0.333 -7.552 6.773 1.00 61.91 319 GLY A N 1
ATOM 2292 C CA . GLY A 1 319 ? -0.311 -8.162 7.931 1.00 61.91 319 GLY A CA 1
ATOM 2293 C C . GLY A 1 319 ? -0.539 -7.165 9.071 1.00 61.91 319 GLY A C 1
ATOM 2294 O O . GLY A 1 319 ? 0.098 -6.118 9.138 1.00 61.91 319 GLY A O 1
ATOM 2295 N N . GLY A 1 320 ? -1.425 -7.518 10.006 1.00 71.62 320 GLY A N 1
ATOM 2296 C CA . GLY A 1 320 ? -1.846 -6.633 11.098 1.00 71.62 320 GLY A CA 1
ATOM 2297 C C . GLY A 1 320 ? -2.994 -5.698 10.703 1.00 71.62 320 GLY A C 1
ATOM 2298 O O . GLY A 1 320 ? -3.621 -5.858 9.663 1.00 71.62 320 GLY A O 1
ATOM 2299 N N . THR A 1 321 ? -3.312 -4.730 11.565 1.00 76.31 321 THR A N 1
ATOM 2300 C CA . THR A 1 321 ? -4.423 -3.777 11.345 1.00 76.31 321 THR A CA 1
ATOM 2301 C C . THR A 1 321 ? -3.974 -2.439 10.747 1.00 76.31 321 THR A C 1
ATOM 2303 O O . THR A 1 321 ? -4.804 -1.565 10.500 1.00 76.31 321 THR A O 1
ATOM 2306 N N . THR A 1 322 ? -2.666 -2.240 10.577 1.00 83.44 322 THR A N 1
ATOM 2307 C CA . THR A 1 322 ? -2.014 -0.980 10.189 1.00 83.44 322 THR A CA 1
ATOM 2308 C C . THR A 1 322 ? -0.881 -1.262 9.191 1.00 83.44 322 THR A C 1
ATOM 2310 O O . THR A 1 322 ? -0.304 -2.346 9.187 1.00 83.44 322 THR A O 1
ATOM 2313 N N . LYS A 1 323 ? -0.589 -0.310 8.291 1.00 80.50 323 LYS A N 1
ATOM 2314 C CA . LYS A 1 323 ? 0.412 -0.487 7.220 1.00 80.50 323 LYS A CA 1
ATOM 2315 C C . LYS A 1 323 ? 1.848 -0.367 7.752 1.00 80.50 323 LYS A C 1
ATOM 2317 O O . LYS A 1 323 ? 2.191 0.643 8.366 1.00 80.50 323 LYS A O 1
ATOM 2322 N N . THR A 1 324 ? 2.724 -1.302 7.396 1.00 84.50 324 THR A N 1
ATOM 2323 C CA . THR A 1 324 ? 4.160 -1.286 7.741 1.00 84.50 324 THR A CA 1
ATOM 2324 C C . THR A 1 324 ? 5.048 -1.060 6.513 1.00 84.50 324 THR A C 1
ATOM 2326 O O . THR A 1 324 ? 4.565 -0.927 5.390 1.00 84.50 324 THR A O 1
ATOM 2329 N N . ARG A 1 325 ? 6.373 -1.050 6.706 1.00 82.62 325 ARG A N 1
ATOM 2330 C CA . ARG A 1 325 ? 7.371 -1.266 5.645 1.00 82.62 325 ARG A CA 1
ATOM 2331 C C . ARG A 1 325 ? 8.141 -2.553 5.949 1.00 82.62 325 ARG A C 1
ATOM 2333 O O . ARG A 1 325 ? 8.864 -2.592 6.944 1.00 82.62 325 ARG A O 1
ATOM 2340 N N . ALA A 1 326 ? 7.947 -3.595 5.140 1.00 79.88 326 ALA A N 1
ATOM 2341 C CA . ALA A 1 326 ? 8.663 -4.862 5.291 1.00 79.88 326 ALA A CA 1
ATOM 2342 C C . ALA A 1 326 ? 10.159 -4.722 4.950 1.00 79.88 326 ALA A C 1
ATOM 2344 O O . ALA A 1 326 ? 10.559 -3.798 4.240 1.00 79.88 326 ALA A O 1
ATOM 2345 N N . LEU A 1 327 ? 10.982 -5.647 5.450 1.00 78.62 327 LEU A N 1
ATOM 2346 C CA . LEU A 1 327 ? 12.415 -5.721 5.145 1.00 78.62 327 LEU A CA 1
ATOM 2347 C C . LEU A 1 327 ? 12.655 -6.656 3.955 1.00 78.62 327 LEU A C 1
ATOM 2349 O O . LEU A 1 327 ? 12.252 -7.822 3.999 1.00 78.62 327 LEU A O 1
ATOM 2353 N N . TYR A 1 328 ? 13.349 -6.181 2.921 1.00 70.56 328 TYR A N 1
ATOM 2354 C CA . TYR A 1 328 ? 13.823 -7.048 1.844 1.00 70.56 328 TYR A CA 1
ATOM 2355 C C . TYR A 1 328 ? 14.936 -7.987 2.326 1.00 70.56 328 TYR A C 1
ATOM 2357 O O . TYR A 1 328 ? 15.648 -7.718 3.299 1.00 70.56 328 TYR A O 1
ATOM 2365 N N . ARG A 1 329 ? 15.115 -9.111 1.619 1.00 71.31 329 ARG A N 1
ATOM 2366 C CA . ARG A 1 329 ? 16.240 -10.028 1.852 1.00 71.31 329 ARG A CA 1
ATOM 2367 C C . ARG A 1 329 ? 17.564 -9.272 1.716 1.00 71.31 329 ARG A C 1
ATOM 2369 O O . ARG A 1 329 ? 17.734 -8.465 0.811 1.00 71.31 329 ARG A O 1
ATOM 2376 N N . GLY A 1 330 ? 18.499 -9.558 2.620 1.00 72.69 330 GLY A N 1
ATOM 2377 C CA . GLY A 1 330 ? 19.795 -8.878 2.664 1.00 72.69 330 GLY A CA 1
ATOM 2378 C C . GLY A 1 330 ? 19.752 -7.505 3.334 1.00 72.69 330 GLY A C 1
ATOM 2379 O O . GLY A 1 330 ? 20.790 -6.855 3.428 1.00 72.69 330 GLY A O 1
ATOM 2380 N N . SER A 1 331 ? 18.585 -7.071 3.829 1.00 89.75 331 SER A N 1
ATOM 2381 C CA . SER A 1 331 ? 18.481 -5.866 4.647 1.00 89.75 331 SER A CA 1
ATOM 2382 C C . SER A 1 331 ? 19.453 -5.929 5.835 1.00 89.75 331 SER A C 1
ATOM 2384 O O . SER A 1 331 ? 19.453 -6.928 6.565 1.00 89.75 331 SER A O 1
ATOM 2386 N N . PRO A 1 332 ? 20.231 -4.858 6.090 1.00 90.75 332 PRO A N 1
ATOM 2387 C CA . PRO A 1 332 ? 21.088 -4.781 7.269 1.00 90.75 332 PRO A CA 1
ATOM 2388 C C . PRO A 1 332 ? 20.295 -4.802 8.583 1.00 90.75 332 PRO A C 1
ATOM 2390 O O . PRO A 1 332 ? 20.870 -5.047 9.637 1.00 90.75 332 PRO A O 1
ATOM 2393 N N . ALA A 1 333 ? 18.986 -4.534 8.541 1.00 94.88 333 ALA A N 1
ATOM 2394 C CA . ALA A 1 333 ? 18.125 -4.532 9.717 1.00 94.88 333 ALA A CA 1
ATOM 2395 C C . ALA A 1 333 ? 17.779 -5.942 10.221 1.00 94.88 333 ALA A C 1
ATOM 2397 O O . ALA A 1 333 ? 17.373 -6.092 11.376 1.00 94.88 333 ALA A O 1
ATOM 2398 N N . ILE A 1 334 ? 17.926 -6.975 9.384 1.00 91.88 334 ILE A N 1
ATOM 2399 C CA . ILE A 1 334 ? 17.566 -8.352 9.737 1.00 91.88 334 ILE A CA 1
ATOM 2400 C C . ILE A 1 334 ? 18.533 -8.878 10.800 1.00 91.88 334 ILE A C 1
ATOM 2402 O O . ILE A 1 334 ? 19.746 -8.893 10.604 1.00 91.88 334 ILE A O 1
ATOM 2406 N N . LYS A 1 335 ? 17.983 -9.345 11.924 1.00 91.19 335 LYS A N 1
ATOM 2407 C CA . LYS A 1 335 ? 18.697 -9.877 13.094 1.00 91.19 335 LYS A CA 1
ATOM 2408 C C . LYS A 1 335 ? 19.724 -8.910 13.690 1.00 91.19 335 LYS A C 1
ATOM 2410 O O . LYS A 1 335 ? 20.674 -9.347 14.336 1.00 91.19 335 LYS A O 1
ATOM 2415 N N . ALA A 1 336 ? 19.523 -7.608 13.499 1.00 91.94 336 ALA A N 1
ATOM 2416 C CA . ALA A 1 336 ? 20.409 -6.566 14.010 1.00 91.94 336 ALA A CA 1
ATOM 2417 C C . ALA A 1 336 ? 19.790 -5.742 15.155 1.00 91.94 336 ALA A C 1
ATOM 2419 O O . ALA A 1 336 ? 20.448 -4.853 15.691 1.00 91.94 336 ALA A O 1
ATOM 2420 N N . GLY A 1 337 ? 18.548 -6.033 15.549 1.00 91.69 337 GLY A N 1
ATOM 2421 C CA . GLY A 1 337 ? 17.816 -5.360 16.620 1.00 91.69 337 GLY A CA 1
ATOM 2422 C C . GLY A 1 337 ? 18.027 -5.974 18.007 1.00 91.69 337 GLY A C 1
ATOM 2423 O O . GLY A 1 337 ? 18.465 -7.116 18.160 1.00 91.69 337 GLY A O 1
ATOM 2424 N N . TYR A 1 338 ? 17.639 -5.215 19.031 1.00 86.88 338 TYR A N 1
ATOM 2425 C CA . TYR A 1 338 ? 17.551 -5.651 20.424 1.00 86.88 338 TYR A CA 1
ATOM 2426 C C . TYR A 1 338 ? 16.151 -5.377 20.997 1.00 86.88 338 TYR A C 1
ATOM 2428 O O . TYR A 1 338 ? 15.731 -4.226 21.104 1.00 86.88 338 TYR A O 1
ATOM 2436 N N . CYS A 1 339 ? 15.426 -6.440 21.360 1.00 84.69 339 CYS A N 1
ATOM 2437 C CA . CYS A 1 339 ? 14.023 -6.369 21.802 1.00 84.69 339 CYS A CA 1
ATOM 2438 C C . CYS A 1 339 ? 13.789 -6.889 23.226 1.00 84.69 339 CYS A C 1
ATOM 2440 O O . CYS A 1 339 ? 12.684 -6.782 23.755 1.00 84.69 339 CYS A O 1
ATOM 2442 N N . ASP A 1 340 ? 14.842 -7.394 23.872 1.00 82.25 340 ASP A N 1
ATOM 2443 C CA . ASP A 1 340 ? 14.853 -7.799 25.283 1.00 82.25 340 ASP A CA 1
ATOM 2444 C C . ASP A 1 340 ? 15.204 -6.625 26.225 1.00 82.25 340 ASP A C 1
ATOM 2446 O O . ASP A 1 340 ? 15.663 -6.826 27.350 1.00 82.25 340 ASP A O 1
ATOM 2450 N N . GLY A 1 341 ? 15.034 -5.384 25.756 1.00 72.56 341 GLY A N 1
ATOM 2451 C CA . GLY A 1 341 ? 15.209 -4.176 26.561 1.00 72.56 341 GLY A CA 1
ATOM 2452 C C . GLY A 1 341 ? 14.122 -3.997 27.618 1.00 72.56 341 GLY A C 1
ATOM 2453 O O . GLY A 1 341 ? 13.254 -4.846 27.800 1.00 72.56 341 GLY A O 1
ATOM 2454 N N . ASP A 1 342 ? 14.177 -2.870 28.320 1.00 66.88 342 ASP A N 1
ATOM 2455 C CA . ASP A 1 342 ? 13.081 -2.387 29.159 1.00 66.88 342 ASP A CA 1
ATOM 2456 C C . ASP A 1 342 ? 12.445 -1.192 28.424 1.00 66.88 342 ASP A C 1
ATOM 2458 O O . ASP A 1 342 ? 13.157 -0.215 28.183 1.00 66.88 342 ASP A O 1
ATOM 2462 N N . PRO A 1 343 ? 11.180 -1.272 27.967 1.00 72.31 343 PRO A N 1
ATOM 2463 C CA . PRO A 1 343 ? 10.283 -2.417 28.079 1.00 72.31 343 PRO A CA 1
ATOM 2464 C C . PRO A 1 343 ? 10.662 -3.518 27.081 1.00 72.31 343 PRO A C 1
ATOM 2466 O O . PRO A 1 343 ? 11.156 -3.246 25.984 1.00 72.31 343 PRO A O 1
ATOM 2469 N N . LYS A 1 344 ? 10.360 -4.772 27.428 1.00 83.31 344 LYS A N 1
ATOM 2470 C CA . LYS A 1 344 ? 10.536 -5.887 26.496 1.00 83.31 344 LYS A CA 1
ATOM 2471 C C . LYS A 1 344 ? 9.472 -5.805 25.409 1.00 83.31 344 LYS A C 1
ATOM 2473 O O . LYS A 1 344 ? 8.282 -5.794 25.716 1.00 83.31 344 LYS A O 1
ATOM 2478 N N . ILE A 1 345 ? 9.895 -5.804 24.149 1.00 83.94 345 ILE A N 1
ATOM 2479 C CA . ILE A 1 345 ? 9.002 -5.719 22.992 1.00 83.94 345 ILE A CA 1
ATOM 2480 C C . ILE A 1 345 ? 8.882 -7.114 22.382 1.00 83.94 345 ILE A C 1
ATOM 2482 O O . ILE A 1 345 ? 9.814 -7.632 21.772 1.00 83.94 345 ILE A O 1
ATOM 2486 N N . VAL A 1 346 ? 7.729 -7.748 22.603 1.00 87.62 346 VAL A N 1
ATOM 2487 C CA . VAL A 1 346 ? 7.501 -9.166 22.265 1.00 87.62 346 VAL A CA 1
ATOM 2488 C C . VAL A 1 346 ? 6.927 -9.382 20.870 1.00 87.62 346 VAL A C 1
ATOM 2490 O O . VAL A 1 346 ? 7.089 -10.466 20.317 1.00 87.62 346 VAL A O 1
ATOM 2493 N N . THR A 1 347 ? 6.287 -8.367 20.293 1.00 87.94 347 THR A N 1
ATOM 2494 C CA . THR A 1 347 ? 5.707 -8.402 18.948 1.00 87.94 347 THR A CA 1
ATOM 2495 C C . THR A 1 347 ? 6.174 -7.216 18.112 1.00 87.94 347 THR A C 1
ATOM 2497 O O . THR A 1 347 ? 6.681 -6.228 18.646 1.00 87.94 347 THR A O 1
ATOM 2500 N N . ASP A 1 348 ? 6.066 -7.319 16.793 1.00 93.88 348 ASP A N 1
ATOM 2501 C CA . ASP A 1 348 ? 6.210 -6.200 15.863 1.00 93.88 348 ASP A CA 1
ATOM 2502 C C . ASP A 1 348 ? 4.884 -5.422 15.712 1.00 93.88 348 ASP A C 1
ATOM 2504 O O . ASP A 1 348 ? 3.916 -5.703 16.424 1.00 93.88 348 ASP A O 1
ATOM 2508 N N . GLN A 1 349 ? 4.820 -4.440 14.801 1.00 93.56 349 GLN A N 1
ATOM 2509 C CA . GLN A 1 349 ? 3.610 -3.631 14.558 1.00 93.56 349 GLN A CA 1
ATOM 2510 C C . GLN A 1 349 ? 2.346 -4.458 14.305 1.00 93.56 349 GLN A C 1
ATOM 2512 O O . GLN A 1 349 ? 1.239 -4.027 14.615 1.00 93.56 349 GLN A O 1
ATOM 2517 N N . ARG A 1 350 ? 2.512 -5.636 13.711 1.00 88.94 350 ARG A N 1
ATOM 2518 C CA . ARG A 1 350 ? 1.430 -6.469 13.194 1.00 88.94 350 ARG A CA 1
ATOM 2519 C C . ARG A 1 350 ? 0.926 -7.458 14.238 1.00 88.94 350 ARG A C 1
ATOM 2521 O O . ARG A 1 350 ? -0.061 -8.147 13.999 1.00 88.94 350 ARG A O 1
ATOM 2528 N N . GLY A 1 351 ? 1.621 -7.553 15.372 1.00 83.38 351 GLY A N 1
ATOM 2529 C CA . GLY A 1 351 ? 1.419 -8.598 16.368 1.00 83.38 351 GLY A CA 1
ATOM 2530 C C . GLY A 1 351 ? 2.258 -9.856 16.120 1.00 83.38 351 GLY A C 1
ATOM 2531 O O . GLY A 1 351 ? 2.049 -10.855 16.807 1.00 83.38 351 GLY A O 1
ATOM 2532 N N . VAL A 1 352 ? 3.211 -9.843 15.178 1.00 81.25 352 VAL A N 1
ATOM 2533 C CA . VAL A 1 352 ? 4.090 -11.000 14.935 1.00 81.25 352 VAL A CA 1
ATOM 2534 C C . VAL A 1 352 ? 5.162 -11.063 16.013 1.00 81.25 352 VAL A C 1
ATOM 2536 O O . VAL A 1 352 ? 5.805 -10.060 16.308 1.00 81.25 352 VAL A O 1
ATOM 2539 N N . VAL A 1 353 ? 5.362 -12.242 16.610 1.00 86.25 353 VAL A N 1
ATOM 2540 C CA . VAL A 1 353 ? 6.342 -12.444 17.688 1.00 86.25 353 VAL A CA 1
ATOM 2541 C C . VAL A 1 353 ? 7.754 -12.128 17.196 1.00 86.25 353 VAL A C 1
ATOM 2543 O O . VAL A 1 353 ? 8.213 -12.687 16.200 1.00 86.25 353 VAL A O 1
ATOM 2546 N N . ARG A 1 354 ? 8.462 -11.268 17.931 1.00 87.12 354 ARG A N 1
ATOM 2547 C CA . ARG A 1 354 ? 9.853 -10.916 17.635 1.00 87.12 354 ARG A CA 1
ATOM 2548 C C . ARG A 1 354 ? 10.801 -12.056 17.979 1.00 87.12 354 ARG A C 1
ATOM 2550 O O . ARG A 1 354 ? 10.665 -12.693 19.027 1.00 87.12 354 ARG A O 1
ATOM 2557 N N . LYS A 1 355 ? 11.787 -12.303 17.114 1.00 88.12 355 LYS A N 1
ATOM 2558 C CA . LYS A 1 355 ? 12.834 -13.307 17.357 1.00 88.12 355 LYS A CA 1
ATOM 2559 C C . LYS A 1 355 ? 13.968 -12.702 18.175 1.00 88.12 355 LYS A C 1
ATOM 2561 O O . LYS A 1 355 ? 13.961 -11.517 18.489 1.00 88.12 355 LYS A O 1
ATOM 2566 N N . ASN A 1 356 ? 14.940 -13.533 18.541 1.00 83.62 356 ASN A N 1
ATOM 2567 C CA . ASN A 1 356 ? 16.147 -13.090 19.227 1.00 83.62 356 ASN A CA 1
ATOM 2568 C C . ASN A 1 356 ? 17.407 -13.595 18.493 1.00 83.62 356 ASN A C 1
ATOM 2570 O O . ASN A 1 356 ? 17.587 -14.814 18.416 1.00 83.62 356 ASN A O 1
ATOM 2574 N N . PRO A 1 357 ? 18.270 -12.710 17.958 1.00 87.88 357 PRO A N 1
ATOM 2575 C CA . PRO A 1 357 ? 18.075 -11.261 17.836 1.00 87.88 357 PRO A CA 1
ATOM 2576 C C . PRO A 1 357 ? 16.797 -10.920 17.060 1.00 87.88 357 PRO A C 1
ATOM 2578 O O . PRO A 1 357 ? 16.347 -11.711 16.227 1.00 87.88 357 PRO A O 1
ATOM 2581 N N . CYS A 1 358 ? 16.184 -9.780 17.358 1.00 91.94 358 CYS A N 1
ATOM 2582 C CA . CYS A 1 358 ? 15.052 -9.296 16.571 1.00 91.94 358 CYS A CA 1
ATOM 2583 C C . CYS A 1 358 ? 15.558 -8.469 15.392 1.00 91.94 358 CYS A C 1
ATOM 2585 O O . CYS A 1 358 ? 16.752 -8.179 15.287 1.00 91.94 358 CYS A O 1
ATOM 2587 N N . ASP A 1 359 ? 14.657 -8.074 14.507 1.00 95.69 359 ASP A N 1
ATOM 2588 C CA . ASP A 1 359 ? 14.995 -7.159 13.427 1.00 95.69 359 ASP A CA 1
ATOM 2589 C C . ASP A 1 359 ? 14.834 -5.698 13.879 1.00 95.69 359 ASP A C 1
ATOM 2591 O O . ASP A 1 359 ? 14.000 -5.369 14.733 1.00 95.69 359 ASP A O 1
ATOM 2595 N N . ILE A 1 360 ? 15.660 -4.809 13.323 1.00 97.31 360 ILE A N 1
ATOM 2596 C CA . ILE A 1 360 ? 15.549 -3.361 13.536 1.00 97.31 360 ILE A CA 1
ATOM 2597 C C . ILE A 1 360 ? 14.277 -2.867 12.830 1.00 97.31 360 ILE A C 1
ATOM 2599 O O . ILE A 1 360 ? 13.987 -3.255 11.702 1.00 97.31 360 ILE A O 1
ATOM 2603 N N . GLY A 1 361 ? 13.534 -1.966 13.468 1.00 97.44 361 GLY A N 1
ATOM 2604 C CA . GLY A 1 361 ? 12.353 -1.316 12.908 1.00 97.44 361 GLY A CA 1
ATOM 2605 C C . GLY A 1 361 ? 11.031 -1.937 13.349 1.00 97.44 361 GLY A C 1
ATOM 2606 O O . GLY A 1 361 ? 10.983 -2.794 14.232 1.00 97.44 361 GLY A O 1
ATOM 2607 N N . ALA A 1 362 ? 9.938 -1.474 12.738 1.00 96.06 362 ALA A N 1
ATOM 2608 C CA . ALA A 1 362 ? 8.559 -1.837 13.092 1.00 96.06 362 ALA A CA 1
ATOM 2609 C C . ALA A 1 362 ? 8.114 -3.235 12.636 1.00 96.06 362 ALA A C 1
ATOM 2611 O O . ALA A 1 362 ? 7.003 -3.648 12.966 1.00 96.06 362 ALA A O 1
ATOM 2612 N N . TYR A 1 363 ? 8.954 -3.943 11.884 1.00 94.06 363 TYR A N 1
ATOM 2613 C CA . TYR A 1 363 ? 8.624 -5.188 11.200 1.00 94.06 363 TYR A CA 1
ATOM 2614 C C . TYR A 1 363 ? 9.612 -6.292 11.586 1.00 94.06 363 TYR A C 1
ATOM 2616 O O . TYR A 1 363 ? 10.818 -6.059 11.561 1.00 94.06 363 TYR A O 1
ATOM 2624 N N . GLU A 1 364 ? 9.108 -7.487 11.894 1.00 92.56 364 GLU A N 1
ATOM 2625 C CA . GLU A 1 364 ? 9.911 -8.701 12.087 1.00 92.56 364 GLU A CA 1
ATOM 2626 C C . GLU A 1 364 ? 9.735 -9.657 10.894 1.00 92.56 364 GLU A C 1
ATOM 2628 O O . GLU A 1 364 ? 8.625 -10.039 10.525 1.00 92.56 364 GLU A O 1
ATOM 2633 N N . THR A 1 365 ? 10.837 -10.071 10.280 1.00 82.00 365 THR A N 1
ATOM 2634 C CA . THR A 1 365 ? 10.864 -10.982 9.141 1.00 82.00 365 THR A CA 1
ATOM 2635 C C . THR A 1 365 ? 10.998 -12.453 9.535 1.00 82.00 365 THR A C 1
ATOM 2637 O O . THR A 1 365 ? 11.522 -12.836 10.591 1.00 82.00 365 THR A O 1
ATOM 2640 N N . ASP A 1 366 ? 10.579 -13.317 8.607 1.00 68.31 366 ASP A N 1
ATOM 2641 C CA . ASP A 1 366 ? 10.809 -14.755 8.683 1.00 68.31 366 ASP A CA 1
ATOM 2642 C C . ASP A 1 366 ? 12.163 -15.236 8.158 1.00 68.31 366 ASP A C 1
ATOM 2644 O O . ASP A 1 366 ? 12.529 -16.397 8.340 1.00 68.31 366 ASP A O 1
ATOM 2648 N N . LEU A 1 367 ? 12.957 -14.323 7.603 1.00 56.38 367 LEU A N 1
ATOM 2649 C CA . LEU A 1 367 ? 14.256 -14.617 7.009 1.00 56.38 367 LEU A CA 1
ATOM 2650 C C . LEU A 1 367 ? 15.351 -14.842 8.074 1.00 56.38 367 LEU A C 1
ATOM 2652 O O . LEU A 1 367 ? 15.438 -14.127 9.074 1.00 56.38 367 LEU A O 1
ATOM 2656 N N . ALA A 1 368 ? 16.223 -15.830 7.844 1.00 47.38 368 ALA A N 1
ATOM 2657 C CA . ALA A 1 368 ? 17.451 -16.020 8.619 1.00 47.38 368 ALA A CA 1
ATOM 2658 C C . ALA A 1 368 ? 18.532 -15.025 8.147 1.00 47.38 368 ALA A C 1
ATOM 2660 O O . ALA A 1 368 ? 18.720 -14.848 6.944 1.00 47.38 368 ALA A O 1
ATOM 2661 N N . GLY A 1 369 ? 19.235 -14.363 9.073 1.00 36.25 369 GLY A N 1
ATOM 2662 C CA . GLY A 1 369 ? 20.306 -13.415 8.737 1.00 36.25 369 GLY A CA 1
ATOM 2663 C C . GLY A 1 369 ? 21.603 -14.130 8.341 1.00 36.25 369 GLY A C 1
ATOM 2664 O O . GLY A 1 369 ? 22.043 -15.008 9.082 1.00 36.25 369 GLY A O 1
ATOM 2665 N N . GLY A 1 370 ? 22.229 -13.757 7.210 1.00 37.09 370 GLY A N 1
ATOM 2666 C CA . GLY A 1 370 ? 23.606 -14.197 6.927 1.00 37.09 370 GLY A CA 1
ATOM 2667 C C . GLY A 1 370 ? 24.150 -14.301 5.492 1.00 37.09 370 GLY A C 1
ATOM 2668 O O . GLY A 1 370 ? 25.290 -14.736 5.378 1.00 37.09 370 GLY A O 1
ATOM 2669 N N . GLU A 1 371 ? 23.462 -13.926 4.406 1.00 28.59 371 GLU A N 1
ATOM 2670 C CA . GLU A 1 371 ? 24.037 -14.062 3.041 1.00 28.59 371 GLU A CA 1
ATOM 2671 C C . GLU A 1 371 ? 24.022 -12.738 2.242 1.00 28.59 371 GLU A C 1
ATOM 2673 O O . GLU A 1 371 ? 23.058 -11.978 2.317 1.00 28.59 371 GLU A O 1
ATOM 2678 N N . ILE A 1 372 ? 25.127 -12.440 1.531 1.00 28.47 372 ILE A N 1
ATOM 2679 C CA . ILE A 1 372 ? 25.575 -11.094 1.089 1.00 28.47 372 ILE A CA 1
ATOM 2680 C C . ILE A 1 372 ? 25.704 -10.925 -0.454 1.00 28.47 372 ILE A C 1
ATOM 2682 O O . ILE A 1 372 ? 26.210 -11.840 -1.101 1.00 28.47 372 ILE A O 1
ATOM 2686 N N . LEU A 1 373 ? 25.433 -9.679 -0.937 1.00 29.67 373 LEU A N 1
ATOM 2687 C CA . LEU A 1 373 ? 25.892 -8.902 -2.147 1.00 29.67 373 LEU A CA 1
ATOM 2688 C C . LEU A 1 373 ? 25.100 -8.929 -3.494 1.00 29.67 373 LEU A C 1
ATOM 2690 O O . LEU A 1 373 ? 24.569 -9.982 -3.835 1.00 29.67 373 LEU A O 1
ATOM 2694 N N . PRO A 1 374 ? 25.169 -7.871 -4.371 1.00 30.42 374 PRO A N 1
ATOM 2695 C CA . PRO A 1 374 ? 25.497 -6.436 -4.192 1.00 30.42 374 PRO A CA 1
ATOM 2696 C C . PRO A 1 374 ? 24.421 -5.427 -4.718 1.00 30.42 374 PRO A C 1
ATOM 2698 O O . PRO A 1 374 ? 23.437 -5.782 -5.357 1.00 30.42 374 PRO A O 1
ATOM 2701 N N . THR A 1 375 ? 24.661 -4.142 -4.422 1.00 32.91 375 THR A N 1
ATOM 2702 C CA . THR A 1 375 ? 23.807 -2.925 -4.451 1.00 32.91 375 THR A CA 1
ATOM 2703 C C . THR A 1 375 ? 23.647 -2.181 -5.794 1.00 32.91 375 THR A C 1
ATOM 2705 O O . THR A 1 375 ? 24.618 -2.100 -6.542 1.00 32.91 375 THR A O 1
ATOM 2708 N N . SER A 1 376 ? 22.521 -1.466 -6.002 1.00 27.23 376 SER A N 1
ATOM 2709 C CA . SER A 1 376 ? 22.442 -0.228 -6.825 1.00 27.23 376 SER A CA 1
ATOM 2710 C C . SER A 1 376 ? 21.140 0.567 -6.556 1.00 27.23 376 SER A C 1
ATOM 2712 O O . SER A 1 376 ? 20.054 0.089 -6.850 1.00 27.23 376 SER A O 1
ATOM 2714 N N . THR A 1 377 ? 21.205 1.674 -5.804 1.00 26.28 377 THR A N 1
ATOM 2715 C CA . THR A 1 377 ? 21.009 3.087 -6.235 1.00 26.28 377 THR A CA 1
ATOM 2716 C C . THR A 1 377 ? 19.770 3.417 -7.081 1.00 26.28 377 THR A C 1
ATOM 2718 O O . THR A 1 377 ? 19.768 3.211 -8.290 1.00 26.28 377 THR A O 1
ATOM 2721 N N . ALA A 1 378 ? 18.805 4.125 -6.481 1.00 26.67 378 ALA A N 1
ATOM 2722 C CA . ALA A 1 378 ? 17.866 4.982 -7.208 1.00 26.67 378 ALA A CA 1
ATOM 2723 C C . ALA A 1 378 ? 17.600 6.290 -6.443 1.00 26.67 378 ALA A C 1
ATOM 2725 O O . ALA A 1 378 ? 17.436 6.303 -5.224 1.00 26.67 378 ALA A O 1
ATOM 2726 N N . THR A 1 379 ? 17.573 7.399 -7.183 1.00 22.66 379 THR A N 1
ATOM 2727 C CA . THR A 1 379 ? 17.193 8.742 -6.719 1.00 22.66 379 THR A CA 1
ATOM 2728 C C . THR A 1 379 ? 15.781 9.056 -7.240 1.00 22.66 379 THR A C 1
ATOM 2730 O O . THR A 1 379 ? 15.516 8.760 -8.405 1.00 22.66 379 THR A O 1
ATOM 2733 N N . PRO A 1 380 ? 14.873 9.645 -6.437 1.00 35.75 380 PRO A N 1
ATOM 2734 C CA . PRO A 1 380 ? 13.483 9.872 -6.830 1.00 35.75 380 PRO A CA 1
ATOM 2735 C C . PRO A 1 380 ? 13.239 11.307 -7.324 1.00 35.75 380 PRO A C 1
ATOM 2737 O O . PRO A 1 380 ? 13.924 12.246 -6.915 1.00 35.75 380 PRO A O 1
ATOM 2740 N N . THR A 1 381 ? 12.217 11.516 -8.159 1.00 23.81 381 THR A N 1
ATOM 2741 C CA . THR A 1 381 ? 11.660 12.857 -8.418 1.00 23.81 381 THR A CA 1
ATOM 2742 C C . THR A 1 381 ? 10.139 12.799 -8.632 1.00 23.81 381 THR A C 1
ATOM 2744 O O . THR A 1 381 ? 9.656 12.335 -9.655 1.00 23.81 381 THR A O 1
ATOM 2747 N N . THR A 1 382 ? 9.444 13.224 -7.573 1.00 25.75 382 THR A N 1
ATOM 2748 C CA . THR A 1 382 ? 8.190 14.003 -7.420 1.00 25.75 382 THR A CA 1
ATOM 2749 C C . THR A 1 382 ? 7.081 13.989 -8.494 1.00 25.75 382 THR A C 1
ATOM 2751 O O . THR A 1 382 ? 7.355 14.325 -9.640 1.00 25.75 382 THR A O 1
ATOM 2754 N N . THR A 1 383 ? 5.832 13.586 -8.170 1.00 24.23 383 THR A N 1
ATOM 2755 C CA . THR A 1 383 ? 4.656 14.367 -7.638 1.00 24.23 383 THR A CA 1
ATOM 2756 C C . THR A 1 383 ? 3.983 15.302 -8.686 1.00 24.23 383 THR A C 1
ATOM 2758 O O . THR A 1 383 ? 4.694 15.925 -9.457 1.00 24.23 383 THR A O 1
ATOM 2761 N N . PHE A 1 384 ? 2.657 15.497 -8.846 1.00 26.67 384 PHE A N 1
ATOM 2762 C CA . PHE A 1 384 ? 1.505 15.551 -7.926 1.00 26.67 384 PHE A CA 1
ATOM 2763 C C . PHE A 1 384 ? 0.116 15.340 -8.605 1.00 26.67 384 PHE A C 1
ATOM 2765 O O . PHE A 1 384 ? -0.097 15.735 -9.747 1.00 26.67 384 PHE A O 1
ATOM 2772 N N . THR A 1 385 ? -0.821 14.868 -7.761 1.00 23.75 385 THR A N 1
ATOM 2773 C CA . THR A 1 385 ? -2.285 15.127 -7.603 1.00 23.75 385 THR A CA 1
ATOM 2774 C C . THR A 1 385 ? -3.348 14.881 -8.696 1.00 23.75 385 THR A C 1
ATOM 2776 O O . THR A 1 385 ? -3.307 15.504 -9.753 1.00 23.75 385 THR A O 1
ATOM 2779 N N . PRO A 1 386 ? -4.442 14.167 -8.335 1.00 25.73 386 PRO A N 1
ATOM 2780 C CA . PRO A 1 386 ? -5.725 14.146 -9.042 1.00 25.73 386 PRO A CA 1
ATOM 2781 C C . PRO A 1 386 ? -6.749 15.156 -8.470 1.00 25.73 386 PRO A C 1
ATOM 2783 O O . PRO A 1 386 ? -6.658 15.578 -7.318 1.00 25.73 386 PRO A O 1
ATOM 2786 N N . THR A 1 387 ? -7.755 15.513 -9.278 1.00 22.44 387 THR A N 1
ATOM 2787 C CA . THR A 1 387 ? -8.905 16.365 -8.915 1.00 22.44 387 THR A CA 1
ATOM 2788 C C . THR A 1 387 ? -10.221 15.586 -9.077 1.00 22.44 387 THR A C 1
ATOM 2790 O O . THR A 1 387 ? -10.532 15.136 -10.170 1.00 22.44 387 THR A O 1
ATOM 2793 N N . VAL A 1 388 ? -10.946 15.469 -7.957 1.00 24.09 388 VAL A N 1
ATOM 2794 C CA . VAL A 1 388 ? -12.408 15.412 -7.707 1.00 24.09 388 VAL A CA 1
ATOM 2795 C C . VAL A 1 388 ? -13.332 14.596 -8.635 1.00 24.09 388 VAL A C 1
ATOM 2797 O O . VAL A 1 388 ? -13.585 14.945 -9.784 1.00 24.09 388 VAL A O 1
ATOM 2800 N N . THR A 1 389 ? -13.998 13.614 -8.020 1.00 28.22 389 THR A N 1
ATOM 2801 C CA . THR A 1 389 ? -15.218 12.926 -8.485 1.00 28.22 389 THR A CA 1
ATOM 2802 C C . THR A 1 389 ? -16.481 13.651 -7.999 1.00 28.22 389 THR A C 1
ATOM 2804 O O . THR A 1 389 ? -16.493 14.114 -6.856 1.00 28.22 389 THR A O 1
ATOM 2807 N N . PRO A 1 390 ? -17.595 13.639 -8.756 1.00 26.19 390 PRO A N 1
ATOM 2808 C CA . PRO A 1 390 ? -18.922 13.697 -8.164 1.00 26.19 390 PRO A CA 1
ATOM 2809 C C . PRO A 1 390 ? -19.700 12.381 -8.333 1.00 26.19 390 PRO A C 1
ATOM 2811 O O . PRO A 1 390 ? -19.653 11.693 -9.350 1.00 26.19 390 PRO A O 1
ATOM 2814 N N . THR A 1 391 ? -20.411 12.074 -7.258 1.00 28.17 391 THR A N 1
ATOM 2815 C CA . THR A 1 391 ? -21.279 10.939 -6.940 1.00 28.17 391 THR A CA 1
ATOM 2816 C C . THR A 1 391 ? -22.446 10.741 -7.918 1.00 28.17 391 THR A C 1
ATOM 2818 O O . THR A 1 391 ? -23.071 11.714 -8.335 1.00 28.17 391 THR A O 1
ATOM 2821 N N . HIS A 1 392 ? -22.836 9.484 -8.176 1.00 28.08 392 HIS A N 1
ATOM 2822 C CA . HIS A 1 392 ? -24.124 9.140 -8.792 1.00 28.08 392 HIS A CA 1
ATOM 2823 C C . HIS A 1 392 ? -25.009 8.306 -7.854 1.00 28.08 392 HIS A C 1
ATOM 2825 O O . HIS A 1 392 ? -24.655 7.201 -7.448 1.00 28.08 392 HIS A O 1
ATOM 2831 N N . THR A 1 393 ? -26.197 8.843 -7.572 1.00 24.09 393 THR A N 1
ATOM 2832 C CA . THR A 1 393 ? -27.355 8.143 -7.003 1.00 24.09 393 THR A CA 1
ATOM 2833 C C . THR A 1 393 ? -28.154 7.501 -8.139 1.00 24.09 393 THR A C 1
ATOM 2835 O O . THR A 1 393 ? -28.436 8.150 -9.146 1.00 24.09 393 THR A O 1
ATOM 2838 N N . ALA A 1 394 ? -28.535 6.234 -7.973 1.00 29.92 394 ALA A N 1
ATOM 2839 C CA . ALA A 1 394 ? -29.339 5.485 -8.931 1.00 29.92 394 ALA A CA 1
ATOM 2840 C C . ALA A 1 394 ? -30.784 6.010 -9.018 1.00 29.92 394 ALA A C 1
ATOM 2842 O O . ALA A 1 394 ? -31.464 6.201 -8.010 1.00 29.92 394 ALA A O 1
ATOM 2843 N N . THR A 1 395 ? -31.292 6.183 -10.238 1.00 22.47 395 THR A N 1
ATOM 2844 C CA . THR A 1 395 ? -32.730 6.218 -10.542 1.00 22.47 395 THR A CA 1
ATOM 2845 C C . THR A 1 395 ? -32.941 5.558 -11.903 1.00 22.47 395 THR A C 1
ATOM 2847 O O . THR A 1 395 ? -32.209 5.828 -12.852 1.00 22.47 395 THR A O 1
ATOM 2850 N N . ALA A 1 396 ? -33.897 4.633 -11.970 1.00 31.73 396 ALA A N 1
ATOM 2851 C CA . ALA A 1 396 ? -34.171 3.796 -13.132 1.00 31.73 396 ALA A CA 1
ATOM 2852 C C . ALA A 1 396 ? -35.041 4.488 -14.203 1.00 31.73 396 ALA A C 1
ATOM 2854 O O . ALA A 1 396 ? -35.863 5.342 -13.878 1.00 31.73 396 ALA A O 1
ATOM 2855 N N . THR A 1 397 ? -34.935 3.952 -15.433 1.00 23.23 397 THR A N 1
ATOM 2856 C CA . THR A 1 397 ? -35.751 4.096 -16.674 1.00 23.23 397 THR A CA 1
ATOM 2857 C C . THR A 1 397 ? -35.467 5.270 -17.632 1.00 23.23 397 THR A C 1
ATOM 2859 O O . THR A 1 397 ? -35.146 6.358 -17.170 1.00 23.23 397 THR A O 1
ATOM 2862 N N . PRO A 1 398 ? -35.714 5.132 -18.962 1.00 28.69 398 PRO A N 1
ATOM 2863 C CA . PRO A 1 398 ? -35.636 3.965 -19.855 1.00 28.69 398 PRO A CA 1
ATOM 2864 C C . PRO A 1 398 ? -34.651 4.172 -21.040 1.00 28.69 398 PRO A C 1
ATOM 2866 O O . PRO A 1 398 ? -34.264 5.282 -21.392 1.00 28.69 398 PRO A O 1
ATOM 2869 N N . MET A 1 399 ? -34.261 3.066 -21.678 1.00 33.38 399 MET A N 1
ATOM 2870 C CA . MET A 1 399 ? -33.363 2.990 -22.842 1.00 33.38 399 MET A CA 1
ATOM 2871 C C . MET A 1 399 ? -33.949 3.670 -24.105 1.00 33.38 399 MET A C 1
ATOM 2873 O O . MET A 1 399 ? -35.119 3.429 -24.409 1.00 33.38 399 MET A O 1
ATOM 2877 N N . PRO A 1 400 ? -33.145 4.390 -24.921 1.00 25.77 400 PRO A N 1
ATOM 2878 C CA . PRO A 1 400 ? -33.445 4.613 -26.332 1.00 25.77 400 PRO A CA 1
ATOM 2879 C C . PRO A 1 400 ? -32.475 3.841 -27.251 1.00 25.77 400 PRO A C 1
ATOM 2881 O O . PRO A 1 400 ? -31.327 4.207 -27.469 1.00 25.77 400 PRO A O 1
ATOM 2884 N N . THR A 1 401 ? -32.986 2.732 -27.779 1.00 27.02 401 THR A N 1
ATOM 2885 C CA . THR A 1 401 ? -32.939 2.240 -29.170 1.00 27.02 401 THR A CA 1
ATOM 2886 C C . THR A 1 401 ? -31.874 2.791 -30.143 1.00 27.02 401 THR A C 1
ATOM 2888 O O . THR A 1 401 ? -32.131 3.755 -30.859 1.00 27.02 401 THR A O 1
ATOM 2891 N N . LYS A 1 402 ? -30.748 2.075 -30.290 1.00 24.69 402 LYS A N 1
ATOM 2892 C CA . LYS A 1 402 ? -30.311 1.311 -31.493 1.00 24.69 402 LYS A CA 1
ATOM 2893 C C . LYS A 1 402 ? -28.812 1.011 -31.389 1.00 24.69 402 LYS A C 1
ATOM 2895 O O . LYS A 1 402 ? -27.972 1.851 -31.684 1.00 24.69 402 LYS A O 1
ATOM 2900 N N . THR A 1 403 ? -28.493 -0.221 -31.017 1.00 27.09 403 THR A N 1
ATOM 2901 C CA . THR A 1 403 ? -27.159 -0.808 -31.167 1.00 27.09 403 THR A CA 1
ATOM 2902 C C . THR A 1 403 ? -26.828 -0.908 -32.662 1.00 27.09 403 THR A C 1
ATOM 2904 O O . THR A 1 403 ? -27.657 -1.436 -33.413 1.00 27.09 403 THR A O 1
ATOM 2907 N N . PRO A 1 404 ? -25.652 -0.464 -33.138 1.00 29.23 404 PRO A N 1
ATOM 2908 C CA . PRO A 1 404 ? -25.111 -1.004 -34.373 1.00 29.23 404 PRO A CA 1
ATOM 2909 C C . PRO A 1 404 ? -24.860 -2.491 -34.125 1.00 29.23 404 PRO A C 1
ATOM 2911 O O . PRO A 1 404 ? -24.172 -2.866 -33.179 1.00 29.23 404 PRO A O 1
ATOM 2914 N N . ILE A 1 405 ? -25.464 -3.343 -34.945 1.00 32.38 405 ILE A N 1
ATOM 2915 C CA . ILE A 1 405 ? -25.088 -4.754 -35.023 1.00 32.38 405 ILE A CA 1
ATOM 2916 C C . ILE A 1 405 ? -23.581 -4.774 -35.334 1.00 32.38 405 ILE A C 1
ATOM 2918 O O . ILE A 1 405 ? -23.196 -4.146 -36.326 1.00 32.38 405 ILE A O 1
ATOM 2922 N N . PRO A 1 406 ? -22.727 -5.430 -34.522 1.00 41.09 406 PRO A N 1
ATOM 2923 C CA . PRO A 1 406 ? -21.313 -5.552 -34.847 1.00 41.09 406 PRO A CA 1
ATOM 2924 C C . PRO A 1 406 ? -21.180 -6.158 -36.249 1.00 41.09 406 PRO A C 1
ATOM 2926 O O . PRO A 1 406 ? -21.895 -7.122 -36.550 1.00 41.09 406 PRO A O 1
ATOM 2929 N N . PRO A 1 407 ? -20.313 -5.622 -37.124 1.00 43.31 407 PRO A N 1
ATOM 2930 C CA . PRO A 1 407 ? -20.013 -6.250 -38.399 1.00 43.31 407 PRO A CA 1
ATOM 2931 C C . PRO A 1 407 ? -19.747 -7.747 -38.215 1.00 43.31 407 PRO A C 1
ATOM 2933 O O . PRO A 1 407 ? -18.966 -8.160 -37.353 1.00 43.31 407 PRO A O 1
ATOM 2936 N N . VAL A 1 408 ? -20.437 -8.560 -39.014 1.00 42.75 408 VAL A N 1
ATOM 2937 C CA . VAL A 1 408 ? -20.279 -10.016 -39.048 1.00 42.75 408 VAL A CA 1
ATOM 2938 C C . VAL A 1 408 ? -18.788 -10.349 -39.177 1.00 42.75 408 VAL A C 1
ATOM 2940 O O . VAL A 1 408 ? -18.152 -9.954 -40.151 1.00 42.75 408 VAL A O 1
ATOM 2943 N N . GLY A 1 409 ? -18.239 -11.071 -38.196 1.00 54.88 409 GLY A N 1
ATOM 2944 C CA . GLY A 1 409 ? -16.857 -11.563 -38.221 1.00 54.88 409 GLY A CA 1
ATOM 2945 C C . GLY A 1 409 ? -15.837 -10.819 -37.349 1.00 54.88 409 GLY A C 1
ATOM 2946 O O . GLY A 1 409 ? -14.651 -11.106 -37.488 1.00 54.88 409 GLY A O 1
ATOM 2947 N N . LEU A 1 410 ? -16.254 -9.899 -36.468 1.00 66.44 410 LEU A N 1
ATOM 2948 C CA . LEU A 1 410 ? -15.343 -9.283 -35.488 1.00 66.44 410 LEU A CA 1
ATOM 2949 C C . LEU A 1 410 ? -15.164 -10.131 -34.215 1.00 66.44 410 LEU A C 1
ATOM 2951 O O . LEU A 1 410 ? -14.048 -10.318 -33.764 1.00 66.44 410 LEU A O 1
ATOM 2955 N N . GLY A 1 411 ? -16.222 -10.688 -33.626 1.00 66.19 411 GLY A N 1
ATOM 2956 C CA . GLY A 1 411 ? -16.112 -11.400 -32.342 1.00 66.19 411 GLY A CA 1
ATOM 2957 C C . GLY A 1 411 ? -15.483 -12.794 -32.448 1.00 66.19 411 GLY A C 1
ATOM 2958 O O . GLY A 1 411 ? -15.789 -13.539 -33.377 1.00 66.19 411 GLY A O 1
ATOM 2959 N N . THR A 1 412 ? -14.645 -13.154 -31.475 1.00 79.06 412 THR A N 1
ATOM 2960 C CA . THR A 1 412 ? -14.227 -14.544 -31.232 1.00 79.06 412 THR A CA 1
ATOM 2961 C C . THR A 1 412 ? -15.368 -15.314 -30.548 1.00 79.06 412 THR A C 1
ATOM 2963 O O . THR A 1 412 ? -16.257 -14.708 -29.929 1.00 79.06 412 THR A O 1
ATOM 2966 N N . GLU A 1 413 ? -15.393 -16.640 -30.713 1.00 86.94 413 GLU A N 1
ATOM 2967 C CA . GLU A 1 413 ? -16.299 -17.524 -29.972 1.00 86.94 413 GLU A CA 1
ATOM 2968 C C . GLU A 1 413 ? -16.058 -17.389 -28.461 1.00 86.94 413 GLU A C 1
ATOM 2970 O O . GLU A 1 413 ? -14.927 -17.203 -28.016 1.00 86.94 413 GLU A O 1
ATOM 2975 N N . LEU A 1 414 ? -17.137 -17.450 -27.682 1.00 90.44 414 LEU A N 1
ATOM 2976 C CA . LEU A 1 414 ? -17.098 -17.280 -26.235 1.00 90.44 414 LEU A CA 1
ATOM 2977 C C . LEU A 1 414 ? -17.292 -18.615 -25.530 1.00 90.44 414 LEU A C 1
ATOM 2979 O O . LEU A 1 414 ? -18.192 -19.377 -25.882 1.00 90.44 414 LEU A O 1
ATOM 2983 N N . VAL A 1 415 ? -16.535 -18.826 -24.461 1.00 90.75 415 VAL A N 1
ATOM 2984 C CA . VAL A 1 415 ? -16.765 -19.901 -23.502 1.00 90.75 415 VAL A CA 1
ATOM 2985 C C . VAL A 1 415 ? -17.266 -19.350 -22.175 1.00 90.75 415 VAL A C 1
ATOM 2987 O O . VAL A 1 415 ? -16.896 -18.252 -21.767 1.00 90.75 415 VAL A O 1
ATOM 2990 N N . SER A 1 416 ? -18.143 -20.103 -21.512 1.00 93.94 416 SER A N 1
ATOM 2991 C CA . SER A 1 416 ? -18.647 -19.761 -20.183 1.00 93.94 416 SER A CA 1
ATOM 2992 C C . SER A 1 416 ? -17.634 -20.164 -19.119 1.00 93.94 416 SER A C 1
ATOM 2994 O O . SER A 1 416 ? -17.292 -21.340 -19.011 1.00 93.94 416 SER A O 1
ATOM 2996 N N . ILE A 1 417 ? -17.239 -19.213 -18.283 1.00 96.62 417 ILE A N 1
ATOM 2997 C CA . ILE A 1 417 ? -16.465 -19.447 -17.069 1.00 96.62 417 ILE A CA 1
ATOM 2998 C C . ILE A 1 417 ? -17.435 -19.344 -15.890 1.00 96.62 417 ILE A C 1
ATOM 3000 O O . ILE A 1 417 ? -18.082 -18.315 -15.683 1.00 96.62 417 ILE A O 1
ATOM 3004 N N . SER A 1 418 ? -17.611 -20.448 -15.164 1.00 95.00 418 SER A N 1
ATOM 3005 C CA . SER A 1 418 ? -18.542 -20.507 -14.029 1.00 95.00 418 SER A CA 1
ATOM 3006 C C . SER A 1 418 ? -17.970 -19.763 -12.831 1.00 95.00 418 SER A C 1
ATOM 3008 O O . SER A 1 418 ? -16.765 -19.762 -12.641 1.00 95.00 418 SER A O 1
ATOM 3010 N N . SER A 1 419 ? -18.818 -19.166 -11.996 1.00 95.50 419 SER A N 1
ATOM 3011 C CA . SER A 1 419 ? -18.360 -18.505 -10.773 1.00 95.50 419 SER A CA 1
ATOM 3012 C C . SER A 1 419 ? -17.661 -19.474 -9.823 1.00 95.50 419 SER A C 1
ATOM 3014 O O . SER A 1 419 ? -18.126 -20.603 -9.640 1.00 95.50 419 SER A O 1
ATOM 3016 N N . GLY A 1 420 ? -16.650 -18.996 -9.110 1.00 94.19 420 GLY A N 1
ATOM 3017 C CA . GLY A 1 420 ? -15.987 -19.776 -8.079 1.00 94.19 420 GLY A CA 1
ATOM 3018 C C . GLY A 1 420 ? -14.980 -18.966 -7.283 1.00 94.19 420 GLY A C 1
ATOM 3019 O O . GLY A 1 420 ? -14.657 -17.827 -7.618 1.00 94.19 420 GLY A O 1
ATOM 3020 N N . THR A 1 421 ? -14.490 -19.579 -6.212 1.00 96.00 421 THR A N 1
ATOM 3021 C CA . THR A 1 421 ? -13.409 -19.036 -5.392 1.00 96.00 421 THR A CA 1
ATOM 3022 C C . THR A 1 421 ? -12.141 -19.819 -5.688 1.00 96.00 421 THR A C 1
ATOM 3024 O O . THR A 1 421 ? -12.150 -21.049 -5.640 1.00 96.00 421 THR A O 1
ATOM 3027 N N . PHE A 1 422 ? -11.057 -19.119 -6.001 1.00 96.75 422 PHE A N 1
ATOM 3028 C CA . PHE A 1 422 ? -9.767 -19.732 -6.298 1.00 96.75 422 PHE A CA 1
ATOM 3029 C C . PHE A 1 422 ? -8.634 -19.032 -5.555 1.00 96.75 422 PHE A C 1
ATOM 3031 O O . PHE A 1 422 ? -8.805 -17.958 -4.977 1.00 96.75 422 PHE A O 1
ATOM 3038 N N . LYS A 1 423 ? -7.472 -19.683 -5.559 1.00 94.62 423 LYS A N 1
ATOM 3039 C CA . LYS A 1 423 ? -6.235 -19.153 -4.999 1.00 94.62 423 LYS A CA 1
ATOM 3040 C C . LYS A 1 423 ? -5.502 -18.352 -6.073 1.00 94.62 423 LYS A C 1
ATOM 3042 O O . LYS A 1 423 ? -4.816 -18.955 -6.900 1.00 94.62 423 LYS A O 1
ATOM 3047 N N . MET A 1 424 ? -5.686 -17.034 -6.045 1.00 96.88 424 MET A N 1
ATOM 3048 C CA . MET A 1 424 ? -5.013 -16.083 -6.925 1.00 96.88 424 MET A CA 1
ATOM 3049 C C . MET A 1 424 ? -3.595 -15.814 -6.425 1.00 96.88 424 MET A C 1
ATOM 3051 O O . MET A 1 424 ? -3.384 -15.650 -5.221 1.00 96.88 424 MET A O 1
ATOM 3055 N N . GLY A 1 425 ? -2.632 -15.769 -7.338 1.00 94.12 425 GLY A N 1
ATOM 3056 C CA . GLY A 1 425 ? -1.218 -15.600 -7.040 1.00 94.12 425 GLY A CA 1
ATOM 3057 C C . GLY A 1 425 ? -0.496 -16.879 -6.626 1.00 94.12 425 GLY A C 1
ATOM 3058 O O . GLY A 1 425 ? -1.041 -17.987 -6.565 1.00 94.12 425 GLY A O 1
ATOM 3059 N N . THR A 1 426 ? 0.791 -16.712 -6.347 1.00 89.12 426 THR A N 1
ATOM 3060 C CA . THR A 1 426 ? 1.714 -17.793 -5.989 1.00 89.12 426 THR A CA 1
ATOM 3061 C C . THR A 1 426 ? 2.014 -17.777 -4.498 1.00 89.12 426 THR A C 1
ATOM 3063 O O . THR A 1 426 ? 1.821 -16.770 -3.822 1.00 89.12 426 THR A O 1
ATOM 3066 N N . ASP A 1 427 ? 2.514 -18.888 -3.972 1.00 83.19 427 ASP A N 1
ATOM 3067 C CA . ASP A 1 427 ? 3.166 -18.933 -2.667 1.00 83.19 427 ASP A CA 1
ATOM 3068 C C . ASP A 1 427 ? 4.672 -19.188 -2.829 1.00 83.19 427 ASP A C 1
ATOM 3070 O O . ASP A 1 427 ? 5.181 -19.415 -3.932 1.00 83.19 427 ASP A O 1
ATOM 3074 N N . LEU A 1 428 ? 5.411 -19.125 -1.721 1.00 77.94 428 LEU A N 1
ATOM 3075 C CA . LEU A 1 428 ? 6.860 -19.304 -1.748 1.00 77.94 428 LEU A CA 1
ATOM 3076 C C . LEU A 1 428 ? 7.274 -20.712 -2.209 1.00 77.94 428 LEU A C 1
ATOM 3078 O O . LEU A 1 428 ? 8.319 -20.856 -2.843 1.00 77.94 428 LEU A O 1
ATOM 3082 N N . GLN A 1 429 ? 6.482 -21.742 -1.906 1.00 78.12 429 GLN A N 1
ATOM 3083 C CA . GLN A 1 429 ? 6.788 -23.122 -2.279 1.00 78.12 429 GLN A CA 1
ATOM 3084 C C . GLN A 1 429 ? 6.615 -23.329 -3.789 1.00 78.12 429 GLN A C 1
ATOM 3086 O O . GLN A 1 429 ? 7.478 -23.932 -4.434 1.00 78.12 429 GLN A O 1
ATOM 3091 N N . GLU A 1 430 ? 5.531 -22.802 -4.357 1.00 82.00 430 GLU A N 1
ATOM 3092 C CA . GLU A 1 430 ? 5.266 -22.774 -5.795 1.00 82.00 430 GLU A CA 1
ATOM 3093 C C . GLU A 1 430 ? 6.348 -21.973 -6.534 1.00 82.00 430 GLU A C 1
ATOM 3095 O O . GLU A 1 430 ? 6.907 -22.456 -7.523 1.00 82.00 430 GLU A O 1
ATOM 3100 N N . THR A 1 431 ? 6.745 -20.813 -6.001 1.00 76.31 431 THR A N 1
ATOM 3101 C CA . THR A 1 431 ? 7.838 -19.993 -6.543 1.00 76.31 431 THR A CA 1
ATOM 3102 C C . THR A 1 431 ? 9.176 -20.733 -6.552 1.00 76.31 431 THR A C 1
ATOM 3104 O O . THR A 1 431 ? 9.867 -20.749 -7.571 1.00 76.31 431 THR A O 1
ATOM 3107 N N . GLN A 1 432 ? 9.561 -21.362 -5.437 1.00 80.31 432 GLN A N 1
ATOM 3108 C CA . GLN A 1 432 ? 10.822 -22.103 -5.342 1.00 80.31 432 GLN A CA 1
ATOM 3109 C C . GLN A 1 432 ? 10.864 -23.264 -6.334 1.00 80.31 432 GLN A C 1
ATOM 3111 O O . GLN A 1 432 ? 11.879 -23.462 -7.004 1.00 80.31 432 GLN A O 1
ATOM 3116 N N . ARG A 1 433 ? 9.752 -23.998 -6.466 1.00 85.19 433 ARG A N 1
ATOM 3117 C CA . ARG A 1 433 ? 9.629 -25.079 -7.446 1.00 85.19 433 ARG A CA 1
ATOM 3118 C C . ARG A 1 433 ? 9.767 -24.552 -8.871 1.00 85.19 433 ARG A C 1
ATOM 3120 O O . ARG A 1 433 ? 10.540 -25.109 -9.639 1.00 85.19 433 ARG A O 1
ATOM 3127 N N . ALA A 1 434 ? 9.096 -23.450 -9.200 1.00 86.00 434 ALA A N 1
ATOM 3128 C CA . ALA A 1 434 ? 9.174 -22.848 -10.528 1.00 86.00 434 ALA A CA 1
ATOM 3129 C C . ALA A 1 434 ? 10.594 -22.377 -10.888 1.00 86.00 434 ALA A C 1
ATOM 3131 O O . ALA A 1 434 ? 11.031 -22.552 -12.026 1.00 86.00 434 ALA A O 1
ATOM 3132 N N . VAL A 1 435 ? 11.328 -21.801 -9.928 1.00 85.12 435 VAL A N 1
ATOM 3133 C CA . VAL A 1 435 ? 12.732 -21.410 -10.130 1.00 85.12 435 VAL A CA 1
ATOM 3134 C C . VAL A 1 435 ? 13.613 -22.638 -10.348 1.00 85.12 435 VAL A C 1
ATOM 3136 O O . VAL A 1 435 ? 14.390 -22.652 -11.299 1.00 85.12 435 VAL A O 1
ATOM 3139 N N . GLN A 1 436 ? 13.467 -23.687 -9.532 1.00 85.12 436 GLN A N 1
ATOM 3140 C CA . GLN A 1 436 ? 14.222 -24.933 -9.714 1.00 85.12 436 GLN A CA 1
ATOM 3141 C C . GLN A 1 436 ? 13.953 -25.564 -11.084 1.00 85.12 436 GLN A C 1
ATOM 3143 O O . GLN A 1 436 ? 14.896 -25.840 -11.823 1.00 85.12 436 GLN A O 1
ATOM 3148 N N . GLU A 1 437 ? 12.680 -25.702 -11.464 1.00 86.38 437 GLU A N 1
ATOM 3149 C CA . GLU A 1 437 ? 12.285 -26.230 -12.771 1.00 86.38 437 GLU A CA 1
ATOM 3150 C C . GLU A 1 437 ? 12.877 -25.410 -13.921 1.00 86.38 437 GLU A C 1
ATOM 3152 O O . GLU A 1 437 ? 13.343 -25.985 -14.902 1.00 86.38 437 GLU A O 1
ATOM 3157 N N . CYS A 1 438 ? 12.892 -24.076 -13.812 1.00 87.06 438 CYS A N 1
ATOM 3158 C CA . CYS A 1 438 ? 13.522 -23.233 -14.824 1.00 87.06 438 CYS A CA 1
ATOM 3159 C C . CYS A 1 438 ? 15.038 -23.465 -14.902 1.00 87.06 438 CYS A C 1
ATOM 3161 O O . CYS A 1 438 ? 15.570 -23.658 -15.993 1.00 87.06 438 CYS A O 1
ATOM 3163 N N . LEU A 1 439 ? 15.744 -23.485 -13.770 1.00 85.38 439 LEU A N 1
ATOM 3164 C CA . LEU A 1 439 ? 17.199 -23.662 -13.759 1.00 85.38 439 LEU A CA 1
ATOM 3165 C C . LEU A 1 439 ? 17.619 -25.017 -14.346 1.00 85.38 439 LEU A C 1
ATOM 3167 O O . LEU A 1 439 ? 18.577 -25.074 -15.121 1.00 85.38 439 LEU A O 1
ATOM 3171 N N . GLU A 1 440 ? 16.886 -26.083 -14.015 1.00 86.25 440 GLU A N 1
ATOM 3172 C CA . GLU A 1 440 ? 17.141 -27.440 -14.506 1.00 86.25 440 GLU A CA 1
ATOM 3173 C C . GLU A 1 440 ? 16.792 -27.601 -15.990 1.00 86.25 440 GLU A C 1
ATOM 3175 O O . GLU A 1 440 ? 17.587 -28.134 -16.765 1.00 86.25 440 GLU A O 1
ATOM 3180 N N . ARG A 1 441 ? 15.612 -27.125 -16.406 1.00 84.25 441 ARG A N 1
ATOM 3181 C CA . ARG A 1 441 ? 15.123 -27.270 -17.784 1.00 84.25 441 ARG A CA 1
ATOM 3182 C C . ARG A 1 441 ? 15.842 -26.340 -18.758 1.00 84.25 441 ARG A C 1
ATOM 3184 O O . ARG A 1 441 ? 16.145 -26.742 -19.880 1.00 84.25 441 ARG A O 1
ATOM 3191 N N . ASP A 1 442 ? 16.109 -25.101 -18.348 1.00 80.75 442 ASP A N 1
ATOM 3192 C CA . ASP A 1 442 ? 16.467 -24.005 -19.254 1.00 80.75 442 ASP A CA 1
ATOM 3193 C C . ASP A 1 442 ? 17.964 -23.655 -19.216 1.00 80.75 442 ASP A C 1
ATOM 3195 O O . ASP A 1 442 ? 18.359 -22.566 -19.636 1.00 80.75 442 ASP A O 1
ATOM 3199 N N . SER A 1 443 ? 18.807 -24.606 -18.787 1.00 74.31 443 SER A N 1
ATOM 3200 C CA . SER A 1 443 ? 20.280 -24.520 -18.814 1.00 74.31 443 SER A CA 1
ATOM 3201 C C . SER A 1 443 ? 20.855 -23.347 -18.007 1.00 74.31 443 SER A C 1
ATOM 3203 O O . SER A 1 443 ? 21.777 -22.671 -18.464 1.00 74.31 443 SER A O 1
ATOM 3205 N N . GLY A 1 444 ? 20.314 -23.094 -16.810 1.00 62.31 444 GLY A N 1
ATOM 3206 C CA . GLY A 1 444 ? 20.758 -21.984 -15.958 1.00 62.31 444 GLY A CA 1
ATOM 3207 C C . GLY A 1 444 ? 20.328 -20.602 -16.461 1.00 62.31 444 GLY A C 1
ATOM 3208 O O . GLY A 1 444 ? 21.049 -19.626 -16.256 1.00 62.31 444 GLY A O 1
ATOM 3209 N N . ALA A 1 445 ? 19.181 -20.519 -17.145 1.00 73.50 445 ALA A N 1
ATOM 3210 C CA . ALA A 1 445 ? 18.555 -19.246 -17.489 1.00 73.50 445 ALA A CA 1
ATOM 3211 C C . ALA A 1 445 ? 18.304 -18.387 -16.235 1.00 73.50 445 ALA A C 1
ATOM 3213 O O . ALA A 1 445 ? 18.117 -18.914 -15.138 1.00 73.50 445 ALA A O 1
ATOM 3214 N N . ASP A 1 446 ? 18.288 -17.063 -16.406 1.00 75.00 446 ASP A N 1
ATOM 3215 C CA . ASP A 1 446 ? 18.069 -16.129 -15.304 1.00 75.00 446 ASP A CA 1
ATOM 3216 C C . ASP A 1 446 ? 16.595 -16.138 -14.865 1.00 75.00 446 ASP A C 1
ATOM 3218 O O . ASP A 1 446 ? 15.781 -15.344 -15.327 1.00 75.00 446 ASP A O 1
ATOM 3222 N N . CYS A 1 447 ? 16.240 -17.101 -14.019 1.00 78.69 447 CYS A N 1
ATOM 3223 C CA . CYS A 1 447 ? 14.934 -17.245 -13.393 1.00 78.69 447 CYS A CA 1
ATOM 3224 C C . CYS A 1 447 ? 15.104 -17.066 -11.896 1.00 78.69 447 CYS A C 1
ATOM 3226 O O . CYS A 1 447 ? 15.702 -17.914 -11.233 1.00 78.69 447 CYS A O 1
ATOM 3228 N N . ARG A 1 448 ? 14.578 -15.966 -11.360 1.00 79.19 448 ARG A N 1
ATOM 3229 C CA . ARG A 1 448 ? 14.764 -15.621 -9.955 1.00 79.19 448 ARG A CA 1
ATOM 3230 C C . ARG A 1 448 ? 13.446 -15.510 -9.209 1.00 79.19 448 ARG A C 1
ATOM 3232 O O . ARG A 1 448 ? 12.390 -15.288 -9.798 1.00 79.19 448 ARG A O 1
ATOM 3239 N N . ILE A 1 449 ? 13.525 -15.670 -7.893 1.00 70.12 449 ILE A N 1
ATOM 3240 C CA . ILE A 1 449 ? 12.370 -15.578 -6.994 1.00 70.12 449 ILE A CA 1
ATOM 3241 C C . ILE A 1 449 ? 11.754 -14.175 -7.052 1.00 70.12 449 ILE A C 1
ATOM 3243 O O . ILE A 1 449 ? 10.533 -14.044 -6.984 1.00 70.12 449 ILE A O 1
ATOM 3247 N N . GLU A 1 450 ? 12.584 -13.147 -7.235 1.00 74.81 450 GLU A N 1
ATOM 3248 C CA . GLU A 1 450 ? 12.200 -11.735 -7.317 1.00 74.81 450 GLU A CA 1
ATOM 3249 C C . GLU A 1 450 ? 11.182 -11.481 -8.437 1.00 74.81 450 GLU A C 1
ATOM 3251 O O . GLU A 1 450 ? 10.274 -10.678 -8.266 1.00 74.81 450 GLU A O 1
ATOM 3256 N N . TYR A 1 451 ? 11.249 -12.233 -9.540 1.00 78.31 451 TYR A N 1
ATOM 3257 C CA . TYR A 1 451 ? 10.285 -12.123 -10.643 1.00 78.31 451 TYR A CA 1
ATOM 3258 C C . TYR A 1 451 ? 8.885 -12.636 -10.298 1.00 78.31 451 TYR A C 1
ATOM 3260 O O . TYR A 1 451 ? 7.971 -12.495 -11.095 1.00 78.31 451 TYR A O 1
ATOM 3268 N N . THR A 1 452 ? 8.700 -13.248 -9.129 1.00 75.88 452 THR A N 1
ATOM 3269 C CA . THR A 1 452 ? 7.384 -13.703 -8.651 1.00 75.88 452 THR A CA 1
ATOM 3270 C C . THR A 1 452 ? 6.842 -12.853 -7.509 1.00 75.88 452 THR A C 1
ATOM 3272 O O . THR A 1 452 ? 5.775 -13.147 -6.973 1.00 75.88 452 THR A O 1
ATOM 3275 N N . GLN A 1 453 ? 7.598 -11.838 -7.087 1.00 76.75 453 GLN A N 1
ATOM 3276 C CA . GLN A 1 453 ? 7.321 -11.100 -5.862 1.00 76.75 453 GLN A CA 1
ATOM 3277 C C . GLN A 1 453 ? 6.028 -10.289 -5.943 1.00 76.75 453 GLN A C 1
ATOM 3279 O O . GLN A 1 453 ? 5.298 -10.190 -4.959 1.00 76.75 453 GLN A O 1
ATOM 3284 N N . ASP A 1 454 ? 5.720 -9.787 -7.132 1.00 76.81 454 ASP A N 1
ATOM 3285 C CA . ASP A 1 454 ? 4.480 -9.088 -7.459 1.00 76.81 454 ASP A CA 1
ATOM 3286 C C . ASP A 1 454 ? 3.244 -10.003 -7.490 1.00 76.81 454 ASP A C 1
ATOM 3288 O O . ASP A 1 454 ? 2.111 -9.527 -7.500 1.00 76.81 454 ASP A O 1
ATOM 3292 N N . SER A 1 455 ? 3.461 -11.317 -7.503 1.00 86.69 455 SER A N 1
ATOM 3293 C CA . SER A 1 455 ? 2.439 -12.360 -7.543 1.00 86.69 455 SER A CA 1
ATOM 3294 C C . SER A 1 455 ? 2.221 -12.988 -6.154 1.00 86.69 455 SER A C 1
ATOM 3296 O O . SER A 1 455 ? 1.435 -13.926 -6.019 1.00 86.69 455 SER A O 1
ATOM 3298 N N . LEU A 1 456 ? 2.921 -12.488 -5.123 1.00 74.75 456 LEU A N 1
ATOM 3299 C CA . LEU A 1 456 ? 2.788 -12.869 -3.713 1.00 74.75 456 LEU A CA 1
ATOM 3300 C C . LEU A 1 456 ? 1.961 -11.825 -2.929 1.00 74.75 456 LEU A C 1
ATOM 3302 O O . LEU A 1 456 ? 2.120 -10.623 -3.160 1.00 74.75 456 LEU A O 1
ATOM 3306 N N . PRO A 1 457 ? 1.194 -12.244 -1.903 1.00 79.81 457 PRO A N 1
ATOM 3307 C CA . PRO A 1 457 ? 0.929 -13.623 -1.504 1.00 79.81 457 PRO A CA 1
ATOM 3308 C C . PRO A 1 457 ? -0.195 -14.262 -2.325 1.00 79.81 457 PRO A C 1
ATOM 3310 O O . PRO A 1 457 ? -1.046 -13.579 -2.898 1.00 79.81 457 PRO A O 1
ATOM 3313 N N . GLN A 1 458 ? -0.258 -15.590 -2.277 1.00 89.50 458 GLN A N 1
ATOM 3314 C CA . GLN A 1 458 ? -1.445 -16.315 -2.694 1.00 89.50 458 GLN A CA 1
ATOM 3315 C C . GLN A 1 458 ? -2.615 -15.982 -1.760 1.00 89.50 458 GLN A C 1
ATOM 3317 O O . GLN A 1 458 ? -2.478 -16.049 -0.536 1.00 89.50 458 GLN A O 1
ATOM 3322 N N . HIS A 1 459 ? -3.772 -15.654 -2.325 1.00 85.00 459 HIS A N 1
ATOM 3323 C CA . HIS A 1 459 ? -4.959 -15.234 -1.579 1.00 85.00 459 HIS A CA 1
ATOM 3324 C C . HIS A 1 459 ? -6.247 -15.747 -2.237 1.00 85.00 459 HIS A C 1
ATOM 3326 O O . HIS A 1 459 ? -6.241 -16.203 -3.378 1.00 85.00 459 HIS A O 1
ATOM 3332 N N . GLU A 1 460 ? -7.356 -15.754 -1.492 1.00 94.25 460 GLU A N 1
ATOM 3333 C CA . GLU A 1 460 ? -8.652 -16.189 -2.030 1.00 94.25 460 GLU A CA 1
ATOM 3334 C C . GLU A 1 460 ? -9.344 -15.052 -2.765 1.00 94.25 460 GLU A C 1
ATOM 3336 O O . GLU A 1 460 ? -9.508 -13.964 -2.219 1.00 94.25 460 GLU A O 1
ATOM 3341 N N . VAL A 1 461 ? -9.793 -15.338 -3.983 1.00 92.12 461 VAL A N 1
ATOM 3342 C CA . VAL A 1 461 ? -10.570 -14.413 -4.804 1.00 92.12 461 VAL A CA 1
ATOM 3343 C C . VAL A 1 461 ? -11.808 -15.125 -5.301 1.00 92.12 461 VAL A C 1
ATOM 3345 O O . VAL A 1 461 ? -11.733 -16.264 -5.762 1.00 92.12 461 VAL A O 1
ATOM 3348 N N . THR A 1 462 ? -12.954 -14.455 -5.204 1.00 95.12 462 THR A N 1
ATOM 3349 C CA . THR A 1 462 ? -14.214 -14.966 -5.749 1.00 95.12 462 THR A CA 1
ATOM 3350 C C . THR A 1 462 ? -14.532 -14.251 -7.050 1.00 95.12 462 THR A C 1
ATOM 3352 O O . THR A 1 462 ? -14.687 -13.031 -7.066 1.00 95.12 462 THR A O 1
ATOM 3355 N N . ILE A 1 463 ? -14.655 -15.023 -8.125 1.00 97.06 463 ILE A N 1
ATOM 3356 C CA . ILE A 1 463 ? -14.995 -14.545 -9.460 1.00 97.06 463 ILE A CA 1
ATOM 3357 C C . ILE A 1 463 ? -16.432 -14.945 -9.775 1.00 97.06 463 ILE A C 1
ATOM 3359 O O . ILE A 1 463 ? -16.842 -16.089 -9.578 1.00 97.06 463 ILE A O 1
ATOM 3363 N N . SER A 1 464 ? -17.225 -13.976 -10.221 1.00 96.31 464 SER A N 1
ATOM 3364 C CA . SER A 1 464 ? -18.583 -14.192 -10.724 1.00 96.31 464 SER A CA 1
ATOM 3365 C C . SER A 1 464 ? -18.543 -14.842 -12.104 1.00 96.31 464 SER A C 1
ATOM 3367 O O . SER A 1 464 ? -17.528 -14.791 -12.781 1.00 96.31 464 SER A O 1
ATOM 3369 N N . SER A 1 465 ? -19.643 -15.458 -12.539 1.00 95.88 465 SER A N 1
ATOM 3370 C CA . SER A 1 465 ? -19.672 -16.085 -13.866 1.00 95.88 465 SER A CA 1
ATOM 3371 C C . SER A 1 465 ? -19.526 -15.025 -14.963 1.00 95.88 465 SER A C 1
ATOM 3373 O O . SER A 1 465 ? -20.162 -13.972 -14.891 1.00 95.88 465 SER A O 1
ATOM 3375 N N . PHE A 1 466 ? -18.745 -15.327 -15.994 1.00 97.38 466 PHE A N 1
ATOM 3376 C CA . PHE A 1 466 ? -18.540 -14.467 -17.161 1.00 97.38 466 PHE A CA 1
ATOM 3377 C C . PHE A 1 466 ? -18.287 -15.319 -18.409 1.00 97.38 466 PHE A C 1
ATOM 3379 O O . PHE A 1 466 ? -18.110 -16.535 -18.329 1.00 97.38 466 PHE A O 1
ATOM 3386 N N . TYR A 1 467 ? -18.281 -14.689 -19.577 1.00 96.81 467 TYR A N 1
ATOM 3387 C CA . TYR A 1 467 ? -17.880 -15.315 -20.831 1.00 96.81 467 TYR A CA 1
ATOM 3388 C C . TYR A 1 467 ? -16.528 -14.772 -21.286 1.00 96.81 467 TYR A C 1
ATOM 3390 O O . TYR A 1 467 ? -16.318 -13.562 -21.237 1.00 96.81 467 TYR A O 1
ATOM 3398 N N . MET A 1 468 ? -15.646 -15.635 -21.788 1.00 97.44 468 MET A N 1
ATOM 3399 C CA . MET A 1 468 ? -14.313 -15.272 -22.280 1.00 97.44 468 MET A CA 1
ATOM 3400 C C . MET A 1 468 ? -14.106 -15.737 -23.717 1.00 97.44 468 MET A C 1
ATOM 3402 O O . MET A 1 468 ? -14.592 -16.799 -24.098 1.00 97.44 468 MET A O 1
ATOM 3406 N N . ASP A 1 469 ? -13.370 -14.961 -24.508 1.00 97.31 469 ASP A N 1
ATOM 3407 C CA . ASP A 1 469 ? -12.917 -15.393 -25.830 1.00 97.31 469 ASP A CA 1
ATOM 3408 C C . ASP A 1 469 ? -12.046 -16.652 -25.748 1.00 97.31 469 ASP A C 1
ATOM 3410 O O . ASP A 1 469 ? -11.095 -16.716 -24.963 1.00 97.31 469 ASP A O 1
ATOM 3414 N N . ILE A 1 470 ? -12.343 -17.644 -26.594 1.00 95.38 470 ILE A N 1
ATOM 3415 C CA . ILE A 1 470 ? -11.621 -18.926 -26.596 1.00 95.38 470 ILE A CA 1
ATOM 3416 C C . ILE A 1 470 ? -10.139 -18.784 -26.974 1.00 95.38 470 ILE A C 1
ATOM 3418 O O . ILE A 1 470 ? -9.330 -19.609 -26.564 1.00 95.38 470 ILE A O 1
ATOM 3422 N N . TYR A 1 471 ? -9.762 -17.738 -27.710 1.00 95.75 471 TYR A N 1
ATOM 3423 C CA . TYR A 1 471 ? -8.383 -17.421 -28.088 1.00 95.75 471 TYR A CA 1
ATOM 3424 C C . TYR A 1 471 ? -8.198 -15.908 -28.292 1.00 95.75 471 TYR A C 1
ATOM 3426 O O . TYR A 1 471 ? -9.172 -15.150 -28.308 1.00 95.75 471 TYR A O 1
ATOM 3434 N N . GLU A 1 472 ? -6.952 -15.471 -28.459 1.00 98.12 472 GLU A N 1
ATOM 3435 C CA . GLU A 1 472 ? -6.564 -14.070 -28.648 1.00 98.12 472 GLU A CA 1
ATOM 3436 C C . GLU A 1 472 ? -7.207 -13.436 -29.891 1.00 98.12 472 GLU A C 1
ATOM 3438 O O . GLU A 1 472 ? -7.508 -14.101 -30.886 1.00 98.12 472 GLU A O 1
ATOM 3443 N N . VAL A 1 473 ? -7.387 -12.115 -29.882 1.00 98.06 473 VAL A N 1
ATOM 3444 C CA . VAL A 1 473 ? -7.906 -11.395 -31.053 1.00 98.06 473 VAL A CA 1
ATOM 3445 C C . VAL A 1 473 ? -6.930 -11.525 -32.224 1.00 98.06 473 VAL A C 1
ATOM 3447 O O . VAL A 1 473 ? -5.754 -11.179 -32.123 1.00 98.06 473 VAL A O 1
ATOM 3450 N N . SER A 1 474 ? -7.421 -11.998 -33.368 1.00 97.44 474 SER A N 1
ATOM 3451 C CA . SER A 1 474 ? -6.611 -12.170 -34.574 1.00 97.44 474 SER A CA 1
ATOM 3452 C C . SER A 1 474 ? -6.385 -10.859 -35.331 1.00 97.44 474 SER A C 1
ATOM 3454 O O . SER A 1 474 ? -7.185 -9.918 -35.287 1.00 97.44 474 SER A O 1
ATOM 3456 N N . THR A 1 475 ? -5.322 -10.829 -36.131 1.00 96.88 475 THR A N 1
ATOM 3457 C CA . THR A 1 475 ? -4.976 -9.690 -36.988 1.00 96.88 475 THR A CA 1
ATOM 3458 C C . THR A 1 475 ? -6.119 -9.334 -37.941 1.00 96.88 475 THR A C 1
ATOM 3460 O O . THR A 1 475 ? -6.443 -8.157 -38.103 1.00 96.88 475 THR A O 1
ATOM 3463 N N . LYS A 1 476 ? -6.788 -10.329 -38.545 1.00 95.81 476 LYS A N 1
ATOM 3464 C CA . LYS A 1 476 ? -7.932 -10.088 -39.440 1.00 95.81 476 LYS A CA 1
ATOM 3465 C C . LYS A 1 476 ? -9.078 -9.370 -38.728 1.00 95.81 476 LYS A C 1
ATOM 3467 O O . LYS A 1 476 ? -9.677 -8.462 -39.309 1.00 95.81 476 LYS A O 1
ATOM 3472 N N . GLN A 1 477 ? -9.385 -9.766 -37.494 1.00 96.38 477 GLN A N 1
ATOM 3473 C CA . GLN A 1 477 ? -10.442 -9.132 -36.711 1.00 96.38 477 GLN A CA 1
ATOM 3474 C C . GLN A 1 477 ? -10.084 -7.678 -36.379 1.00 96.38 477 GLN A C 1
ATOM 3476 O O . GLN A 1 477 ? -10.902 -6.779 -36.578 1.00 96.38 477 GLN A O 1
ATOM 3481 N N . TYR A 1 478 ? -8.843 -7.423 -35.958 1.00 97.31 478 TYR A N 1
ATOM 3482 C CA . TYR A 1 478 ? -8.406 -6.070 -35.615 1.00 97.31 478 TYR A CA 1
ATOM 3483 C C . TYR A 1 478 ? -8.324 -5.138 -36.838 1.00 97.31 478 TYR A C 1
ATOM 3485 O O . TYR A 1 478 ? -8.712 -3.973 -36.764 1.00 97.31 478 TYR A O 1
ATOM 3493 N N . VAL A 1 479 ? -7.919 -5.649 -38.008 1.00 96.38 479 VAL A N 1
ATOM 3494 C CA . VAL A 1 479 ? -7.984 -4.903 -39.281 1.00 96.38 479 VAL A CA 1
ATOM 3495 C C . VAL A 1 479 ? -9.422 -4.507 -39.620 1.00 96.38 479 VAL A C 1
ATOM 3497 O O . VAL A 1 479 ? -9.671 -3.375 -40.038 1.00 96.38 479 VAL A O 1
ATOM 3500 N N . ALA A 1 480 ? -10.383 -5.414 -39.438 1.00 94.75 480 ALA A N 1
ATOM 3501 C CA . ALA A 1 480 ? -11.792 -5.103 -39.659 1.00 94.75 480 ALA A CA 1
ATOM 3502 C C . ALA A 1 480 ? -12.301 -4.029 -38.677 1.00 94.75 480 ALA A C 1
ATOM 3504 O O . ALA A 1 480 ? -13.036 -3.132 -39.093 1.00 94.75 480 ALA A O 1
ATOM 3505 N N . PHE A 1 481 ? -11.850 -4.055 -37.419 1.00 96.12 481 PHE A N 1
ATOM 3506 C CA . PHE A 1 481 ? -12.127 -3.004 -36.437 1.00 96.12 481 PHE A CA 1
ATOM 3507 C C . PHE A 1 481 ? -11.577 -1.639 -36.875 1.00 96.12 481 PHE A C 1
ATOM 3509 O O . PHE A 1 481 ? -12.352 -0.691 -36.989 1.00 96.12 481 PHE A O 1
ATOM 3516 N N . LEU A 1 482 ? -10.290 -1.528 -37.215 1.00 96.44 482 LEU A N 1
ATOM 3517 C CA . LEU A 1 482 ? -9.705 -0.250 -37.647 1.00 96.44 482 LEU A CA 1
ATOM 3518 C C . LEU A 1 482 ? -10.383 0.310 -38.905 1.00 96.44 482 LEU A C 1
ATOM 3520 O O . LEU A 1 482 ? -10.638 1.512 -38.994 1.00 96.44 482 LEU A O 1
ATOM 3524 N N . ASN A 1 483 ? -10.727 -0.562 -39.857 1.00 95.69 483 ASN A N 1
ATOM 3525 C CA . ASN A 1 483 ? -11.480 -0.173 -41.049 1.00 95.69 483 ASN A CA 1
ATOM 3526 C C . ASN A 1 483 ? -12.899 0.307 -40.716 1.00 95.69 483 ASN A C 1
ATOM 3528 O O . ASN A 1 483 ? -13.400 1.202 -41.393 1.00 95.69 483 ASN A O 1
ATOM 3532 N N . SER A 1 484 ? -13.534 -0.229 -39.668 1.00 94.31 484 SER A N 1
ATOM 3533 C CA . SER A 1 484 ? -14.839 0.260 -39.201 1.00 94.31 484 SER A CA 1
ATOM 3534 C C . SER A 1 484 ? -14.771 1.662 -38.584 1.00 94.31 484 SER A C 1
ATOM 3536 O O . SER A 1 484 ? -15.738 2.413 -38.681 1.00 94.31 484 SER A O 1
ATOM 3538 N N . LEU A 1 485 ? -13.620 2.039 -38.012 1.00 93.12 485 LEU A N 1
ATOM 3539 C CA . LEU A 1 485 ? -13.369 3.389 -37.497 1.00 93.12 485 LEU A CA 1
ATOM 3540 C C . LEU A 1 485 ? -13.025 4.399 -38.608 1.00 93.12 485 LEU A C 1
ATOM 3542 O O . LEU A 1 485 ? -13.164 5.605 -38.413 1.00 93.12 485 LEU A O 1
ATOM 3546 N N . GLY A 1 486 ? -12.578 3.919 -39.772 1.00 93.19 486 GLY A N 1
ATOM 3547 C CA . GLY A 1 486 ? -12.229 4.738 -40.934 1.00 93.19 486 GLY A CA 1
ATOM 3548 C C . GLY A 1 486 ? -10.744 5.130 -41.027 1.00 93.19 486 GLY A C 1
ATOM 3549 O O . GLY A 1 486 ? -9.928 4.721 -40.201 1.00 93.19 486 GLY A O 1
ATOM 3550 N N . PRO A 1 487 ? -10.353 5.900 -42.060 1.00 94.06 487 PRO A N 1
ATOM 3551 C CA . PRO A 1 487 ? -8.954 6.245 -42.327 1.00 94.06 487 PRO A CA 1
ATOM 3552 C C . PRO A 1 487 ? -8.288 6.988 -41.158 1.00 94.06 487 PRO A C 1
ATOM 3554 O O . PRO A 1 487 ? -8.922 7.811 -40.505 1.00 94.06 487 PRO A O 1
ATOM 3557 N N . ASN A 1 488 ? -6.993 6.746 -40.919 1.00 92.44 488 ASN A N 1
ATOM 3558 C CA . ASN A 1 488 ? -6.181 7.353 -39.843 1.00 92.44 488 ASN A CA 1
ATOM 3559 C C . ASN A 1 488 ? -6.633 7.079 -38.393 1.00 92.44 488 ASN A C 1
ATOM 3561 O O . ASN A 1 488 ? -5.948 7.488 -37.457 1.00 92.44 488 ASN A O 1
ATOM 3565 N N . SER A 1 489 ? -7.723 6.339 -38.189 1.00 93.19 489 SER A N 1
ATOM 3566 C CA . SER A 1 489 ? -8.230 5.938 -36.872 1.00 93.19 489 SER A CA 1
ATOM 3567 C C . SER A 1 489 ? -7.217 5.236 -35.962 1.00 93.19 489 SER A C 1
ATOM 3569 O O . SER A 1 489 ? -7.328 5.359 -34.752 1.00 93.19 489 SER A O 1
ATOM 3571 N N . HIS A 1 490 ? -6.193 4.557 -36.484 1.00 95.75 490 HIS A N 1
ATOM 3572 C CA . HIS A 1 490 ? -5.176 3.913 -35.656 1.00 95.75 490 HIS A CA 1
ATOM 3573 C C . HIS A 1 490 ? -4.447 4.904 -34.742 1.00 95.75 490 HIS A C 1
ATOM 3575 O O . HIS A 1 490 ? -3.965 4.485 -33.699 1.00 95.75 490 HIS A O 1
ATOM 3581 N N . ARG A 1 491 ? -4.386 6.197 -35.101 1.00 92.25 491 ARG A N 1
ATOM 3582 C CA . ARG A 1 491 ? -3.691 7.238 -34.327 1.00 92.25 491 ARG A CA 1
ATOM 3583 C C . ARG A 1 491 ? -4.500 7.806 -33.164 1.00 92.25 491 ARG A C 1
ATOM 3585 O O . ARG A 1 491 ? -3.897 8.217 -32.182 1.00 92.25 491 ARG A O 1
ATOM 3592 N N . THR A 1 492 ? -5.822 7.900 -33.305 1.00 90.75 492 THR A N 1
ATOM 3593 C CA . THR A 1 492 ? -6.683 8.657 -32.370 1.00 90.75 492 THR A CA 1
ATOM 3594 C C . THR A 1 492 ? -8.082 8.067 -32.178 1.00 90.75 492 THR A C 1
ATOM 3596 O O . THR A 1 492 ? -8.884 8.598 -31.416 1.00 90.75 492 THR A O 1
ATOM 3599 N N . GLY A 1 493 ? -8.419 6.991 -32.883 1.00 88.56 493 GLY A N 1
ATOM 3600 C CA . GLY A 1 493 ? -9.751 6.386 -32.902 1.00 88.56 493 GLY A CA 1
ATOM 3601 C C . GLY A 1 493 ? -10.088 5.564 -31.660 1.00 88.56 493 GLY A C 1
ATOM 3602 O O . GLY A 1 493 ? -11.210 5.079 -31.560 1.00 88.56 493 GLY A O 1
ATOM 3603 N N . CYS A 1 494 ? -9.145 5.419 -30.729 1.00 93.56 494 CYS A N 1
ATOM 3604 C CA . CYS A 1 494 ? -9.305 4.681 -29.482 1.00 93.56 494 CYS A CA 1
ATOM 3605 C C . CYS A 1 494 ? -9.372 5.667 -28.315 1.00 93.56 494 CYS A C 1
ATOM 3607 O O . CYS A 1 494 ? -8.397 5.860 -27.596 1.00 93.56 494 CYS A O 1
ATOM 3609 N N . ASP A 1 495 ? -10.506 6.367 -28.212 1.00 85.50 495 ASP A N 1
ATOM 3610 C CA . ASP A 1 495 ? -10.766 7.433 -27.231 1.00 85.50 495 ASP A CA 1
ATOM 3611 C C . ASP A 1 495 ? -9.746 8.585 -27.264 1.00 85.50 495 ASP A C 1
ATOM 3613 O O . ASP A 1 495 ? -9.352 9.142 -26.241 1.00 85.50 495 ASP A O 1
ATOM 3617 N N . GLY A 1 496 ? -9.304 8.960 -28.466 1.00 85.62 496 GLY A N 1
ATOM 3618 C CA . GLY A 1 496 ? -8.283 9.991 -28.659 1.00 85.62 496 GLY A CA 1
ATOM 3619 C C . GLY A 1 496 ? -6.850 9.478 -28.510 1.00 85.62 496 GLY A C 1
ATOM 3620 O O . GLY A 1 496 ? -5.922 10.226 -28.812 1.00 85.62 496 GLY A O 1
ATOM 3621 N N . MET A 1 497 ? -6.666 8.214 -28.116 1.00 93.44 497 MET A N 1
ATOM 3622 C CA . MET A 1 497 ? -5.364 7.572 -27.950 1.00 93.44 497 MET A CA 1
ATOM 3623 C C . MET A 1 497 ? -4.974 6.738 -29.179 1.00 93.44 497 MET A C 1
ATOM 3625 O O . MET A 1 497 ? -5.811 6.366 -30.013 1.00 93.44 497 MET A O 1
ATOM 3629 N N . LEU A 1 498 ? -3.678 6.430 -29.276 1.00 95.38 498 LEU A N 1
ATOM 3630 C CA . LEU A 1 498 ? -3.116 5.534 -30.286 1.00 95.38 498 LEU A CA 1
ATOM 3631 C C . LEU A 1 498 ? -3.686 4.127 -30.084 1.00 95.38 498 LEU A C 1
ATOM 3633 O O . LEU A 1 498 ? -3.555 3.568 -29.002 1.00 95.38 498 LEU A O 1
ATOM 3637 N N . CYS A 1 499 ? -4.283 3.542 -31.120 1.00 95.69 499 CYS A N 1
ATOM 3638 C CA . CYS A 1 499 ? -4.803 2.176 -31.103 1.00 95.69 499 CYS A CA 1
ATOM 3639 C C . CYS A 1 499 ? -3.703 1.129 -31.323 1.00 95.69 499 CYS A C 1
ATOM 3641 O O . CYS A 1 499 ? -3.728 0.049 -30.740 1.00 95.69 499 CYS A O 1
ATOM 3643 N N . ILE A 1 500 ? -2.796 1.387 -32.266 1.00 97.69 500 ILE A N 1
ATOM 3644 C CA . ILE A 1 500 ? -1.792 0.420 -32.722 1.00 97.69 500 ILE A CA 1
ATOM 3645 C C . ILE A 1 500 ? -0.694 1.130 -33.510 1.00 97.69 500 ILE A C 1
ATOM 3647 O O . ILE A 1 500 ? -0.960 2.116 -34.202 1.00 97.69 500 ILE A O 1
ATOM 3651 N N . PHE A 1 501 ? 0.518 0.582 -33.465 1.00 96.06 501 PHE A N 1
ATOM 3652 C CA . PHE A 1 501 ? 1.576 0.930 -34.408 1.00 96.06 501 PHE A CA 1
ATOM 3653 C C . PHE A 1 501 ? 1.448 0.093 -35.686 1.00 96.06 501 PHE A C 1
ATOM 3655 O O . PHE A 1 501 ? 1.467 -1.142 -35.644 1.00 96.06 501 PHE A O 1
ATOM 3662 N N . THR A 1 502 ? 1.310 0.752 -36.836 1.00 95.81 502 THR A N 1
ATOM 3663 C CA . THR A 1 502 ? 1.243 0.074 -38.137 1.00 95.81 502 THR A CA 1
ATOM 3664 C C . THR A 1 502 ? 2.647 -0.169 -38.685 1.00 95.81 502 THR A C 1
ATOM 3666 O O . THR A 1 502 ? 3.641 0.224 -38.079 1.00 95.81 502 THR A O 1
ATOM 3669 N N . LEU A 1 503 ? 2.740 -0.810 -39.849 1.00 93.50 503 LEU A N 1
ATOM 3670 C CA . LEU A 1 503 ? 3.991 -1.089 -40.549 1.00 93.50 503 LEU A CA 1
ATOM 3671 C C . LEU A 1 503 ? 4.810 0.183 -40.827 1.00 93.50 503 LEU A C 1
ATOM 3673 O O . LEU A 1 503 ? 6.037 0.117 -40.881 1.00 93.50 503 LEU A O 1
ATOM 3677 N N . ASP A 1 504 ? 4.136 1.326 -40.981 1.00 88.31 504 ASP A N 1
ATOM 3678 C CA . ASP A 1 504 ? 4.780 2.617 -41.232 1.00 88.31 504 ASP A CA 1
ATOM 3679 C C . ASP A 1 504 ? 5.503 3.151 -39.983 1.00 88.31 504 ASP A C 1
ATOM 3681 O O . ASP A 1 504 ? 6.521 3.833 -40.103 1.00 88.31 504 ASP A O 1
ATOM 3685 N N . GLU A 1 505 ? 5.019 2.817 -38.782 1.00 92.81 505 GLU A N 1
ATOM 3686 C CA . GLU A 1 505 ? 5.664 3.172 -37.514 1.00 92.81 505 GLU A CA 1
ATOM 3687 C C . GLU A 1 505 ? 6.596 2.073 -36.985 1.00 92.81 505 GLU A C 1
ATOM 3689 O O . GLU A 1 505 ? 7.617 2.377 -36.370 1.00 92.81 505 GLU A O 1
ATOM 3694 N N . GLN A 1 506 ? 6.242 0.802 -37.191 1.00 90.25 506 GLN A N 1
ATOM 3695 C CA . GLN A 1 506 ? 6.942 -0.373 -36.671 1.00 90.25 506 GLN A CA 1
ATOM 3696 C C . GLN A 1 506 ? 7.044 -1.450 -37.756 1.00 90.25 506 GLN A C 1
ATOM 3698 O O . GLN A 1 506 ? 6.064 -2.109 -38.097 1.00 90.25 506 GLN A O 1
ATOM 3703 N N . GLN A 1 507 ? 8.256 -1.680 -38.271 1.00 88.75 507 GLN A N 1
ATOM 3704 C CA . GLN A 1 507 ? 8.505 -2.526 -39.454 1.00 88.75 507 GLN A CA 1
ATOM 3705 C C . GLN A 1 507 ? 8.089 -4.001 -39.312 1.00 88.75 507 GLN A C 1
ATOM 3707 O O . GLN A 1 507 ? 8.002 -4.706 -40.315 1.00 88.75 507 GLN A O 1
ATOM 3712 N N . SER A 1 508 ? 7.857 -4.487 -38.095 1.00 88.12 508 SER A N 1
ATOM 3713 C CA . SER A 1 508 ? 7.391 -5.852 -37.823 1.00 88.12 508 SER A CA 1
ATOM 3714 C C . SER A 1 508 ? 5.888 -5.950 -37.536 1.00 88.12 508 SER A C 1
ATOM 3716 O O . SER A 1 508 ? 5.405 -7.044 -37.252 1.00 88.12 508 SER A O 1
ATOM 3718 N N . SER A 1 509 ? 5.138 -4.848 -37.639 1.00 92.50 509 SER A N 1
ATOM 3719 C CA . SER A 1 509 ? 3.679 -4.854 -37.502 1.00 92.50 509 SER A CA 1
ATOM 3720 C C . SER A 1 509 ? 3.002 -5.598 -38.655 1.00 92.50 509 SER A C 1
ATOM 3722 O O . SER A 1 509 ? 3.414 -5.521 -39.815 1.00 92.50 509 SER A O 1
ATOM 3724 N N . TYR A 1 510 ? 1.918 -6.311 -38.351 1.00 93.31 510 TYR A N 1
ATOM 3725 C CA . TYR A 1 510 ? 1.155 -7.068 -39.348 1.00 93.31 510 TYR A CA 1
ATOM 3726 C C . TYR A 1 510 ? 0.126 -6.224 -40.098 1.00 93.31 510 TYR A C 1
ATOM 3728 O O . TYR A 1 510 ? -0.484 -6.722 -41.046 1.00 93.31 510 TYR A O 1
ATOM 3736 N N . ILE A 1 511 ? -0.070 -4.962 -39.711 1.00 94.81 511 ILE A N 1
ATOM 3737 C CA . ILE A 1 511 ? -1.050 -4.063 -40.324 1.00 94.81 511 ILE A CA 1
ATOM 3738 C C . ILE A 1 511 ? -0.327 -2.953 -41.067 1.00 94.81 511 ILE A C 1
ATOM 3740 O O . ILE A 1 511 ? 0.490 -2.248 -40.493 1.00 94.81 511 ILE A O 1
ATOM 3744 N N . LYS A 1 512 ? -0.684 -2.750 -42.332 1.00 95.31 512 LYS A N 1
ATOM 3745 C CA . LYS A 1 512 ? -0.272 -1.603 -43.135 1.00 95.31 512 LYS A CA 1
ATOM 3746 C C . LYS A 1 512 ? -1.455 -0.659 -43.319 1.00 95.31 512 LYS A C 1
ATOM 3748 O O . LYS A 1 512 ? -2.567 -1.110 -43.595 1.00 95.31 512 LYS A O 1
ATOM 3753 N N . PHE A 1 513 ? -1.200 0.640 -43.223 1.00 95.88 513 PHE A N 1
ATOM 3754 C CA . PHE A 1 513 ? -2.146 1.675 -43.619 1.00 95.88 513 PHE A CA 1
ATOM 3755 C C . PHE A 1 513 ? -1.750 2.222 -44.997 1.00 95.88 513 PHE A C 1
ATOM 3757 O O . PHE A 1 513 ? -0.607 2.603 -45.211 1.00 95.88 513 PHE A O 1
ATOM 3764 N N . ASP A 1 514 ? -2.663 2.222 -45.969 1.00 90.56 514 ASP A N 1
ATOM 3765 C CA . ASP A 1 514 ? -2.371 2.699 -47.336 1.00 90.56 514 ASP A CA 1
ATOM 3766 C C . ASP A 1 514 ? -2.725 4.183 -47.565 1.00 90.56 514 ASP A C 1
ATOM 3768 O O . ASP A 1 514 ? -2.677 4.677 -48.693 1.00 90.56 514 ASP A O 1
ATOM 3772 N N . GLY A 1 515 ? -3.092 4.895 -46.495 1.00 87.94 515 GLY A N 1
ATOM 3773 C CA . GLY A 1 515 ? -3.621 6.260 -46.536 1.00 87.94 515 GLY A CA 1
ATOM 3774 C C . GLY A 1 515 ? -5.151 6.330 -46.533 1.00 87.94 515 GLY A C 1
ATOM 3775 O O . GLY A 1 515 ? -5.708 7.368 -46.179 1.00 87.94 515 GLY A O 1
ATOM 3776 N N . THR A 1 516 ? -5.838 5.233 -46.864 1.00 90.94 516 THR A N 1
ATOM 3777 C CA . THR A 1 516 ? -7.307 5.147 -46.895 1.00 90.94 516 THR A CA 1
ATOM 3778 C C . THR A 1 516 ? -7.832 3.979 -46.064 1.00 90.94 516 THR A C 1
ATOM 3780 O O . THR A 1 516 ? -8.759 4.152 -45.279 1.00 90.94 516 THR A O 1
ATOM 3783 N N . THR A 1 517 ? -7.244 2.796 -46.200 1.00 94.50 517 THR A N 1
ATOM 3784 C CA . THR A 1 517 ? -7.684 1.564 -45.543 1.00 94.50 517 THR A CA 1
ATOM 3785 C C . THR A 1 517 ? -6.537 0.859 -44.833 1.00 94.50 517 THR A C 1
ATOM 3787 O O . THR A 1 517 ? -5.356 1.090 -45.107 1.00 94.50 517 THR A O 1
ATOM 3790 N N . TYR A 1 518 ? -6.904 -0.006 -43.892 1.00 96.19 518 TYR A N 1
ATOM 3791 C CA . TYR A 1 518 ? -5.989 -0.924 -43.232 1.00 96.19 518 TYR A CA 1
ATOM 3792 C C . TYR A 1 518 ? -6.038 -2.269 -43.929 1.00 96.19 518 TYR A C 1
ATOM 3794 O O . TYR A 1 518 ? -7.108 -2.853 -44.124 1.00 96.19 518 TYR A O 1
ATOM 3802 N N . VAL A 1 519 ? -4.864 -2.788 -44.252 1.00 94.69 519 VAL A N 1
ATOM 3803 C CA . VAL A 1 519 ? -4.693 -4.112 -44.839 1.00 94.69 519 VAL A CA 1
ATOM 3804 C C . VAL A 1 519 ? -3.653 -4.880 -44.047 1.00 94.69 519 VAL A C 1
ATOM 3806 O O . VAL A 1 519 ? -2.772 -4.304 -43.412 1.00 94.69 519 VAL A O 1
ATOM 3809 N N . MET A 1 520 ? -3.734 -6.204 -44.087 1.00 94.38 520 MET A N 1
ATOM 3810 C CA . MET A 1 520 ? -2.656 -7.026 -43.549 1.00 94.38 520 MET A CA 1
ATOM 3811 C C . MET A 1 520 ? -1.422 -6.865 -44.438 1.00 94.38 520 MET A C 1
ATOM 3813 O O . MET A 1 520 ? -1.522 -6.991 -45.658 1.00 94.38 520 MET A O 1
ATOM 3817 N N . ALA A 1 521 ? -0.260 -6.625 -43.833 1.00 90.38 521 ALA A N 1
ATOM 3818 C CA . ALA A 1 521 ? 1.019 -6.555 -44.536 1.00 90.38 521 ALA A CA 1
ATOM 3819 C C . ALA A 1 521 ? 1.321 -7.867 -45.284 1.00 90.38 521 ALA A C 1
ATOM 3821 O O . ALA A 1 521 ? 1.914 -7.856 -46.362 1.00 90.38 521 ALA A O 1
ATOM 3822 N N . ASN A 1 522 ? 0.859 -8.992 -44.732 1.00 90.25 522 ASN A N 1
ATOM 3823 C CA . ASN A 1 522 ? 0.846 -10.297 -45.375 1.00 90.25 522 ASN A CA 1
ATOM 3824 C C . ASN A 1 522 ? -0.411 -11.070 -44.941 1.00 90.25 522 ASN A C 1
ATOM 3826 O O . ASN A 1 522 ? -0.675 -11.214 -43.748 1.00 90.25 522 ASN A O 1
ATOM 3830 N N . THR A 1 523 ? -1.182 -11.591 -45.898 1.00 90.94 523 THR A N 1
ATOM 3831 C CA . THR A 1 523 ? -2.429 -12.326 -45.626 1.00 90.94 523 THR A CA 1
ATOM 3832 C C . THR A 1 523 ? -2.220 -13.611 -44.828 1.00 90.94 523 THR A C 1
ATOM 3834 O O . THR A 1 523 ? -3.158 -14.077 -44.186 1.00 90.94 523 THR A O 1
ATOM 3837 N N . SER A 1 524 ? -1.004 -14.167 -44.818 1.00 91.31 524 SER A N 1
ATOM 3838 C CA . SER A 1 524 ? -0.652 -15.334 -43.997 1.00 91.31 524 SER A CA 1
ATOM 3839 C C . SER A 1 524 ? -0.788 -15.080 -42.492 1.00 91.31 524 SER A C 1
ATOM 3841 O O . SER A 1 524 ? -0.897 -16.031 -41.731 1.00 91.31 524 SER A O 1
ATOM 3843 N N . TYR A 1 525 ? -0.812 -13.817 -42.054 1.00 89.44 525 TYR A N 1
ATOM 3844 C CA . TYR A 1 525 ? -0.982 -13.440 -40.647 1.00 89.44 525 TYR A CA 1
ATOM 3845 C C . TYR A 1 525 ? -2.445 -13.255 -40.235 1.00 89.44 525 TYR A C 1
ATOM 3847 O O . TYR A 1 525 ? -2.716 -12.851 -39.111 1.00 89.44 525 TYR A O 1
ATOM 3855 N N . SER A 1 526 ? -3.403 -13.577 -41.114 1.00 93.31 526 SER A N 1
ATOM 3856 C CA . SER A 1 526 ? -4.843 -13.418 -40.857 1.00 93.31 526 SER A CA 1
ATOM 3857 C C . SER A 1 526 ? -5.283 -13.958 -39.498 1.00 93.31 526 SER A C 1
ATOM 3859 O O . SER A 1 526 ? -6.000 -13.265 -38.778 1.00 93.31 526 SER A O 1
ATOM 3861 N N . ASN A 1 527 ? -4.839 -15.168 -39.155 1.00 94.81 527 ASN A N 1
ATOM 3862 C CA . ASN A 1 527 ? -5.221 -15.860 -37.925 1.00 94.81 527 ASN A CA 1
ATOM 3863 C C . ASN A 1 527 ? -4.150 -15.779 -36.829 1.00 94.81 527 ASN A C 1
ATOM 3865 O O . ASN A 1 527 ? -4.261 -16.482 -35.832 1.00 94.81 527 ASN A O 1
ATOM 3869 N N . TYR A 1 528 ? -3.106 -14.965 -36.994 1.00 97.19 528 TYR A N 1
ATOM 3870 C CA . TYR A 1 528 ? -2.142 -14.708 -35.920 1.00 97.19 528 TYR A CA 1
ATOM 3871 C C . TYR A 1 528 ? -2.700 -13.675 -34.945 1.00 97.19 528 TYR A C 1
ATOM 3873 O O . TYR A 1 528 ? -3.456 -12.796 -35.386 1.00 97.19 528 TYR A O 1
ATOM 3881 N N . PRO A 1 529 ? -2.338 -13.754 -33.651 1.00 98.06 529 PRO A N 1
ATOM 3882 C CA . PRO A 1 529 ? -2.748 -12.761 -32.674 1.00 98.06 529 PRO A CA 1
ATOM 3883 C C . PRO A 1 529 ? -2.271 -11.384 -33.120 1.00 98.06 529 PRO A C 1
ATOM 3885 O O . PRO A 1 529 ? -1.175 -11.234 -33.670 1.00 98.06 529 PRO A O 1
ATOM 3888 N N . ILE A 1 530 ? -3.108 -10.375 -32.905 1.00 97.75 530 ILE A N 1
ATOM 3889 C CA . ILE A 1 530 ? -2.694 -9.001 -33.144 1.00 97.75 530 ILE A CA 1
ATOM 3890 C C . ILE A 1 530 ? -1.616 -8.604 -32.131 1.00 97.75 530 ILE A C 1
ATOM 3892 O O . ILE A 1 530 ? -1.762 -8.837 -30.934 1.00 97.75 530 ILE A O 1
ATOM 3896 N N . THR A 1 531 ? -0.543 -7.991 -32.626 1.00 96.06 531 THR A N 1
ATOM 3897 C CA . THR A 1 531 ? 0.560 -7.441 -31.827 1.00 96.06 531 THR A CA 1
ATOM 3898 C C . THR A 1 531 ? 0.767 -5.966 -32.161 1.00 96.06 531 THR A C 1
ATOM 3900 O O . THR A 1 531 ? 0.110 -5.435 -33.059 1.00 96.06 531 THR A O 1
ATOM 3903 N N . PHE A 1 532 ? 1.633 -5.270 -31.418 1.00 96.56 532 PHE A N 1
ATOM 3904 C CA . PHE A 1 532 ? 1.818 -3.809 -31.481 1.00 96.56 532 PHE A CA 1
ATOM 3905 C C . PHE A 1 532 ? 0.582 -2.978 -31.112 1.00 96.56 532 PHE A C 1
ATOM 3907 O O . PHE A 1 532 ? 0.574 -1.755 -31.279 1.00 96.56 532 PHE A O 1
ATOM 3914 N N . VAL A 1 533 ? -0.453 -3.632 -30.596 1.00 98.06 533 VAL A N 1
ATOM 3915 C CA . VAL A 1 533 ? -1.660 -3.000 -30.080 1.00 98.06 533 VAL A CA 1
ATOM 3916 C C . VAL A 1 533 ? -1.379 -2.395 -28.706 1.00 98.06 533 VAL A C 1
ATOM 3918 O O . VAL A 1 533 ? -0.771 -3.033 -27.844 1.00 98.06 533 VAL A O 1
ATOM 3921 N N . THR A 1 534 ? -1.805 -1.152 -28.511 1.00 98.31 534 THR A N 1
ATOM 3922 C CA . THR A 1 534 ? -1.735 -0.482 -27.207 1.00 98.31 534 THR A CA 1
ATOM 3923 C C . THR A 1 534 ? -2.858 -0.986 -26.302 1.00 98.31 534 THR A C 1
ATOM 3925 O O . THR A 1 534 ? -3.829 -1.590 -26.773 1.00 98.31 534 THR A O 1
ATOM 3928 N N . TRP A 1 535 ? -2.801 -0.673 -25.008 1.00 98.62 535 TRP A N 1
ATOM 3929 C CA . TRP A 1 535 ? -3.907 -1.004 -24.109 1.00 98.62 535 TRP A CA 1
ATOM 3930 C C . TRP A 1 535 ? -5.219 -0.320 -24.537 1.00 98.62 535 TRP A C 1
ATOM 3932 O O . TRP A 1 535 ? -6.286 -0.933 -24.513 1.00 98.62 535 TRP A O 1
ATOM 3942 N N . TYR A 1 536 ? -5.146 0.931 -25.005 1.00 97.88 536 TYR A N 1
ATOM 3943 C CA . TYR A 1 536 ? -6.316 1.676 -25.488 1.00 97.88 536 TYR A CA 1
ATOM 3944 C C . TYR A 1 536 ? -6.931 1.051 -26.741 1.00 97.88 536 TYR A C 1
ATOM 3946 O O . TYR A 1 536 ? -8.158 0.994 -26.866 1.00 97.88 536 TYR A O 1
ATOM 3954 N N . GLY A 1 537 ? -6.089 0.552 -27.649 1.00 98.12 537 GLY A N 1
ATOM 3955 C CA . GLY A 1 537 ? -6.514 -0.196 -28.826 1.00 98.12 537 GLY A CA 1
ATOM 3956 C C . GLY A 1 537 ? -7.256 -1.477 -28.473 1.00 98.12 537 GLY A C 1
ATOM 3957 O O . GLY A 1 537 ? -8.364 -1.715 -28.961 1.00 98.12 537 GLY A O 1
ATOM 3958 N N . ALA A 1 538 ? -6.674 -2.256 -27.562 1.00 98.62 538 ALA A N 1
ATOM 3959 C CA . ALA A 1 538 ? -7.269 -3.479 -27.041 1.00 98.62 538 ALA A CA 1
ATOM 3960 C C . ALA A 1 538 ? -8.630 -3.211 -26.373 1.00 98.62 538 ALA A C 1
ATOM 3962 O O . ALA A 1 538 ? -9.638 -3.844 -26.703 1.00 98.62 538 ALA A O 1
ATOM 3963 N N . ASN A 1 539 ? -8.689 -2.206 -25.494 1.00 98.00 539 ASN A N 1
ATOM 3964 C CA . ASN A 1 539 ? -9.907 -1.836 -24.782 1.00 98.00 539 ASN A CA 1
ATOM 3965 C C . ASN A 1 539 ? -11.017 -1.352 -25.734 1.00 98.00 539 ASN A C 1
ATOM 3967 O O . ASN A 1 539 ? -12.158 -1.809 -25.650 1.00 98.00 539 ASN A O 1
ATOM 3971 N N . SER A 1 540 ? -10.679 -0.480 -26.690 1.00 97.25 540 SER A N 1
ATOM 3972 C CA . SER A 1 540 ? -11.637 0.070 -27.663 1.00 97.25 540 SER A CA 1
ATOM 3973 C C . SER A 1 540 ? -12.213 -1.006 -28.580 1.00 97.25 540 SER A C 1
ATOM 3975 O O . SER A 1 540 ? -13.411 -1.000 -28.872 1.00 97.25 540 SER A O 1
ATOM 3977 N N . TYR A 1 541 ? -11.384 -1.968 -28.992 1.00 97.56 541 TYR A N 1
ATOM 3978 C CA . TYR A 1 541 ? -11.845 -3.126 -29.747 1.00 97.56 541 TYR A CA 1
ATOM 3979 C C . TYR A 1 541 ? -12.883 -3.931 -28.955 1.00 97.56 541 TYR A C 1
ATOM 3981 O O . TYR A 1 541 ? -13.957 -4.238 -29.480 1.00 97.56 541 TYR A O 1
ATOM 3989 N N . CYS A 1 542 ? -12.602 -4.252 -27.685 1.00 97.25 542 CYS A N 1
ATOM 3990 C CA . CYS A 1 542 ? -13.549 -5.010 -26.869 1.00 97.25 542 CYS A CA 1
ATOM 3991 C C . CYS A 1 542 ? -14.865 -4.238 -26.684 1.00 97.25 542 CYS A C 1
ATOM 3993 O O . CYS A 1 542 ? -15.942 -4.812 -26.861 1.00 97.25 542 CYS A O 1
ATOM 3995 N N . HIS A 1 543 ? -14.807 -2.928 -26.434 1.00 95.06 543 HIS A N 1
ATOM 3996 C CA . HIS A 1 543 ? -16.009 -2.099 -26.320 1.00 95.06 543 HIS A CA 1
ATOM 3997 C C . HIS A 1 543 ? -16.826 -2.024 -27.615 1.00 95.06 543 HIS A C 1
ATOM 3999 O O . HIS A 1 543 ? -18.057 -2.051 -27.551 1.00 95.06 543 HIS A O 1
ATOM 4005 N N . ALA A 1 544 ? -16.186 -2.020 -28.789 1.00 92.19 544 ALA A N 1
ATOM 4006 C CA . ALA A 1 544 ? -16.884 -2.051 -30.077 1.00 92.19 544 ALA A CA 1
ATOM 4007 C C . ALA A 1 544 ? -17.732 -3.326 -30.275 1.00 92.19 544 ALA A C 1
ATOM 4009 O O . ALA A 1 544 ? -18.704 -3.318 -31.031 1.00 92.19 544 ALA A O 1
ATOM 4010 N N . LEU A 1 545 ? -17.406 -4.410 -29.563 1.00 88.88 545 LEU A N 1
ATOM 4011 C CA . LEU A 1 545 ? -18.180 -5.656 -29.532 1.00 88.88 545 LEU A CA 1
ATOM 4012 C C . LEU A 1 545 ? -19.272 -5.680 -28.450 1.00 88.88 545 LEU A C 1
ATOM 4014 O O . LEU A 1 545 ? -19.987 -6.676 -28.335 1.00 88.88 545 LEU A O 1
ATOM 4018 N N . GLY A 1 546 ? -19.389 -4.631 -27.630 1.00 90.12 546 GLY A N 1
ATOM 4019 C CA . GLY A 1 546 ? -20.182 -4.662 -26.397 1.00 90.12 546 GLY A CA 1
ATOM 4020 C C . GLY A 1 546 ? -19.569 -5.563 -25.317 1.00 90.12 546 GLY A C 1
ATOM 4021 O O . GLY A 1 546 ? -20.291 -6.105 -24.480 1.00 90.12 546 GLY A O 1
ATOM 4022 N N . ARG A 1 547 ? -18.250 -5.764 -25.372 1.00 94.81 547 ARG A N 1
ATOM 4023 C CA . ARG A 1 547 ? -17.439 -6.556 -24.440 1.00 94.81 547 ARG A CA 1
ATOM 4024 C C . ARG A 1 547 ? -16.501 -5.625 -23.655 1.00 94.81 547 ARG A C 1
ATOM 4026 O O . ARG A 1 547 ? -16.582 -4.403 -23.783 1.00 94.81 547 ARG A O 1
ATOM 4033 N N . ARG A 1 548 ? -15.608 -6.197 -22.852 1.00 97.75 548 ARG A N 1
ATOM 4034 C CA . ARG A 1 548 ? -14.535 -5.497 -22.125 1.00 97.75 548 ARG A CA 1
ATOM 4035 C C . ARG A 1 548 ? -13.264 -6.348 -22.093 1.00 97.75 548 ARG A C 1
ATOM 4037 O O . ARG A 1 548 ? -13.319 -7.528 -22.435 1.00 97.75 548 ARG A O 1
ATOM 4044 N N . LEU A 1 549 ? -12.136 -5.769 -21.691 1.00 98.69 549 LEU A N 1
ATOM 4045 C CA . LEU A 1 549 ? -10.968 -6.568 -21.308 1.00 98.69 549 LEU A CA 1
ATOM 4046 C C . LEU A 1 549 ? -11.280 -7.378 -20.029 1.00 98.69 549 LEU A C 1
ATOM 4048 O O . LEU A 1 549 ? -12.062 -6.900 -19.194 1.00 98.69 549 LEU A O 1
ATOM 4052 N N . PRO A 1 550 ? -10.708 -8.588 -19.868 1.00 98.75 550 PRO A N 1
ATOM 4053 C CA . PRO A 1 550 ? -10.774 -9.316 -18.601 1.00 98.75 550 PRO A CA 1
ATOM 4054 C C . PRO A 1 550 ? -10.126 -8.496 -17.492 1.00 98.75 550 PRO A C 1
ATOM 4056 O O . PRO A 1 550 ? -9.179 -7.751 -17.757 1.00 98.75 550 PRO A O 1
ATOM 4059 N N . THR A 1 551 ? -10.587 -8.660 -16.254 1.00 98.69 551 THR A N 1
ATOM 4060 C CA . THR A 1 551 ? -9.747 -8.267 -15.121 1.00 98.69 551 THR A CA 1
ATOM 4061 C C . THR A 1 551 ? -8.559 -9.218 -15.006 1.00 98.69 551 THR A C 1
ATOM 4063 O O . THR A 1 551 ? -8.582 -10.342 -15.516 1.00 98.69 551 THR A O 1
ATOM 4066 N N . GLU A 1 552 ? -7.509 -8.798 -14.312 1.00 98.69 552 GLU A N 1
ATOM 4067 C CA . GLU A 1 552 ? -6.356 -9.642 -14.019 1.00 98.69 552 GLU A CA 1
ATOM 4068 C C . GLU A 1 552 ? -6.784 -10.942 -13.320 1.00 98.69 552 GLU A C 1
ATOM 4070 O O . GLU A 1 552 ? -6.286 -12.028 -13.632 1.00 98.69 552 GLU A O 1
ATOM 4075 N N . ALA A 1 553 ? -7.743 -10.831 -12.402 1.00 98.50 553 ALA A N 1
ATOM 4076 C CA . ALA A 1 553 ? -8.250 -11.953 -11.630 1.00 98.50 553 ALA A CA 1
ATOM 4077 C C . ALA A 1 553 ? -9.136 -12.894 -12.446 1.00 98.50 553 ALA A C 1
ATOM 4079 O O . ALA A 1 553 ? -9.032 -14.107 -12.290 1.00 98.50 553 ALA A O 1
ATOM 4080 N N . GLU A 1 554 ? -9.964 -12.365 -13.348 1.00 98.75 554 GLU A N 1
ATOM 4081 C CA . GLU A 1 554 ? -10.718 -13.182 -14.304 1.00 98.75 554 GLU A CA 1
ATOM 4082 C C . GLU A 1 554 ? -9.788 -13.953 -15.237 1.00 98.75 554 GLU A C 1
ATOM 4084 O O . GLU A 1 554 ? -10.019 -15.133 -15.507 1.00 98.75 554 GLU A O 1
ATOM 4089 N N . TRP A 1 555 ? -8.719 -13.300 -15.701 1.00 98.81 555 TRP A N 1
ATOM 4090 C CA . TRP A 1 555 ? -7.716 -13.931 -16.547 1.00 98.81 555 TRP A CA 1
ATOM 4091 C C . TRP A 1 555 ? -7.007 -15.070 -15.803 1.00 98.81 555 TRP A C 1
ATOM 4093 O O . TRP A 1 555 ? -6.929 -16.187 -16.319 1.00 98.81 555 TRP A O 1
ATOM 4103 N N . GLU A 1 556 ? -6.541 -14.826 -14.569 1.00 98.81 556 GLU A N 1
ATOM 4104 C CA . GLU A 1 556 ? -5.888 -15.879 -13.783 1.00 98.81 556 GLU A CA 1
ATOM 4105 C C . GLU A 1 556 ? -6.854 -17.015 -13.475 1.00 98.81 556 GLU A C 1
ATOM 4107 O O . GLU A 1 556 ? -6.492 -18.177 -13.630 1.00 98.81 556 GLU A O 1
ATOM 4112 N N . TYR A 1 557 ? -8.089 -16.697 -13.091 1.00 98.62 557 TYR A N 1
ATOM 4113 C CA . TYR A 1 557 ? -9.093 -17.696 -12.765 1.00 98.62 557 TYR A CA 1
ATOM 4114 C C . TYR A 1 557 ? -9.400 -18.615 -13.948 1.00 98.62 557 TYR A C 1
ATOM 4116 O O . TYR A 1 557 ? -9.444 -19.832 -13.770 1.00 98.62 557 TYR A O 1
ATOM 4124 N N . ALA A 1 558 ? -9.536 -18.063 -15.157 1.00 98.44 558 ALA A N 1
ATOM 4125 C CA . ALA A 1 558 ? -9.741 -18.861 -16.361 1.00 98.44 558 ALA A CA 1
ATOM 4126 C C . ALA A 1 558 ? -8.561 -19.813 -16.628 1.00 98.44 558 ALA A C 1
ATOM 4128 O O . ALA A 1 558 ? -8.770 -20.979 -16.956 1.00 98.44 558 ALA A O 1
ATOM 4129 N N . ALA A 1 559 ? -7.317 -19.360 -16.438 1.00 98.44 559 ALA A N 1
ATOM 4130 C CA . ALA A 1 559 ? -6.138 -20.205 -16.632 1.00 98.44 559 ALA A CA 1
ATOM 4131 C C . ALA A 1 559 ? -5.975 -21.264 -15.519 1.00 98.44 559 ALA A C 1
ATOM 4133 O O . ALA A 1 559 ? -5.786 -22.455 -15.782 1.00 98.44 559 ALA A O 1
ATOM 4134 N N . ARG A 1 560 ? -6.056 -20.827 -14.263 1.00 96.38 560 ARG A N 1
ATOM 4135 C CA . ARG A 1 560 ? -5.681 -21.577 -13.057 1.00 96.38 560 ARG A CA 1
ATOM 4136 C C . ARG A 1 560 ? -6.801 -22.473 -12.535 1.00 96.38 560 ARG A C 1
ATOM 4138 O O . ARG A 1 560 ? -6.525 -23.574 -12.052 1.00 96.38 560 ARG A O 1
ATOM 4145 N N . GLY A 1 561 ? -8.047 -22.021 -12.652 1.00 95.75 561 GLY A N 1
ATOM 4146 C CA . GLY A 1 561 ? -9.226 -22.678 -12.098 1.00 95.75 561 GLY A CA 1
ATOM 4147 C C . GLY A 1 561 ? -9.208 -22.786 -10.572 1.00 95.75 561 GLY A C 1
ATOM 4148 O O . GLY A 1 561 ? -8.268 -22.371 -9.889 1.00 95.75 561 GLY A O 1
ATOM 4149 N N . VAL A 1 562 ? -10.259 -23.397 -10.022 1.00 93.81 562 VAL A N 1
ATOM 4150 C CA . VAL A 1 562 ? -10.370 -23.680 -8.578 1.00 93.81 562 VAL A CA 1
ATOM 4151 C C . VAL A 1 562 ? -9.337 -24.710 -8.106 1.00 93.81 562 VAL A C 1
ATOM 4153 O O . VAL A 1 562 ? -9.019 -24.782 -6.923 1.00 93.81 562 VAL A O 1
ATOM 4156 N N . GLU A 1 563 ? -8.792 -25.494 -9.036 1.00 91.88 563 GLU A N 1
ATOM 4157 C CA . GLU A 1 563 ? -7.794 -26.531 -8.791 1.00 91.88 563 GLU A CA 1
ATOM 4158 C C . GLU A 1 563 ? -6.379 -25.979 -8.567 1.00 91.88 563 GLU A C 1
ATOM 4160 O O . GLU A 1 563 ? -5.493 -26.744 -8.184 1.00 91.88 563 GLU A O 1
ATOM 4165 N N . GLY A 1 564 ? -6.144 -24.683 -8.807 1.00 92.81 564 GLY A N 1
ATOM 4166 C CA . GLY A 1 564 ? -4.843 -24.058 -8.561 1.00 92.81 564 GLY A CA 1
ATOM 4167 C C . GLY A 1 564 ? -3.758 -24.493 -9.550 1.00 92.81 564 GLY A C 1
ATOM 4168 O O . GLY A 1 564 ? -2.626 -24.746 -9.142 1.00 92.81 564 GLY A O 1
ATOM 4169 N N . ARG A 1 565 ? -4.089 -24.633 -10.843 1.00 96.56 565 ARG A N 1
ATOM 4170 C CA . ARG A 1 565 ? -3.130 -25.088 -11.861 1.00 96.56 565 ARG A CA 1
ATOM 4171 C C . ARG A 1 565 ? -1.976 -24.095 -12.082 1.00 96.56 565 ARG A C 1
ATOM 4173 O O . ARG A 1 565 ? -2.183 -22.884 -12.156 1.00 96.56 565 ARG A O 1
ATOM 4180 N N . ILE A 1 566 ? -0.756 -24.612 -12.250 1.00 95.94 566 ILE A N 1
ATOM 4181 C CA . ILE A 1 566 ? 0.436 -23.797 -12.577 1.00 95.94 566 ILE A CA 1
ATOM 4182 C C . ILE A 1 566 ? 0.407 -23.299 -14.026 1.00 95.94 566 ILE A C 1
ATOM 4184 O O . ILE A 1 566 ? 0.813 -22.173 -14.311 1.00 95.94 566 ILE A O 1
ATOM 4188 N N . TYR A 1 567 ? -0.057 -24.155 -14.931 1.00 97.88 567 TYR A N 1
ATOM 4189 C CA . TYR A 1 567 ? -0.278 -23.877 -16.346 1.00 97.88 567 TYR A CA 1
ATOM 4190 C C . TYR A 1 567 ? -1.736 -24.207 -16.692 1.00 97.88 567 TYR A C 1
ATOM 4192 O O . TYR A 1 567 ? -2.340 -25.040 -16.013 1.00 97.88 567 TYR A O 1
ATOM 4200 N N . PRO A 1 568 ? -2.298 -23.661 -17.782 1.00 98.12 568 PRO A N 1
ATOM 4201 C CA . PRO A 1 568 ? -3.709 -23.851 -18.138 1.00 98.12 568 PRO A CA 1
ATOM 4202 C C . PRO A 1 568 ? -4.188 -25.313 -18.137 1.00 98.12 568 PRO A C 1
ATOM 4204 O O . PRO A 1 568 ? -5.304 -25.613 -17.717 1.00 98.12 568 PRO A O 1
ATOM 4207 N N . TRP A 1 569 ? -3.309 -26.237 -18.534 1.00 96.88 569 TRP A N 1
ATOM 4208 C CA . TRP A 1 569 ? -3.581 -27.673 -18.645 1.00 96.88 569 TRP A CA 1
ATOM 4209 C C . TRP A 1 569 ? -3.177 -28.512 -17.418 1.00 96.88 569 TRP A C 1
ATOM 4211 O O . TRP A 1 569 ? -3.393 -29.726 -17.424 1.00 96.88 569 TRP A O 1
ATOM 4221 N N . GLY A 1 570 ? -2.521 -27.937 -16.403 1.00 96.12 570 GLY A N 1
ATOM 4222 C CA . GLY A 1 570 ? -2.068 -28.673 -15.217 1.00 96.12 570 GLY A CA 1
ATOM 4223 C C . GLY A 1 570 ? -0.777 -28.146 -14.587 1.00 96.12 570 GLY A C 1
ATOM 4224 O O . GLY A 1 570 ? -0.363 -27.014 -14.803 1.00 96.12 570 GLY A O 1
ATOM 4225 N N . ASN A 1 571 ? -0.122 -28.991 -13.788 1.00 95.06 571 ASN A N 1
ATOM 4226 C CA . ASN A 1 571 ? 0.985 -28.578 -12.910 1.00 95.06 571 ASN A CA 1
ATOM 4227 C C . ASN A 1 571 ? 2.382 -28.913 -13.442 1.00 95.06 571 ASN A C 1
ATOM 4229 O O . ASN A 1 571 ? 3.368 -28.707 -12.744 1.00 95.06 571 ASN A O 1
ATOM 4233 N N . THR A 1 572 ? 2.477 -29.453 -14.655 1.00 92.81 572 THR A N 1
ATOM 4234 C CA . THR A 1 572 ? 3.745 -29.862 -15.264 1.00 92.81 572 THR A CA 1
ATOM 4235 C C . THR A 1 572 ? 3.884 -29.204 -16.625 1.00 92.81 572 THR A C 1
ATOM 4237 O O . THR A 1 572 ? 2.967 -29.259 -17.451 1.00 92.81 572 THR A O 1
ATOM 4240 N N . TRP A 1 573 ? 5.038 -28.575 -16.846 1.00 93.19 573 TRP A N 1
ATOM 4241 C CA . TRP A 1 573 ? 5.365 -27.952 -18.121 1.00 93.19 573 TRP A CA 1
ATOM 4242 C C . TRP A 1 573 ? 5.407 -28.986 -19.251 1.00 93.19 573 TRP A C 1
ATOM 4244 O O . TRP A 1 573 ? 6.013 -30.048 -19.107 1.00 93.19 573 TRP A O 1
ATOM 4254 N N . ASP A 1 574 ? 4.813 -28.638 -20.390 1.00 93.38 574 ASP A N 1
ATOM 4255 C CA . ASP A 1 574 ? 4.845 -29.432 -21.614 1.00 93.38 574 ASP A CA 1
ATOM 4256 C C . ASP A 1 574 ? 5.100 -28.497 -22.811 1.00 93.38 574 ASP A C 1
ATOM 4258 O O . ASP A 1 574 ? 4.232 -27.693 -23.161 1.00 93.38 574 ASP A O 1
ATOM 4262 N N . PRO A 1 575 ? 6.271 -28.583 -23.470 1.00 91.62 575 PRO A N 1
ATOM 426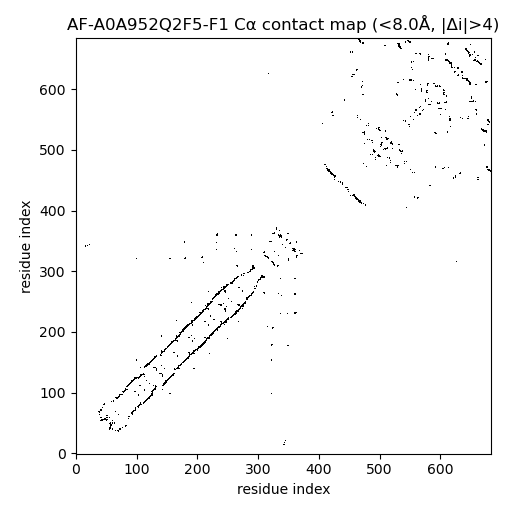3 C CA . PRO A 1 575 ? 6.616 -27.702 -24.585 1.00 91.62 575 PRO A CA 1
ATOM 4264 C C . PRO A 1 575 ? 5.763 -27.936 -25.842 1.00 91.62 575 PRO A C 1
ATOM 4266 O O . PRO A 1 575 ? 5.889 -27.195 -26.812 1.00 91.62 575 PRO A O 1
ATOM 4269 N N . THR A 1 576 ? 4.921 -28.975 -25.865 1.00 93.25 576 THR A N 1
ATOM 4270 C CA . THR A 1 576 ? 3.981 -29.238 -26.964 1.00 93.25 576 THR A CA 1
ATOM 4271 C C . THR A 1 576 ? 2.625 -28.562 -26.770 1.00 93.25 576 THR A C 1
ATOM 4273 O O . THR A 1 576 ? 1.759 -28.715 -27.630 1.00 93.25 576 THR A O 1
ATOM 4276 N N . LYS A 1 577 ? 2.427 -27.841 -25.657 1.00 96.44 577 LYS A N 1
ATOM 4277 C CA . LYS A 1 577 ? 1.150 -27.231 -25.250 1.00 96.44 577 LYS A CA 1
ATOM 4278 C C . LYS A 1 577 ? 1.155 -25.702 -25.209 1.00 96.44 577 LYS A C 1
ATOM 4280 O O . LYS A 1 577 ? 0.110 -25.107 -24.986 1.00 96.44 577 LYS A O 1
ATOM 4285 N N . ALA A 1 578 ? 2.305 -25.072 -25.413 1.00 95.75 578 ALA A N 1
ATOM 4286 C CA . ALA A 1 578 ? 2.444 -23.621 -25.416 1.00 95.75 578 ALA A CA 1
ATOM 4287 C C . ALA A 1 578 ? 3.615 -23.188 -26.297 1.00 95.75 578 ALA A C 1
ATOM 4289 O O . ALA A 1 578 ? 4.575 -23.938 -26.492 1.00 95.75 578 ALA A O 1
ATOM 4290 N N . LEU A 1 579 ? 3.556 -21.949 -26.784 1.00 95.25 579 LEU A N 1
ATOM 4291 C CA . LEU A 1 579 ? 4.649 -21.326 -27.524 1.00 95.25 579 LEU A CA 1
ATOM 4292 C C . LEU A 1 579 ? 5.420 -20.352 -26.636 1.00 95.25 579 LEU A C 1
ATOM 4294 O O . LEU A 1 579 ? 4.953 -19.251 -26.371 1.00 95.25 579 LEU A O 1
ATOM 4298 N N . THR A 1 580 ? 6.625 -20.731 -26.236 1.00 94.00 580 THR A N 1
ATOM 4299 C CA . THR A 1 580 ? 7.565 -19.889 -25.481 1.00 94.00 580 THR A CA 1
ATOM 4300 C C . THR A 1 580 ? 8.927 -19.888 -26.178 1.00 94.00 580 THR A C 1
ATOM 4302 O O . THR A 1 580 ? 9.094 -20.482 -27.250 1.00 94.00 580 THR A O 1
ATOM 4305 N N . ASP A 1 581 ? 9.934 -19.240 -25.597 1.00 89.44 581 ASP A N 1
ATOM 4306 C CA . ASP A 1 581 ? 11.292 -19.216 -26.154 1.00 89.44 581 ASP A CA 1
ATOM 4307 C C . ASP A 1 581 ? 12.062 -20.550 -25.956 1.00 89.44 581 ASP A C 1
ATOM 4309 O O . ASP A 1 581 ? 13.226 -20.673 -26.363 1.00 89.44 581 ASP A O 1
ATOM 4313 N N . ARG A 1 582 ? 11.438 -21.556 -25.322 1.00 86.25 582 ARG A N 1
ATOM 4314 C CA . ARG A 1 582 ? 11.973 -22.906 -25.077 1.00 86.25 582 ARG A CA 1
ATOM 4315 C C . ARG A 1 582 ? 11.029 -23.976 -25.637 1.00 86.25 582 ARG A C 1
ATOM 4317 O O . ARG A 1 582 ? 9.816 -23.807 -25.606 1.00 86.25 582 ARG A O 1
ATOM 4324 N N . PRO A 1 583 ? 11.560 -25.111 -26.138 1.00 75.75 583 PRO A N 1
ATOM 4325 C CA . PRO A 1 583 ? 12.961 -25.553 -26.089 1.00 75.75 583 PRO A CA 1
ATOM 4326 C C . PRO A 1 583 ? 13.860 -24.897 -27.147 1.00 75.75 583 PRO A C 1
ATOM 4328 O O . PRO A 1 583 ? 15.074 -25.070 -27.118 1.00 75.75 583 PRO A O 1
ATOM 4331 N N . GLN A 1 584 ? 13.284 -24.153 -28.091 1.00 75.56 584 GLN A N 1
ATOM 4332 C CA . GLN A 1 584 ? 14.023 -23.411 -29.106 1.00 75.56 584 GLN A CA 1
ATOM 4333 C C . GLN A 1 584 ? 13.445 -22.015 -29.222 1.00 75.56 584 GLN A C 1
ATOM 4335 O O . GLN A 1 584 ? 12.228 -21.877 -29.327 1.00 75.56 584 GLN A O 1
ATOM 4340 N N . LYS A 1 585 ? 14.320 -21.010 -29.298 1.00 78.25 585 LYS A N 1
ATOM 4341 C CA . LYS A 1 585 ? 13.911 -19.623 -29.492 1.00 78.25 585 LYS A CA 1
ATOM 4342 C C . LYS A 1 585 ? 13.070 -19.502 -30.764 1.00 78.25 585 LYS A C 1
ATOM 4344 O O . LYS A 1 585 ? 13.542 -19.812 -31.860 1.00 78.25 585 LYS A O 1
ATOM 4349 N N . LYS A 1 586 ? 11.826 -19.058 -30.611 1.00 77.62 586 LYS A N 1
ATOM 4350 C CA . LYS A 1 586 ? 10.903 -18.786 -31.716 1.00 77.62 586 LYS A CA 1
ATOM 4351 C C . LYS A 1 586 ? 10.944 -17.299 -32.055 1.00 77.62 586 LYS A C 1
ATOM 4353 O O . LYS A 1 586 ? 11.216 -16.469 -31.196 1.00 77.62 586 LYS A O 1
ATOM 4358 N N . MET A 1 587 ? 10.738 -16.969 -33.329 1.00 77.62 587 MET A N 1
ATOM 4359 C CA . MET A 1 587 ? 10.855 -15.589 -33.828 1.00 77.62 587 MET A CA 1
ATOM 4360 C C . MET A 1 587 ? 9.508 -14.863 -33.962 1.00 77.62 587 MET A C 1
ATOM 4362 O O . MET A 1 587 ? 9.468 -13.775 -34.527 1.00 77.62 587 MET A O 1
ATOM 4366 N N . GLY A 1 588 ? 8.412 -15.455 -33.488 1.00 89.44 588 GLY A N 1
ATOM 4367 C CA . GLY A 1 588 ? 7.081 -14.865 -33.597 1.00 89.44 588 GLY A CA 1
ATOM 4368 C C . GLY A 1 588 ? 5.979 -15.783 -33.071 1.00 89.44 588 GLY A C 1
ATOM 4369 O O . GLY A 1 588 ? 6.262 -16.954 -32.786 1.00 89.44 588 GLY A O 1
ATOM 4370 N N . PRO A 1 589 ? 4.745 -15.260 -32.972 1.00 94.88 589 PRO A N 1
ATOM 4371 C CA . PRO A 1 589 ? 3.575 -16.022 -32.567 1.00 94.88 589 PRO A CA 1
ATOM 4372 C C . PRO A 1 589 ? 3.132 -16.999 -33.668 1.00 94.88 589 PRO A C 1
ATOM 4374 O O . PRO A 1 589 ? 3.652 -16.988 -34.789 1.00 94.88 589 PRO A O 1
ATOM 4377 N N . VAL A 1 590 ? 2.153 -17.841 -33.346 1.00 95.31 590 VAL A N 1
ATOM 4378 C CA . VAL A 1 590 ? 1.467 -18.737 -34.294 1.00 95.31 590 VAL A CA 1
ATOM 4379 C C . VAL A 1 590 ? -0.033 -18.432 -34.340 1.00 95.31 590 VAL A C 1
ATOM 4381 O O . VAL A 1 590 ? -0.493 -17.464 -33.740 1.00 95.31 590 VAL A O 1
ATOM 4384 N N . GLU A 1 591 ? -0.809 -19.229 -35.083 1.00 97.00 591 GLU A N 1
ATOM 4385 C CA . GLU A 1 591 ? -2.260 -19.040 -35.172 1.00 97.00 591 GLU A CA 1
ATOM 4386 C C . GLU A 1 591 ? -2.935 -19.155 -33.806 1.00 97.00 591 GLU A C 1
ATOM 4388 O O . GLU A 1 591 ? -2.590 -20.012 -32.996 1.00 97.00 591 GLU A O 1
ATOM 4393 N N . VAL A 1 592 ? -3.939 -18.308 -33.578 1.00 96.88 592 VAL A N 1
ATOM 4394 C CA . VAL A 1 592 ? -4.700 -18.228 -32.319 1.00 96.88 592 VAL A CA 1
ATOM 4395 C C . VAL A 1 592 ? -5.434 -19.533 -31.970 1.00 96.88 592 VAL A C 1
ATOM 4397 O O . VAL A 1 592 ? -5.807 -19.758 -30.830 1.00 96.88 592 VAL A O 1
ATOM 4400 N N . ASN A 1 593 ? -5.611 -20.448 -32.924 1.00 94.12 593 ASN A N 1
ATOM 4401 C CA . ASN A 1 593 ? -6.214 -21.769 -32.707 1.00 94.12 593 ASN A CA 1
ATOM 4402 C C . ASN A 1 593 ? -5.181 -22.900 -32.502 1.00 94.12 593 ASN A C 1
ATOM 4404 O O . ASN A 1 593 ? -5.551 -24.078 -32.514 1.00 94.12 593 ASN A O 1
ATOM 4408 N N . ALA A 1 594 ? -3.894 -22.571 -32.364 1.00 93.38 594 ALA A N 1
ATOM 4409 C CA . ALA A 1 594 ? -2.844 -23.544 -32.088 1.00 93.38 594 ALA A CA 1
ATOM 4410 C C . ALA A 1 594 ? -2.940 -24.110 -30.657 1.00 93.38 594 ALA A C 1
ATOM 4412 O O . ALA A 1 594 ? -3.701 -23.630 -29.823 1.00 93.38 594 ALA A O 1
ATOM 4413 N N . PHE A 1 595 ? -2.155 -25.162 -30.389 1.00 93.50 595 PHE A N 1
ATOM 4414 C CA . PHE A 1 595 ? -2.012 -25.779 -29.062 1.00 93.50 595 PHE A CA 1
ATOM 4415 C C . PHE A 1 595 ? -3.334 -26.190 -28.396 1.00 93.50 595 PHE A C 1
ATOM 4417 O O . PHE A 1 595 ? -3.553 -25.964 -27.209 1.00 93.50 595 PHE A O 1
ATOM 4424 N N . THR A 1 596 ? -4.214 -26.870 -29.135 1.00 93.56 596 THR A N 1
ATOM 4425 C CA . THR A 1 596 ? -5.504 -27.354 -28.605 1.00 93.56 596 THR A CA 1
ATOM 4426 C C . THR A 1 596 ? -5.369 -28.294 -27.400 1.00 93.56 596 THR A C 1
ATOM 4428 O O . THR A 1 596 ? -6.265 -28.384 -26.569 1.00 93.56 596 THR A O 1
ATOM 4431 N N . ASN A 1 597 ? -4.231 -28.975 -27.262 1.00 93.56 597 ASN A N 1
ATOM 4432 C CA . ASN A 1 597 ? -3.855 -29.804 -26.111 1.00 93.56 597 ASN A CA 1
ATOM 4433 C C . ASN A 1 597 ? -3.366 -29.002 -24.885 1.00 93.56 597 ASN A C 1
ATOM 4435 O O . ASN A 1 597 ? -3.172 -29.592 -23.817 1.00 93.56 597 ASN A O 1
ATOM 4439 N N . GLY A 1 598 ? -3.135 -27.697 -25.044 1.00 95.50 598 GLY A N 1
ATOM 4440 C CA . GLY A 1 598 ? -2.801 -26.727 -24.002 1.00 95.50 598 GLY A CA 1
ATOM 4441 C C . GLY A 1 598 ? -3.995 -25.912 -23.502 1.00 95.50 598 GLY A C 1
ATOM 4442 O O . GLY A 1 598 ? -3.804 -24.948 -22.766 1.00 95.50 598 GLY A O 1
ATOM 4443 N N . ALA A 1 599 ? -5.215 -26.283 -23.892 1.00 96.88 599 ALA A N 1
ATOM 4444 C CA . ALA A 1 599 ? -6.427 -25.623 -23.432 1.00 96.88 599 ALA A CA 1
ATOM 4445 C C . ALA A 1 599 ? -6.627 -25.743 -21.910 1.00 96.88 599 ALA A C 1
ATOM 4447 O O . ALA A 1 599 ? -6.215 -26.733 -21.291 1.00 96.88 599 ALA A O 1
ATOM 4448 N N . THR A 1 600 ? -7.337 -24.777 -21.326 1.00 97.56 600 THR A N 1
ATOM 4449 C CA . THR A 1 600 ? -7.979 -24.950 -20.012 1.00 97.56 600 THR A CA 1
ATOM 4450 C C . THR A 1 600 ? -9.067 -26.038 -20.089 1.00 97.56 600 THR A C 1
ATOM 4452 O O . THR A 1 600 ? -9.509 -26.374 -21.193 1.00 97.56 600 THR A O 1
ATOM 4455 N N . PRO A 1 601 ? -9.554 -26.593 -18.960 1.00 95.12 601 PRO A N 1
ATOM 4456 C CA . PRO A 1 601 ? -10.688 -27.526 -18.957 1.00 95.12 601 PRO A CA 1
ATOM 4457 C C . PRO A 1 601 ? -11.949 -26.984 -19.643 1.00 95.12 601 PRO A C 1
ATOM 4459 O O . PRO A 1 601 ? -12.703 -27.746 -20.244 1.00 95.12 601 PRO A O 1
ATOM 4462 N N . GLU A 1 602 ? -12.160 -25.672 -19.576 1.00 93.06 602 GLU A N 1
ATOM 4463 C CA . GLU A 1 602 ? -13.256 -24.968 -20.237 1.00 93.06 602 GLU A CA 1
ATOM 4464 C C . GLU A 1 602 ? -13.020 -24.840 -21.751 1.00 93.06 602 GLU A C 1
ATOM 4466 O O . GLU A 1 602 ? -13.979 -24.727 -22.505 1.00 93.06 602 GLU A O 1
ATOM 4471 N N . GLY A 1 603 ? -11.772 -24.926 -22.220 1.00 94.69 603 GLY A N 1
ATOM 4472 C CA . GLY A 1 603 ? -11.416 -24.880 -23.641 1.00 94.69 603 GLY A CA 1
ATOM 4473 C C . GLY A 1 603 ? -10.732 -23.586 -24.087 1.00 94.69 603 GLY A C 1
ATOM 4474 O O . GLY A 1 603 ? -10.612 -23.355 -25.288 1.00 94.69 603 GLY A O 1
ATOM 4475 N N . VAL A 1 604 ? -10.278 -22.742 -23.154 1.00 97.69 604 VAL A N 1
ATOM 4476 C CA . VAL A 1 604 ? -9.563 -21.500 -23.483 1.00 97.69 604 VAL A CA 1
ATOM 4477 C C . VAL A 1 604 ? -8.137 -21.836 -23.926 1.00 97.69 604 VAL A C 1
ATOM 4479 O O . VAL A 1 604 ? -7.382 -22.465 -23.183 1.00 97.69 604 VAL A O 1
ATOM 4482 N N . LEU A 1 605 ? -7.766 -21.432 -25.140 1.00 97.50 605 LEU A N 1
ATOM 4483 C CA . LEU A 1 605 ? -6.466 -21.689 -25.763 1.00 97.50 605 LEU A CA 1
ATOM 4484 C C . LEU A 1 605 ? -5.455 -20.579 -25.470 1.00 97.50 605 LEU A C 1
ATOM 4486 O O . LEU A 1 605 ? -5.830 -19.435 -25.216 1.00 97.50 605 LEU A O 1
ATOM 4490 N N . ASN A 1 606 ? -4.170 -20.938 -25.556 1.00 97.44 606 ASN A N 1
ATOM 4491 C CA . ASN A 1 606 ? -3.009 -20.039 -25.485 1.00 97.44 606 ASN A CA 1
ATOM 4492 C C . ASN A 1 606 ? -2.952 -19.111 -24.261 1.00 97.44 606 ASN A C 1
ATOM 4494 O O . ASN A 1 606 ? -2.281 -18.093 -24.293 1.00 97.44 606 ASN A O 1
ATOM 4498 N N . MET A 1 607 ? -3.569 -19.485 -23.138 1.00 98.19 607 MET A N 1
ATOM 4499 C CA . MET A 1 607 ? -3.408 -18.748 -21.871 1.00 98.19 607 MET A CA 1
ATOM 4500 C C . MET A 1 607 ? -1.971 -18.846 -21.307 1.00 98.19 607 MET A C 1
ATOM 4502 O O . MET A 1 607 ? -1.667 -18.259 -20.278 1.00 98.19 607 MET A O 1
ATOM 4506 N N . ALA A 1 608 ? -1.085 -19.619 -21.941 1.00 98.00 608 ALA A N 1
ATOM 4507 C CA . ALA A 1 608 ? 0.340 -19.680 -21.644 1.00 98.00 608 ALA A CA 1
ATOM 4508 C C . ALA A 1 608 ? 1.137 -19.583 -22.953 1.00 98.00 608 ALA A C 1
ATOM 4510 O O . ALA A 1 608 ? 1.039 -20.464 -23.813 1.00 98.00 608 ALA A O 1
ATOM 4511 N N . GLY A 1 609 ? 1.968 -18.551 -23.080 1.00 96.06 609 GLY A N 1
ATOM 4512 C CA . GLY A 1 609 ? 2.771 -18.290 -24.269 1.00 96.06 609 GLY A CA 1
ATOM 4513 C C . GLY A 1 609 ? 1.964 -17.714 -25.435 1.00 96.06 609 GLY A C 1
ATOM 4514 O O . GLY A 1 609 ? 0.913 -17.119 -25.260 1.00 96.06 609 GLY A O 1
ATOM 4515 N N . ASN A 1 610 ? 2.480 -17.898 -26.651 1.00 97.56 610 ASN A N 1
ATOM 4516 C CA . ASN A 1 610 ? 2.038 -17.206 -27.862 1.00 97.56 610 ASN A CA 1
ATOM 4517 C C . ASN A 1 610 ? 2.247 -15.692 -27.735 1.00 97.56 610 ASN A C 1
ATOM 4519 O O . ASN A 1 610 ? 3.361 -15.240 -27.990 1.00 97.56 610 ASN A O 1
ATOM 4523 N N . VAL A 1 611 ? 1.263 -14.917 -27.290 1.00 98.19 611 VAL A N 1
ATOM 4524 C CA . VAL A 1 611 ? 1.448 -13.498 -26.957 1.00 98.19 611 VAL A CA 1
ATOM 4525 C C . VAL A 1 611 ? 1.017 -13.240 -25.527 1.00 98.19 611 VAL A C 1
ATOM 4527 O O . VAL A 1 611 ? 0.055 -13.822 -25.044 1.00 98.19 611 VAL A O 1
ATOM 4530 N N . ALA A 1 612 ? 1.712 -12.324 -24.865 1.00 98.50 612 ALA A N 1
ATOM 4531 C CA . ALA A 1 612 ? 1.277 -11.857 -23.565 1.00 98.50 612 ALA A CA 1
ATOM 4532 C C . ALA A 1 612 ? 0.016 -10.985 -23.745 1.00 98.50 612 ALA A C 1
ATOM 4534 O O . ALA A 1 612 ? -0.124 -10.309 -24.763 1.00 98.50 612 ALA A O 1
ATOM 4535 N N . GLU A 1 613 ? -0.921 -10.990 -22.802 1.00 98.81 613 GLU A N 1
ATOM 4536 C CA . GLU A 1 613 ? -2.249 -10.400 -23.013 1.00 98.81 613 GLU A CA 1
ATOM 4537 C C . GLU A 1 613 ? -2.536 -9.219 -22.093 1.00 98.81 613 GLU A C 1
ATOM 4539 O O . GLU A 1 613 ? -2.435 -9.348 -20.872 1.00 98.81 613 GLU A O 1
ATOM 4544 N N . TRP A 1 614 ? -2.945 -8.086 -22.671 1.00 98.88 614 TRP A N 1
ATOM 4545 C CA . TRP A 1 614 ? -3.483 -6.961 -21.909 1.00 98.88 614 TRP A CA 1
ATOM 4546 C C . TRP A 1 614 ? -4.723 -7.369 -21.105 1.00 98.88 614 TRP A C 1
ATOM 4548 O O . TRP A 1 614 ? -5.651 -7.977 -21.643 1.00 98.88 614 TRP A O 1
ATOM 4558 N N . VAL A 1 615 ? -4.778 -6.937 -19.844 1.00 98.81 615 VAL A N 1
ATOM 4559 C CA . VAL A 1 615 ? -5.980 -7.004 -18.995 1.00 98.81 615 VAL A CA 1
ATOM 4560 C C . VAL A 1 615 ? -6.405 -5.596 -18.559 1.00 98.81 615 VAL A C 1
ATOM 4562 O O . VAL A 1 615 ? -5.704 -4.612 -18.805 1.00 98.81 615 VAL A O 1
ATOM 4565 N N . ALA A 1 616 ? -7.589 -5.456 -17.966 1.00 98.44 616 ALA A N 1
ATOM 4566 C CA . ALA A 1 616 ? -8.174 -4.157 -17.628 1.00 98.44 616 ALA A CA 1
ATOM 4567 C C . ALA A 1 616 ? -7.382 -3.396 -16.545 1.00 98.44 616 ALA A C 1
ATOM 4569 O O . ALA A 1 616 ? -7.323 -2.159 -16.560 1.00 98.44 616 ALA A O 1
ATOM 4570 N N . ASP A 1 617 ? -6.778 -4.134 -15.621 1.00 98.19 617 ASP A N 1
ATOM 4571 C CA . ASP A 1 617 ? -6.216 -3.649 -14.367 1.00 98.19 617 ASP A CA 1
ATOM 4572 C C . ASP A 1 617 ? -4.986 -2.760 -14.576 1.00 98.19 617 ASP A C 1
ATOM 4574 O O . ASP A 1 617 ? -4.121 -2.999 -15.427 1.00 98.19 617 ASP A O 1
ATOM 4578 N N . TRP A 1 618 ? -4.888 -1.718 -13.752 1.00 96.19 618 TRP A N 1
ATOM 4579 C CA . TRP A 1 618 ? -3.614 -1.039 -13.550 1.00 96.19 618 TRP A CA 1
ATOM 4580 C C . TRP A 1 618 ? -2.641 -1.978 -12.837 1.00 96.19 618 TRP A C 1
ATOM 4582 O O . TRP A 1 618 ? -3.015 -2.719 -11.933 1.00 96.19 618 TRP A O 1
ATOM 4592 N N . TYR A 1 619 ? -1.377 -1.961 -13.234 1.00 94.56 619 TYR A N 1
ATOM 4593 C CA . TYR A 1 619 ? -0.355 -2.721 -12.543 1.00 94.56 619 TYR A CA 1
ATOM 4594 C C . TYR A 1 619 ? 0.002 -2.030 -11.231 1.00 94.56 619 TYR A C 1
ATOM 4596 O O . TYR A 1 619 ? 0.370 -0.855 -11.189 1.00 94.56 619 TYR A O 1
ATOM 4604 N N . GLY A 1 620 ? -0.108 -2.796 -10.152 1.00 81.75 620 GLY A N 1
ATOM 4605 C CA . GLY A 1 620 ? 0.469 -2.474 -8.859 1.00 81.75 620 GLY A CA 1
ATOM 4606 C C . GLY A 1 620 ? 1.299 -3.659 -8.399 1.00 81.75 620 GLY A C 1
ATOM 4607 O O . GLY A 1 620 ? 0.744 -4.735 -8.163 1.00 81.75 620 GLY A O 1
ATOM 4608 N N . GLU A 1 621 ? 2.607 -3.459 -8.257 1.00 80.44 621 GLU A N 1
ATOM 4609 C CA . GLU A 1 621 ? 3.552 -4.489 -7.804 1.00 80.44 621 GLU A CA 1
ATOM 4610 C C . GLU A 1 621 ? 3.108 -5.104 -6.467 1.00 80.44 621 GLU A C 1
ATOM 4612 O O . GLU A 1 621 ? 3.083 -6.316 -6.311 1.00 80.44 621 GLU A O 1
ATOM 4617 N N . SER A 1 622 ? 2.631 -4.279 -5.531 1.00 71.69 622 SER A N 1
ATOM 4618 C CA . SER A 1 622 ? 2.124 -4.729 -4.230 1.00 71.69 622 SER A CA 1
ATOM 4619 C C . SER A 1 622 ? 0.612 -4.972 -4.193 1.00 71.69 622 SER A C 1
ATOM 4621 O O . SER A 1 622 ? 0.057 -5.118 -3.106 1.00 71.69 622 SER A O 1
ATOM 4623 N N . TYR A 1 623 ? -0.096 -4.989 -5.333 1.00 78.12 623 TYR A N 1
ATOM 4624 C CA . TYR A 1 623 ? -1.564 -5.084 -5.332 1.00 78.12 623 TYR A CA 1
ATOM 4625 C C . TYR A 1 623 ? -2.065 -6.334 -4.604 1.00 78.12 623 TYR A C 1
ATOM 4627 O O . TYR A 1 623 ? -2.953 -6.209 -3.768 1.00 78.12 623 TYR A O 1
ATOM 4635 N N . TYR A 1 624 ? -1.440 -7.498 -4.820 1.00 78.25 624 TYR A N 1
ATOM 4636 C CA . TYR A 1 624 ? -1.844 -8.768 -4.192 1.00 78.25 624 TYR A CA 1
ATOM 4637 C C . TYR A 1 624 ? -1.683 -8.758 -2.662 1.00 78.25 624 TYR A C 1
ATOM 4639 O O . TYR A 1 624 ? -2.268 -9.584 -1.968 1.00 78.25 624 TYR A O 1
ATOM 4647 N N . GLN A 1 625 ? -0.922 -7.803 -2.120 1.00 69.12 625 GLN A N 1
ATOM 4648 C CA . GLN A 1 625 ? -0.722 -7.606 -0.681 1.00 69.12 625 GLN A CA 1
ATOM 4649 C C . GLN A 1 625 ? -1.784 -6.677 -0.069 1.00 69.12 625 GLN A C 1
ATOM 4651 O O . GLN A 1 625 ? -1.833 -6.513 1.144 1.00 69.12 625 GLN A O 1
ATOM 4656 N N . GLN A 1 626 ? -2.641 -6.053 -0.882 1.00 63.19 626 GLN A N 1
ATOM 4657 C CA . GLN A 1 626 ? -3.697 -5.152 -0.420 1.00 63.19 626 GLN A CA 1
ATOM 4658 C C . GLN A 1 626 ? -4.971 -5.935 -0.077 1.00 63.19 626 GLN A C 1
ATOM 4660 O O . GLN A 1 626 ? -5.355 -6.850 -0.797 1.00 63.19 626 GLN A O 1
ATOM 4665 N N . VAL A 1 627 ? -5.714 -5.503 0.950 1.00 49.72 627 VAL A N 1
ATOM 4666 C CA . VAL A 1 627 ? -7.019 -6.096 1.330 1.00 49.72 627 VAL A CA 1
ATOM 4667 C C . VAL A 1 627 ? -7.998 -6.174 0.148 1.00 49.72 627 VAL A C 1
ATOM 4669 O O . VAL A 1 627 ? -8.772 -7.121 0.040 1.00 49.72 627 VAL A O 1
ATOM 4672 N N . GLY A 1 628 ? -7.943 -5.196 -0.765 1.00 57.78 628 GLY A N 1
ATOM 4673 C CA . GLY A 1 628 ? -8.793 -5.154 -1.957 1.00 57.78 628 GLY A CA 1
ATOM 4674 C C . GLY A 1 628 ? -8.533 -6.274 -2.970 1.00 57.78 628 GLY A C 1
ATOM 4675 O O . GLY A 1 628 ? -9.426 -6.561 -3.765 1.00 57.78 628 GLY A O 1
ATOM 4676 N N . ALA A 1 629 ? -7.367 -6.927 -2.933 1.00 63.03 629 ALA A N 1
ATOM 4677 C CA . ALA A 1 629 ? -7.056 -8.034 -3.835 1.00 63.03 629 ALA A CA 1
ATOM 4678 C C . ALA A 1 629 ? -7.892 -9.285 -3.527 1.00 63.03 629 ALA A C 1
ATOM 4680 O O . ALA A 1 629 ? -8.371 -9.931 -4.449 1.00 63.03 629 ALA A O 1
ATOM 4681 N N . ALA A 1 630 ? -8.191 -9.560 -2.251 1.00 77.50 630 ALA A N 1
ATOM 4682 C CA . ALA A 1 630 ? -9.027 -10.688 -1.817 1.00 77.50 630 ALA A CA 1
ATOM 4683 C C . ALA A 1 630 ? -10.547 -10.401 -1.868 1.00 77.50 630 ALA A C 1
ATOM 4685 O O . ALA A 1 630 ? -11.329 -10.958 -1.094 1.00 77.50 630 ALA A O 1
ATOM 4686 N N . SER A 1 631 ? -10.981 -9.487 -2.742 1.00 74.19 631 SER A N 1
ATOM 4687 C CA . SER A 1 631 ? -12.389 -9.097 -2.880 1.00 74.19 631 SER A CA 1
ATOM 4688 C C . SER A 1 631 ? -13.150 -9.971 -3.890 1.00 74.19 631 SER A C 1
ATOM 4690 O O . SER A 1 631 ? -12.592 -10.853 -4.543 1.00 74.19 631 SER A O 1
ATOM 4692 N N . ILE A 1 632 ? -14.464 -9.758 -3.995 1.00 89.38 632 ILE A N 1
ATOM 4693 C CA . ILE A 1 632 ? -15.272 -10.344 -5.071 1.00 89.38 632 ILE A CA 1
ATOM 4694 C C . ILE A 1 632 ? -15.038 -9.510 -6.332 1.00 89.38 632 ILE A C 1
ATOM 4696 O O . ILE A 1 632 ? -15.273 -8.304 -6.301 1.00 89.38 632 ILE A O 1
ATOM 4700 N N . ASN A 1 633 ? -14.637 -10.154 -7.431 1.00 91.94 633 ASN A N 1
ATOM 4701 C CA . ASN A 1 633 ? -14.313 -9.512 -8.712 1.00 91.94 633 ASN A CA 1
ATOM 4702 C C . ASN A 1 633 ? -13.347 -8.313 -8.558 1.00 91.94 633 ASN A C 1
ATOM 4704 O O . ASN A 1 633 ? -13.727 -7.181 -8.878 1.00 91.94 633 ASN A O 1
ATOM 4708 N N . PRO A 1 634 ? -12.118 -8.518 -8.051 1.00 87.69 634 PRO A N 1
ATOM 4709 C CA . PRO A 1 634 ? -11.156 -7.434 -7.898 1.00 87.69 634 PRO A CA 1
ATOM 4710 C C . PRO A 1 634 ? -10.845 -6.796 -9.260 1.00 87.69 634 PRO A C 1
ATOM 4712 O O . PRO A 1 634 ? -10.775 -7.479 -10.285 1.00 87.69 634 PRO A O 1
ATOM 4715 N N . LEU A 1 635 ? -10.686 -5.471 -9.250 1.00 88.88 635 LEU A N 1
ATOM 4716 C CA . LEU A 1 635 ? -10.504 -4.631 -10.445 1.00 88.88 635 LEU A CA 1
ATOM 4717 C C . LEU A 1 635 ? -9.094 -4.023 -10.541 1.00 88.88 635 LEU A C 1
ATOM 4719 O O . LEU A 1 635 ? -8.871 -3.087 -11.315 1.00 88.88 635 LEU A O 1
ATOM 4723 N N . GLY A 1 636 ? -8.171 -4.480 -9.696 1.00 85.88 636 GLY A N 1
ATOM 4724 C CA . GLY A 1 636 ? -6.852 -3.881 -9.588 1.00 85.88 636 GLY A CA 1
ATOM 4725 C C . GLY A 1 636 ? -6.864 -2.562 -8.803 1.00 85.88 636 GLY A C 1
ATOM 4726 O O . GLY A 1 636 ? -7.882 -2.148 -8.234 1.00 85.88 636 GLY A O 1
ATOM 4727 N N . PRO A 1 637 ? -5.719 -1.869 -8.744 1.00 80.69 637 PRO A N 1
ATOM 4728 C CA . PRO A 1 637 ? -5.627 -0.480 -8.320 1.00 80.69 637 PRO A CA 1
ATOM 4729 C C . PRO A 1 637 ? -6.495 0.443 -9.188 1.00 80.69 637 PRO A C 1
ATOM 4731 O O . PRO A 1 637 ? -6.613 0.274 -10.401 1.00 80.69 637 PRO A O 1
ATOM 4734 N N . THR A 1 638 ? -7.042 1.501 -8.587 1.00 75.44 638 THR A N 1
ATOM 4735 C CA . THR A 1 638 ? -7.900 2.473 -9.292 1.00 75.44 638 THR A CA 1
ATOM 4736 C C . THR A 1 638 ? -7.147 3.352 -10.299 1.00 75.44 638 THR A C 1
ATOM 4738 O O . THR A 1 638 ? -7.768 3.982 -11.152 1.00 75.44 638 THR A O 1
ATOM 4741 N N . ASN A 1 639 ? -5.820 3.443 -10.189 1.00 72.44 639 ASN A N 1
ATOM 4742 C CA . ASN A 1 639 ? -4.939 4.163 -11.107 1.00 72.44 639 ASN A CA 1
ATOM 4743 C C . ASN A 1 639 ? -3.550 3.506 -11.142 1.00 72.44 639 ASN A C 1
ATOM 4745 O O . ASN A 1 639 ? -3.207 2.718 -10.263 1.00 72.44 639 ASN A O 1
ATOM 4749 N N . GLY A 1 640 ? -2.761 3.846 -12.157 1.00 80.06 640 GLY A N 1
ATOM 4750 C CA . GLY A 1 640 ? -1.382 3.405 -12.311 1.00 80.06 640 GLY A CA 1
ATOM 4751 C C . GLY A 1 640 ? -0.744 4.060 -13.529 1.00 80.06 640 GLY A C 1
ATOM 4752 O O . GLY A 1 640 ? -1.415 4.740 -14.304 1.00 80.06 640 GLY A O 1
ATOM 4753 N N . SER A 1 641 ? 0.561 3.875 -13.685 1.00 87.25 641 SER A N 1
ATOM 4754 C CA . SER A 1 641 ? 1.297 4.292 -14.883 1.00 87.25 641 SER A CA 1
ATOM 4755 C C . SER A 1 641 ? 1.390 3.175 -15.923 1.00 87.25 641 SER A C 1
ATOM 4757 O O . SER A 1 641 ? 1.620 3.450 -17.095 1.00 87.25 641 SER A O 1
ATOM 4759 N N . HIS A 1 642 ? 1.242 1.920 -15.500 1.00 96.00 642 HIS A N 1
ATOM 4760 C CA . HIS A 1 642 ? 1.404 0.727 -16.325 1.00 96.00 642 HIS A CA 1
ATOM 4761 C C . HIS A 1 642 ? 0.174 -0.167 -16.195 1.00 96.00 642 HIS A C 1
ATOM 4763 O O . HIS A 1 642 ? -0.465 -0.195 -15.145 1.00 96.00 642 HIS A O 1
ATOM 4769 N N . LYS A 1 643 ? -0.165 -0.903 -17.249 1.00 97.94 643 LYS A N 1
ATOM 4770 C CA . LYS A 1 643 ? -1.251 -1.886 -17.273 1.00 97.94 643 LYS A CA 1
ATOM 4771 C C . LYS A 1 643 ? -0.687 -3.291 -17.141 1.00 97.94 643 LYS A C 1
ATOM 4773 O O . LYS A 1 643 ? 0.429 -3.558 -17.588 1.00 97.94 643 LYS A O 1
ATOM 4778 N N . VAL A 1 644 ? -1.461 -4.169 -16.513 1.00 98.50 644 VAL A N 1
ATOM 4779 C CA . VAL A 1 644 ? -1.064 -5.565 -16.329 1.00 98.50 644 VAL A CA 1
ATOM 4780 C C . VAL A 1 644 ? -1.120 -6.307 -17.667 1.00 98.50 644 VAL A C 1
ATOM 4782 O O . VAL A 1 644 ? -2.021 -6.095 -18.484 1.00 98.50 644 VAL A O 1
ATOM 4785 N N . ILE A 1 645 ? -0.158 -7.204 -17.862 1.00 98.19 645 ILE A N 1
ATOM 4786 C CA . ILE A 1 645 ? -0.096 -8.165 -18.957 1.00 98.19 645 ILE A CA 1
ATOM 4787 C C . ILE A 1 645 ? 0.124 -9.563 -18.373 1.00 98.19 645 ILE A C 1
ATOM 4789 O O . ILE A 1 645 ? 0.865 -9.735 -17.400 1.00 98.19 645 ILE A O 1
ATOM 4793 N N . ARG A 1 646 ? -0.523 -10.572 -18.958 1.00 98.56 646 ARG A N 1
ATOM 4794 C CA . ARG A 1 646 ? -0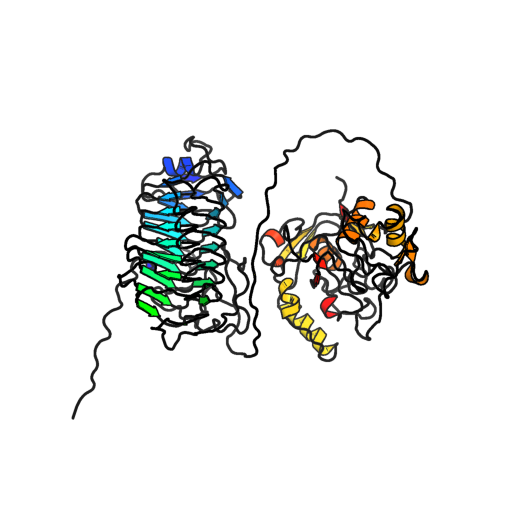.539 -11.950 -18.446 1.00 98.56 646 ARG A CA 1
ATOM 4795 C C . ARG A 1 646 ? -0.115 -12.977 -19.495 1.00 98.56 646 ARG A C 1
ATOM 4797 O O . ARG A 1 646 ? -0.052 -12.667 -20.679 1.00 98.56 646 ARG A O 1
ATOM 4804 N N . GLY A 1 647 ? 0.210 -14.193 -19.055 1.00 97.06 647 GLY A N 1
ATOM 4805 C CA . GLY A 1 647 ? 0.377 -15.373 -19.919 1.00 97.06 647 GLY A CA 1
ATOM 4806 C C . GLY A 1 647 ? 1.744 -15.590 -20.561 1.00 97.06 647 GLY A C 1
ATOM 4807 O O . GLY A 1 647 ? 2.047 -16.725 -20.926 1.00 97.06 647 GLY A O 1
ATOM 4808 N N . GLY A 1 648 ? 2.600 -14.569 -20.647 1.00 96.06 648 GLY A N 1
ATOM 4809 C CA . GLY A 1 648 ? 3.898 -14.697 -21.318 1.00 96.06 648 GLY A CA 1
ATOM 4810 C C . GLY A 1 648 ? 3.769 -14.853 -22.837 1.00 96.06 648 GLY A C 1
ATOM 4811 O O . GLY A 1 648 ? 2.692 -15.088 -23.367 1.00 96.06 648 GLY A O 1
ATOM 4812 N N . SER A 1 649 ? 4.879 -14.724 -23.558 1.00 96.69 649 SER A N 1
ATOM 4813 C CA . SER A 1 649 ? 4.897 -14.763 -25.023 1.00 96.69 649 SER A CA 1
ATOM 4814 C C . SER A 1 649 ? 5.886 -15.790 -25.582 1.00 96.69 649 SER A C 1
ATOM 4816 O O . SER A 1 649 ? 6.686 -16.389 -24.858 1.00 96.69 649 SER A O 1
ATOM 4818 N N . PHE A 1 650 ? 5.900 -15.938 -26.910 1.00 95.12 650 PHE A N 1
ATOM 4819 C CA . PHE A 1 650 ? 6.920 -16.693 -27.650 1.00 95.12 650 PHE A CA 1
ATOM 4820 C C . PHE A 1 650 ? 8.357 -16.204 -27.390 1.00 95.12 650 PHE A C 1
ATOM 4822 O O . PHE A 1 650 ? 9.314 -16.905 -27.726 1.00 95.12 650 PHE A O 1
ATOM 4829 N N . ALA A 1 651 ? 8.520 -14.993 -26.844 1.00 93.00 651 ALA A N 1
ATOM 4830 C CA . ALA A 1 651 ? 9.805 -14.383 -26.532 1.00 93.00 651 ALA A CA 1
ATOM 4831 C C . ALA A 1 651 ? 10.223 -14.571 -25.064 1.00 93.00 651 ALA A C 1
ATOM 4833 O O . ALA A 1 651 ? 11.347 -14.210 -24.707 1.00 93.00 651 ALA A O 1
ATOM 4834 N N . ASN A 1 652 ? 9.357 -15.133 -24.215 1.00 92.69 652 ASN A N 1
ATOM 4835 C CA . ASN A 1 652 ? 9.647 -15.352 -22.802 1.00 92.69 652 ASN A CA 1
ATOM 4836 C C . ASN A 1 652 ? 9.932 -16.824 -22.488 1.00 92.69 652 ASN A C 1
ATOM 4838 O O . ASN A 1 652 ? 9.450 -17.726 -23.171 1.00 92.69 652 ASN A O 1
ATOM 4842 N N . LEU A 1 653 ? 10.676 -17.050 -21.401 1.00 92.62 653 LEU A N 1
ATOM 4843 C CA . LEU A 1 653 ? 10.868 -18.374 -20.806 1.00 92.62 653 LEU A CA 1
ATOM 4844 C C . LEU A 1 653 ? 9.534 -18.976 -20.357 1.00 92.62 653 LEU A C 1
ATOM 4846 O O . LEU A 1 653 ? 8.655 -18.230 -19.918 1.00 92.62 653 LEU A O 1
ATOM 4850 N N . PRO A 1 654 ? 9.402 -20.318 -20.326 1.00 92.81 654 PRO A N 1
ATOM 4851 C CA . PRO A 1 654 ? 8.226 -20.968 -19.748 1.00 92.81 654 PRO A CA 1
ATOM 4852 C C . PRO A 1 654 ? 7.924 -20.529 -18.311 1.00 92.81 654 PRO A C 1
ATOM 4854 O O . PRO A 1 654 ? 6.778 -20.568 -17.876 1.00 92.81 654 PRO A O 1
ATOM 4857 N N . PHE A 1 655 ? 8.941 -20.061 -17.582 1.00 93.00 655 PHE A N 1
ATOM 4858 C CA . PHE A 1 655 ? 8.792 -19.453 -16.263 1.00 93.00 655 PHE A CA 1
ATOM 4859 C C . PHE A 1 655 ? 7.784 -18.289 -16.233 1.00 93.00 655 PHE A C 1
ATOM 4861 O O . PHE A 1 655 ? 7.030 -18.184 -15.266 1.00 93.00 655 PHE A O 1
ATOM 4868 N N . PHE A 1 656 ? 7.741 -17.458 -17.279 1.00 94.00 656 PHE A N 1
ATOM 4869 C CA . PHE A 1 656 ? 6.820 -16.320 -17.420 1.00 94.00 656 PHE A CA 1
ATOM 4870 C C . PHE A 1 656 ? 5.453 -16.716 -17.992 1.00 94.00 656 PHE A C 1
ATOM 4872 O O . PHE A 1 656 ? 4.530 -15.911 -17.974 1.00 94.00 656 PHE A O 1
ATOM 4879 N N . ALA A 1 657 ? 5.313 -17.957 -18.470 1.00 95.00 657 ALA A N 1
ATOM 4880 C CA . ALA A 1 657 ? 4.068 -18.493 -19.018 1.00 95.00 657 ALA A CA 1
ATOM 4881 C C . ALA A 1 657 ? 3.209 -19.237 -17.980 1.00 95.00 657 ALA A C 1
ATOM 4883 O O . ALA A 1 657 ? 2.210 -19.871 -18.318 1.00 95.00 657 ALA A O 1
ATOM 4884 N N . ARG A 1 658 ? 3.607 -19.200 -16.704 1.00 96.62 658 ARG A N 1
ATOM 4885 C CA . ARG A 1 658 ? 2.798 -19.729 -15.600 1.00 96.62 658 ARG A CA 1
ATOM 4886 C C . ARG A 1 658 ? 1.571 -18.849 -15.399 1.00 96.62 658 ARG A C 1
ATOM 4888 O O . ARG A 1 658 ? 1.677 -17.628 -15.466 1.00 96.62 658 ARG A O 1
ATOM 4895 N N . SER A 1 659 ? 0.443 -19.462 -15.050 1.00 97.81 659 SER A N 1
ATOM 4896 C CA . SER A 1 659 ? -0.843 -18.777 -14.862 1.00 97.81 659 SER A CA 1
ATOM 4897 C C . SER A 1 659 ? -0.777 -17.641 -13.837 1.00 97.81 659 SER A C 1
ATOM 4899 O O . SER A 1 659 ? -1.512 -16.673 -13.957 1.00 97.81 659 SER A O 1
ATOM 4901 N N . VAL A 1 660 ? 0.137 -17.732 -12.868 1.00 95.75 660 VAL A N 1
ATOM 4902 C CA . VAL A 1 660 ? 0.323 -16.738 -11.802 1.00 95.75 660 VAL A CA 1
ATOM 4903 C C . VAL A 1 660 ? 1.205 -15.555 -12.197 1.00 95.75 660 VAL A C 1
ATOM 4905 O O . VAL A 1 660 ? 1.135 -14.524 -11.538 1.00 95.75 660 VAL A O 1
ATOM 4908 N N . HIS A 1 661 ? 2.038 -15.656 -13.241 1.00 95.44 661 HIS A N 1
ATOM 4909 C CA . HIS A 1 661 ? 3.086 -14.659 -13.486 1.00 95.44 661 HIS A CA 1
ATOM 4910 C C . HIS A 1 661 ? 2.531 -13.356 -14.056 1.00 95.44 661 HIS A C 1
ATOM 4912 O O . HIS A 1 661 ? 1.855 -13.338 -15.089 1.00 95.44 661 HIS A O 1
ATOM 4918 N N . ARG A 1 662 ? 2.821 -12.247 -13.381 1.00 95.62 662 ARG A N 1
ATOM 4919 C CA . ARG A 1 662 ? 2.393 -10.903 -13.771 1.00 95.62 662 ARG A CA 1
ATOM 4920 C C . ARG A 1 662 ? 3.516 -10.194 -14.521 1.00 95.62 662 ARG A C 1
ATOM 4922 O O . ARG A 1 662 ? 4.691 -10.436 -14.269 1.00 95.62 662 ARG A O 1
ATOM 4929 N N . MET A 1 663 ? 3.157 -9.379 -15.496 1.00 95.12 663 MET A N 1
ATOM 4930 C CA . MET A 1 663 ? 4.062 -8.453 -16.167 1.00 95.12 663 MET A CA 1
ATOM 4931 C C . MET A 1 663 ? 3.323 -7.137 -16.366 1.00 95.12 663 MET A C 1
ATOM 4933 O O . MET A 1 663 ? 2.101 -7.070 -16.218 1.00 95.12 663 MET A O 1
ATOM 4937 N N . ASP A 1 664 ? 4.051 -6.095 -16.739 1.00 96.75 664 ASP A N 1
ATOM 4938 C CA . ASP A 1 664 ? 3.468 -4.782 -16.941 1.00 96.75 664 ASP A CA 1
ATOM 4939 C C . ASP A 1 664 ? 4.172 -3.988 -18.042 1.00 96.75 664 ASP A C 1
ATOM 4941 O O . ASP A 1 664 ? 5.356 -4.183 -18.354 1.00 96.75 664 ASP A O 1
ATOM 4945 N N . ARG A 1 665 ? 3.414 -3.076 -18.647 1.00 95.44 665 ARG A N 1
ATOM 4946 C CA . ARG A 1 665 ? 3.905 -2.094 -19.618 1.00 95.44 665 ARG A CA 1
ATOM 4947 C C . ARG A 1 665 ? 3.088 -0.816 -19.539 1.00 95.44 665 ARG A C 1
ATOM 4949 O O . ARG A 1 665 ? 1.936 -0.829 -19.104 1.00 95.44 665 ARG A O 1
ATOM 4956 N N . SER A 1 666 ? 3.671 0.280 -20.014 1.00 96.94 666 SER A N 1
ATOM 4957 C CA . SER A 1 666 ? 2.925 1.519 -20.232 1.00 96.94 666 SER A CA 1
ATOM 4958 C C . SER A 1 666 ? 1.745 1.268 -21.188 1.00 96.94 666 SER A C 1
ATOM 4960 O O . SER A 1 666 ? 1.924 0.578 -22.194 1.00 96.94 666 SER A O 1
ATOM 4962 N N . PRO A 1 667 ? 0.544 1.818 -20.927 1.00 93.50 667 PRO A N 1
ATOM 4963 C CA . PRO A 1 667 ? -0.630 1.606 -21.777 1.00 93.50 667 PRO A CA 1
ATOM 4964 C C . PRO A 1 667 ? -0.477 2.165 -23.201 1.00 93.50 667 PRO A C 1
ATOM 4966 O O . PRO A 1 667 ? -1.216 1.745 -24.091 1.00 93.50 667 PRO A O 1
ATOM 4969 N N . ASP A 1 668 ? 0.458 3.099 -23.414 1.00 91.69 668 ASP A N 1
ATOM 4970 C CA . ASP A 1 668 ? 0.774 3.701 -24.717 1.00 91.69 668 ASP A CA 1
ATOM 4971 C C . ASP A 1 668 ? 1.737 2.847 -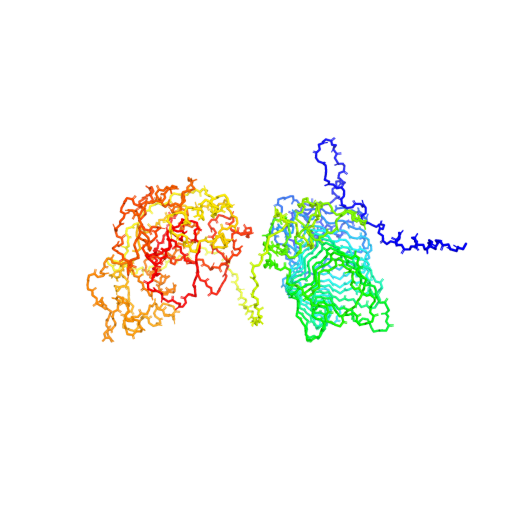25.558 1.00 91.69 668 ASP A C 1
ATOM 4973 O O . ASP A 1 668 ? 1.912 3.088 -26.756 1.00 91.69 668 ASP A O 1
ATOM 4977 N N . GLU A 1 669 ? 2.388 1.859 -24.942 1.00 87.62 669 GLU A N 1
ATOM 4978 C CA . GLU A 1 669 ? 3.317 0.977 -25.636 1.00 87.62 669 GLU A CA 1
ATOM 4979 C C . GLU A 1 669 ? 2.562 -0.110 -26.404 1.00 87.62 669 GLU A C 1
ATOM 4981 O O . GLU A 1 669 ? 1.603 -0.706 -25.922 1.00 87.62 669 GLU A O 1
ATOM 4986 N N . GLY A 1 670 ? 3.031 -0.391 -27.617 1.00 85.75 670 GLY A N 1
ATOM 4987 C CA . GLY A 1 670 ? 2.643 -1.563 -28.387 1.00 85.75 670 GLY A CA 1
ATOM 4988 C C . GLY A 1 670 ? 3.895 -2.382 -28.657 1.00 85.75 670 GLY A C 1
ATOM 4989 O O . GLY A 1 670 ? 4.831 -1.877 -29.279 1.00 85.75 670 GLY A O 1
ATOM 4990 N N . ALA A 1 671 ? 3.922 -3.633 -28.201 1.00 93.00 671 ALA A N 1
ATOM 4991 C CA . ALA A 1 671 ? 5.065 -4.520 -28.397 1.00 93.00 671 ALA A CA 1
ATOM 4992 C C . ALA A 1 671 ? 4.747 -5.663 -29.361 1.00 93.00 671 ALA A C 1
ATOM 4994 O O . ALA A 1 671 ? 3.599 -6.072 -29.536 1.00 93.00 671 ALA A O 1
ATOM 4995 N N . TYR A 1 672 ? 5.802 -6.197 -29.969 1.00 94.12 672 TYR A N 1
ATOM 4996 C CA . TYR A 1 672 ? 5.744 -7.272 -30.959 1.00 94.12 672 TYR A CA 1
ATOM 4997 C C . TYR A 1 672 ? 5.269 -8.619 -30.392 1.00 94.12 672 TYR A C 1
ATOM 4999 O O . TYR A 1 672 ? 5.030 -9.551 -31.158 1.00 94.12 672 TYR A O 1
ATOM 5007 N N . ASP A 1 673 ? 5.145 -8.722 -29.071 1.00 95.69 673 ASP A N 1
ATOM 5008 C CA . ASP A 1 673 ? 4.820 -9.934 -28.331 1.00 95.69 673 ASP A CA 1
ATOM 5009 C C . ASP A 1 673 ? 3.649 -9.758 -27.343 1.00 95.69 673 ASP A C 1
ATOM 5011 O O . ASP A 1 673 ? 3.415 -10.643 -26.519 1.00 95.69 673 ASP A O 1
ATOM 5015 N N . ILE A 1 674 ? 2.895 -8.653 -27.454 1.00 98.19 674 ILE A N 1
ATOM 5016 C CA . ILE A 1 674 ? 1.710 -8.360 -26.633 1.00 98.19 674 ILE A CA 1
ATOM 5017 C C . ILE A 1 674 ? 0.463 -8.252 -27.518 1.00 98.19 674 ILE A C 1
ATOM 5019 O O . ILE A 1 674 ? 0.435 -7.455 -28.458 1.00 98.19 674 ILE A O 1
ATOM 5023 N N . GLY A 1 675 ? -0.566 -9.027 -27.182 1.00 98.50 675 GLY A N 1
ATOM 5024 C CA . GLY A 1 675 ? -1.916 -8.985 -27.738 1.00 98.50 675 GLY A CA 1
ATOM 5025 C C . GLY A 1 675 ? -2.968 -8.857 -26.634 1.00 98.50 675 GLY A C 1
ATOM 5026 O O . GLY A 1 675 ? -2.722 -8.234 -25.602 1.00 98.50 675 GLY A O 1
ATOM 5027 N N . PHE A 1 676 ? -4.168 -9.401 -26.857 1.00 98.75 676 PHE A N 1
ATOM 5028 C CA . PHE A 1 676 ? -5.265 -9.384 -25.880 1.00 98.75 676 PHE A CA 1
ATOM 5029 C C . PHE A 1 676 ? -6.420 -10.313 -26.288 1.00 98.75 676 PHE A C 1
ATOM 5031 O O . PHE A 1 676 ? -6.504 -10.770 -27.433 1.00 98.75 676 PHE A O 1
ATOM 5038 N N . ARG A 1 677 ? -7.359 -10.511 -25.359 1.00 98.25 677 ARG A N 1
ATOM 5039 C CA . ARG A 1 677 ? -8.669 -11.142 -25.582 1.00 98.25 677 ARG A CA 1
ATOM 5040 C C . ARG A 1 677 ? -9.767 -10.388 -24.828 1.00 98.25 677 ARG A C 1
ATOM 5042 O O . ARG A 1 677 ? -9.460 -9.592 -23.943 1.00 98.25 677 ARG A O 1
ATOM 5049 N N . CYS A 1 678 ? -11.037 -10.622 -25.159 1.00 98.25 678 CYS A N 1
ATOM 5050 C CA . CYS A 1 678 ? -12.159 -9.950 -24.500 1.00 98.25 678 CYS A CA 1
ATOM 5051 C C . CYS A 1 678 ? -12.982 -10.895 -23.610 1.00 98.25 678 CYS A C 1
ATOM 5053 O O . CYS A 1 678 ? -12.986 -12.116 -23.779 1.00 98.25 678 CYS A O 1
ATOM 5055 N N . VAL A 1 679 ? -13.753 -10.295 -22.700 1.00 97.81 679 VAL A N 1
ATOM 5056 C CA . VAL A 1 679 ? -14.784 -10.950 -21.885 1.00 97.81 679 VAL A CA 1
ATOM 5057 C C . VAL A 1 679 ? -16.110 -10.191 -21.930 1.00 97.81 679 VAL A C 1
ATOM 5059 O O . VAL A 1 679 ? -16.172 -9.023 -22.324 1.00 97.81 679 VAL A O 1
ATOM 5062 N N . THR A 1 680 ? -17.194 -10.836 -21.510 1.00 94.75 680 THR A N 1
ATOM 5063 C CA . THR A 1 680 ? -18.494 -10.189 -21.293 1.00 94.75 680 THR A CA 1
ATOM 5064 C C . THR A 1 680 ? -19.218 -10.796 -20.097 1.00 94.75 680 THR A C 1
ATOM 5066 O O . THR A 1 680 ? -19.081 -11.986 -19.815 1.00 94.75 680 THR A O 1
ATOM 5069 N N . ASP A 1 681 ? -19.985 -9.973 -19.391 1.00 89.56 681 ASP A N 1
ATOM 5070 C CA . ASP A 1 681 ? -20.703 -10.388 -18.190 1.00 89.56 681 ASP A CA 1
ATOM 5071 C C . ASP A 1 681 ? -21.918 -11.263 -18.542 1.00 89.56 681 ASP A C 1
ATOM 5073 O O . ASP A 1 681 ? -22.544 -11.108 -19.598 1.00 89.56 681 ASP A O 1
ATOM 5077 N N . VAL A 1 682 ? -22.299 -12.170 -17.638 1.00 85.25 682 VAL A N 1
ATOM 5078 C CA . VAL A 1 682 ? -23.576 -12.890 -17.754 1.00 85.25 682 VAL A CA 1
ATOM 5079 C C . VAL A 1 682 ? -24.709 -11.884 -17.546 1.00 85.25 682 VAL A C 1
ATOM 5081 O O . VAL A 1 682 ? -24.798 -11.248 -16.498 1.00 85.25 682 VAL A O 1
ATOM 5084 N N . LYS A 1 683 ? -25.584 -11.719 -18.545 1.00 71.75 683 LYS A N 1
ATOM 5085 C CA . LYS A 1 683 ? -26.766 -10.856 -18.411 1.00 71.75 683 LYS A CA 1
ATOM 5086 C C . LYS A 1 683 ? -27.697 -11.432 -17.343 1.00 71.75 683 LYS A C 1
ATOM 5088 O O . LYS A 1 683 ? -28.092 -12.593 -17.458 1.00 71.75 683 LYS A O 1
ATOM 5093 N N . SER A 1 684 ? -28.011 -10.622 -16.333 1.00 39.69 684 SER A N 1
ATOM 5094 C CA . SER A 1 684 ? -28.983 -10.935 -15.284 1.00 39.69 684 SER A CA 1
ATOM 5095 C C . SER A 1 684 ? -30.428 -10.901 -15.764 1.00 39.69 684 SER A C 1
ATOM 5097 O O . SER A 1 684 ? -30.731 -10.180 -16.747 1.00 39.69 684 SER A O 1
#

Solvent-accessible surface area (backbone atoms only — not comparable to full-atom values): 34321 Å² total; per-residue (Å²): 139,84,77,90,80,79,88,78,98,80,91,84,90,81,85,73,86,74,60,81,78,76,72,79,84,86,79,93,80,92,70,91,75,84,66,82,76,62,73,38,66,28,70,50,55,56,65,53,88,77,41,72,89,86,66,14,12,62,58,14,45,58,70,68,51,55,72,69,34,32,37,29,48,43,85,85,65,67,47,62,30,58,45,87,50,58,44,73,39,75,40,27,34,35,40,42,43,78,22,22,79,44,26,34,42,29,9,80,67,72,18,29,45,36,36,33,63,28,41,52,34,38,41,29,13,32,18,41,29,30,7,27,8,80,43,98,92,40,26,44,9,0,32,28,31,33,49,21,41,38,37,41,34,31,23,31,38,36,50,10,35,8,61,28,30,0,0,26,29,22,27,49,28,39,34,38,40,31,25,24,19,36,30,48,8,29,12,57,44,26,0,0,27,32,22,37,22,65,58,14,46,42,38,37,32,22,22,28,35,30,49,7,30,14,28,26,0,0,27,29,21,27,26,59,56,17,30,41,38,40,32,28,16,30,35,35,46,8,32,10,75,49,28,0,0,22,31,16,38,72,28,79,91,43,79,22,46,38,37,38,26,7,20,30,35,26,70,27,39,28,84,38,33,24,27,53,24,48,55,71,29,52,49,42,48,73,26,18,28,38,26,31,50,54,68,98,60,70,58,77,35,93,58,37,45,68,60,40,76,55,45,62,46,70,83,36,53,80,56,56,51,32,48,40,49,49,72,42,90,74,22,70,31,50,56,44,13,68,36,85,49,92,73,60,50,61,46,28,35,48,66,48,72,48,56,87,57,12,32,27,16,23,41,62,77,92,74,83,70,86,71,87,89,90,88,84,91,86,86,89,82,82,90,86,88,88,83,86,87,84,89,83,83,92,79,86,88,82,89,83,92,76,80,80,76,63,67,91,76,56,79,67,64,71,39,77,44,76,55,48,62,25,60,46,42,36,48,74,67,59,43,54,50,48,31,51,54,36,33,70,73,55,77,63,47,97,58,57,69,74,73,46,51,49,22,32,49,50,40,58,29,37,40,69,48,30,32,34,35,32,32,47,46,25,33,48,31,52,39,53,50,44,46,72,68,35,56,75,22,43,57,37,62,22,90,67,32,50,17,42,49,32,32,91,80,33,83,85,31,59,38,30,69,77,84,58,51,55,43,60,68,48,74,89,43,37,51,20,51,33,42,15,39,8,49,39,22,53,39,43,54,19,45,67,70,76,33,32,43,30,32,58,56,57,50,30,43,62,26,20,38,71,81,56,27,45,28,32,65,33,83,67,92,54,70,84,28,3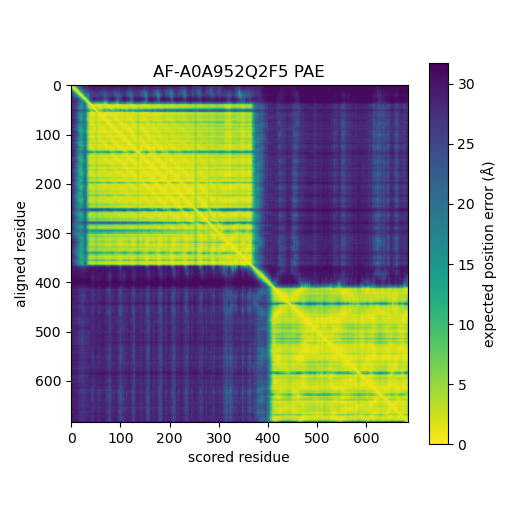8,40,22,27,45,96,54,76,45,94,60,65,58,50,37,80,46,39,72,82,19,19,15,96,81,54,40,24,48,52,26,7,32,40,16,26,47,32,64,15,26,43,47,62,62,41,49,39,34,80,66,44,54,29,72,61,38,60,60,47,98,64,62,80,26,27,27,29,35,16,23,14,13,83,29,53,63,71,41,18,22,32,50,35,69,45,69,44,48,43,83,50,45,41,90,49,28,30,33,45,38,22,39,76,65,84,128

Mean predicted aligned error: 17.58 Å